Protein AF-A0ABD2ATZ2-F1 (afdb_monomer_lite)

Secondary structure (DSSP, 8-state):
--------HHHHHHHSTTGGG-----HHHHH-TTTTTT-TTTSTTHHHHHHHHHTPPPPTTS--HHHHHHHHHHHHHHHHHHHHHHTTSHHHHHHHHHHHHHTTT-B-SBGGGTT-BEEEE-SSTT-SB-EEEETTTTEEE--SSGGGGGSBGGGT-SSHHHHHHHH-GGGPPPPPS----------HHHHTTS-------------------------SSSSS------S--PPPHHHHHHHSTT-TT-----HHHHH-TTTTTTGGGTSTTHHHHHHHHTTPPP-TTS--S-HHHHHHHHHHHHHHHHHHHHHHTTSHHHHHHHHHHHHHTTT-B--BGGGTT-B-EEE-S-SSTTT-B-EEEETTTTEEE--SSGGGGSSBSTTTTTTHHHHHHHH-GGGPPPPPS-----EETTEEPPHHHHHHHHHHHHH---------------

Radius of gyration: 30.86 Å; chains: 1; bounding box: 69×100×91 Å

Structure (mmCIF, N/CA/C/O backbone):
data_AF-A0ABD2ATZ2-F1
#
_entry.id   AF-A0ABD2ATZ2-F1
#
loop_
_atom_site.group_PDB
_atom_site.id
_atom_site.type_symbol
_atom_site.label_atom_id
_atom_site.label_alt_id
_atom_site.label_comp_id
_atom_site.label_asym_id
_atom_site.label_entity_id
_atom_site.label_seq_id
_atom_site.pdbx_PDB_ins_code
_atom_site.Cartn_x
_atom_site.Cartn_y
_atom_site.Cartn_z
_atom_site.occupancy
_atom_site.B_iso_or_equiv
_atom_site.auth_seq_id
_atom_site.auth_comp_id
_atom_site.auth_asym_id
_atom_site.auth_atom_id
_atom_site.pdbx_PDB_model_num
ATOM 1 N N . MET A 1 1 ? 14.543 18.034 45.371 1.00 40.22 1 MET A N 1
ATOM 2 C CA . MET A 1 1 ? 13.911 16.703 45.272 1.00 40.22 1 MET A CA 1
ATOM 3 C C . MET A 1 1 ? 12.443 16.908 44.967 1.00 40.22 1 MET A C 1
ATOM 5 O O . MET A 1 1 ? 11.762 17.393 45.852 1.00 40.22 1 MET A O 1
ATOM 9 N N . SER A 1 2 ? 12.013 16.614 43.738 1.00 42.16 2 SER A N 1
ATOM 10 C CA . SER A 1 2 ? 10.652 16.184 43.356 1.00 42.16 2 SER A CA 1
ATOM 11 C C . SER A 1 2 ? 10.502 16.425 41.850 1.00 42.16 2 SER A C 1
ATOM 13 O O . SER A 1 2 ? 10.352 17.569 41.441 1.00 42.16 2 SER A O 1
ATOM 15 N N . ASN A 1 3 ? 10.645 15.390 41.028 1.00 36.62 3 ASN A N 1
ATOM 16 C CA . ASN A 1 3 ? 10.038 15.311 39.692 1.00 36.62 3 ASN A CA 1
ATOM 17 C C . ASN A 1 3 ? 10.220 13.880 39.179 1.00 36.62 3 ASN A C 1
ATOM 19 O O . ASN A 1 3 ? 10.898 13.613 38.193 1.00 36.62 3 ASN A O 1
ATOM 23 N N . SER A 1 4 ? 9.647 12.937 39.918 1.00 42.09 4 SER A N 1
ATOM 24 C CA . SER A 1 4 ? 9.208 11.671 39.349 1.00 42.09 4 SER A CA 1
ATOM 25 C C . SER A 1 4 ? 7.698 11.807 39.179 1.00 42.09 4 SER A C 1
ATOM 27 O O . SER A 1 4 ? 6.948 11.491 40.099 1.00 42.09 4 SER A O 1
ATOM 29 N N . GLU A 1 5 ? 7.247 12.381 38.060 1.00 51.44 5 GLU A N 1
ATOM 30 C CA . GLU A 1 5 ? 5.844 12.232 37.665 1.00 51.44 5 GLU A CA 1
ATOM 31 C C . GLU A 1 5 ? 5.589 10.730 37.529 1.00 51.44 5 GLU A C 1
ATOM 33 O O . GLU A 1 5 ? 6.152 10.080 36.646 1.00 51.44 5 GLU A O 1
ATOM 38 N N . GLU A 1 6 ? 4.801 10.155 38.437 1.00 56.53 6 GLU A N 1
ATOM 39 C CA . GLU A 1 6 ? 4.338 8.780 38.291 1.00 56.53 6 GLU A CA 1
ATOM 40 C C . GLU A 1 6 ? 3.622 8.657 36.946 1.00 56.53 6 GLU A C 1
ATOM 42 O O . GLU A 1 6 ? 2.563 9.249 36.709 1.00 56.53 6 GLU A O 1
ATOM 47 N N . ILE A 1 7 ? 4.232 7.905 36.030 1.00 67.50 7 ILE A N 1
ATOM 48 C CA . ILE A 1 7 ? 3.671 7.673 34.707 1.00 67.50 7 ILE A CA 1
ATOM 49 C C . ILE A 1 7 ? 2.365 6.911 34.907 1.00 67.50 7 ILE A C 1
ATOM 51 O O . ILE A 1 7 ? 2.364 5.741 35.278 1.00 67.50 7 ILE A O 1
ATOM 55 N N . SER A 1 8 ? 1.237 7.577 34.656 1.00 83.88 8 SER A N 1
ATOM 56 C CA . SER A 1 8 ? -0.058 6.906 34.742 1.00 83.88 8 SER A CA 1
ATOM 57 C C . SER A 1 8 ? -0.174 5.743 33.761 1.00 83.88 8 SER A C 1
ATOM 59 O O . SER A 1 8 ? 0.344 5.844 32.646 1.00 83.88 8 SER A O 1
ATOM 61 N N . TYR A 1 9 ? -0.903 4.682 34.138 1.00 85.94 9 TYR A N 1
ATOM 62 C CA . TYR A 1 9 ? -1.152 3.526 33.268 1.00 85.94 9 TYR A CA 1
ATOM 63 C C . TYR A 1 9 ? -1.615 3.954 31.870 1.00 85.94 9 TYR A C 1
ATOM 65 O O . TYR A 1 9 ? -1.119 3.449 30.872 1.00 85.94 9 TYR A O 1
ATOM 73 N N . ILE A 1 10 ? -2.501 4.952 31.788 1.00 87.38 10 ILE A N 1
ATOM 74 C CA . ILE A 1 10 ? -3.010 5.517 30.528 1.00 87.38 10 ILE A CA 1
ATOM 75 C C . ILE A 1 10 ? -1.880 6.118 29.679 1.00 87.38 10 ILE A C 1
ATOM 77 O O . ILE A 1 10 ? -1.795 5.866 28.477 1.00 87.38 10 ILE A O 1
ATOM 81 N N . SER A 1 11 ? -0.997 6.912 30.294 1.00 87.12 11 SER A N 1
ATOM 82 C CA . SER A 1 11 ? 0.141 7.520 29.594 1.00 87.12 11 SER A CA 1
ATOM 83 C C . SER A 1 11 ? 1.126 6.457 29.110 1.00 87.12 11 SER A C 1
ATOM 85 O O . SER A 1 11 ? 1.551 6.499 27.956 1.00 87.12 11 SER A O 1
ATOM 87 N N . TRP A 1 12 ? 1.424 5.471 29.962 1.00 89.44 12 TRP A N 1
ATOM 88 C CA . TRP A 1 12 ? 2.266 4.330 29.614 1.00 89.44 12 TRP A CA 1
ATOM 89 C C . TRP A 1 12 ? 1.658 3.512 28.469 1.00 89.44 12 TRP A C 1
ATOM 91 O O . TRP A 1 12 ? 2.309 3.332 27.443 1.00 89.44 12 TRP A O 1
ATOM 101 N N . PHE A 1 13 ? 0.395 3.092 28.589 1.00 88.19 13 PHE A N 1
ATOM 102 C CA . PHE A 1 13 ? -0.300 2.245 27.619 1.00 88.19 13 PHE A CA 1
ATOM 103 C C . PHE A 1 13 ? -0.360 2.897 26.236 1.00 88.19 13 PHE A C 1
ATOM 105 O O . PHE A 1 13 ? -0.060 2.239 25.240 1.00 88.19 13 PHE A O 1
ATOM 112 N N . CYS A 1 14 ? -0.691 4.190 26.163 1.00 87.38 14 CYS A N 1
ATOM 113 C CA . CYS A 1 14 ? -0.730 4.928 24.899 1.00 87.38 14 CYS A CA 1
ATOM 114 C C . CYS A 1 14 ? 0.667 5.195 24.306 1.00 87.38 14 CYS A C 1
ATOM 116 O O . CYS A 1 14 ? 0.769 5.457 23.110 1.00 87.38 14 CYS A O 1
ATOM 118 N N . ALA A 1 15 ? 1.736 5.125 25.107 1.00 86.44 15 ALA A N 1
ATOM 119 C CA . ALA A 1 15 ? 3.118 5.256 24.638 1.00 86.44 15 ALA A CA 1
ATOM 120 C C . ALA A 1 15 ? 3.727 3.925 24.152 1.00 86.44 15 ALA A C 1
ATOM 122 O O . ALA A 1 15 ? 4.772 3.925 23.496 1.00 86.44 15 ALA A O 1
ATOM 123 N N . VAL A 1 16 ? 3.092 2.782 24.443 1.00 86.81 16 VAL A N 1
ATOM 124 C CA . VAL A 1 16 ? 3.554 1.471 23.965 1.00 86.81 16 VAL A CA 1
ATOM 125 C C . VAL A 1 16 ? 3.511 1.422 22.434 1.00 86.81 16 VAL A C 1
ATOM 127 O O . VAL A 1 16 ? 2.502 1.738 21.800 1.00 86.81 16 VAL A O 1
ATOM 130 N N . LYS A 1 17 ? 4.606 0.961 21.812 1.00 81.06 17 LYS A N 1
ATOM 131 C CA . LYS A 1 17 ? 4.683 0.777 20.353 1.00 81.06 17 LYS A CA 1
ATOM 132 C C . LYS A 1 17 ? 3.572 -0.159 19.874 1.00 81.06 17 LYS A C 1
ATOM 134 O O . LYS A 1 17 ? 3.517 -1.315 20.277 1.00 81.06 17 LYS A O 1
ATOM 139 N N . GLY A 1 18 ? 2.747 0.326 18.952 1.00 79.00 18 GLY A N 1
ATOM 140 C CA . GLY A 1 18 ? 1.553 -0.377 18.475 1.00 79.00 18 GLY A CA 1
ATOM 141 C C . GLY A 1 18 ? 0.257 0.237 18.996 1.00 79.00 18 GLY A C 1
ATOM 142 O O . GLY A 1 18 ? -0.717 0.247 18.260 1.00 79.00 18 GLY A O 1
ATOM 143 N N . ASN A 1 19 ? 0.261 0.879 20.165 1.00 88.12 19 ASN A N 1
ATOM 144 C CA . ASN A 1 19 ? -0.922 1.526 20.742 1.00 88.12 19 ASN A CA 1
ATOM 145 C C . ASN A 1 19 ? -1.106 2.983 20.287 1.00 88.12 19 ASN A C 1
ATOM 147 O O . ASN A 1 19 ? -1.908 3.726 20.841 1.00 88.12 19 ASN A O 1
ATOM 151 N N . GLU A 1 20 ? -0.412 3.385 19.226 1.00 87.88 20 GLU A N 1
ATOM 152 C CA . GLU A 1 20 ? -0.437 4.744 18.676 1.00 87.88 20 GLU A CA 1
ATOM 153 C C . GLU A 1 20 ? -1.835 5.168 18.206 1.00 87.88 20 GLU A C 1
ATOM 155 O O . GLU A 1 20 ? -2.095 6.356 18.071 1.00 87.88 20 GLU A O 1
ATOM 160 N N . PHE A 1 21 ? -2.748 4.222 17.961 1.00 91.06 21 PHE A N 1
ATOM 161 C CA . PHE A 1 21 ? -4.132 4.523 17.593 1.00 91.06 21 PHE A CA 1
ATOM 162 C C . PHE A 1 21 ? -4.999 4.955 18.779 1.00 91.06 21 PHE A C 1
ATOM 164 O O . PHE A 1 21 ? -6.017 5.609 18.567 1.00 91.06 21 PHE A O 1
ATOM 171 N N . PHE A 1 22 ? -4.620 4.617 20.009 1.00 92.94 22 PHE A N 1
ATOM 172 C CA . PHE A 1 22 ? -5.405 4.978 21.181 1.00 92.94 22 PHE A CA 1
ATOM 173 C C . PHE A 1 22 ? -5.245 6.468 21.513 1.00 92.94 22 PHE A C 1
ATOM 175 O O . PHE A 1 22 ? -4.160 7.051 21.382 1.00 92.94 22 PHE A O 1
ATOM 182 N N . CYS A 1 23 ? -6.338 7.090 21.949 1.00 92.81 23 CYS A N 1
ATOM 183 C CA . CYS A 1 23 ? -6.316 8.387 22.617 1.00 92.81 23 CYS A CA 1
ATOM 184 C C . CYS A 1 23 ? -6.284 8.202 24.142 1.00 92.81 23 CYS A C 1
ATOM 186 O O . CYS A 1 23 ? -6.484 7.095 24.654 1.00 92.81 23 CYS A O 1
ATOM 188 N N . ARG A 1 24 ? -5.968 9.273 24.879 1.00 92.75 24 ARG A N 1
ATOM 189 C CA . ARG A 1 24 ? -5.885 9.235 26.344 1.00 92.75 24 ARG A CA 1
ATOM 190 C C . ARG A 1 24 ? -7.276 9.492 26.914 1.00 92.75 24 ARG A C 1
ATOM 192 O O . ARG A 1 24 ? -7.809 10.587 26.779 1.00 92.75 24 ARG A O 1
ATOM 199 N N . ILE A 1 25 ? -7.861 8.486 27.555 1.00 92.75 25 ILE A N 1
ATOM 200 C CA . ILE A 1 25 ? -9.194 8.619 28.153 1.00 92.75 25 ILE A CA 1
ATOM 201 C C . ILE A 1 25 ? -9.107 9.495 29.408 1.00 92.75 25 ILE A C 1
ATOM 203 O O . ILE A 1 25 ? -8.289 9.239 30.295 1.00 92.75 25 ILE A O 1
ATOM 207 N N . ASP A 1 26 ? -9.973 10.504 29.506 1.00 90.44 26 ASP A N 1
ATOM 208 C CA . ASP A 1 26 ? -10.076 11.339 30.705 1.00 90.44 26 ASP A CA 1
ATOM 209 C C . ASP A 1 26 ? -10.475 10.488 31.919 1.00 90.44 26 ASP A C 1
ATOM 211 O O . ASP A 1 26 ? -11.477 9.767 31.883 1.00 90.44 26 ASP A O 1
ATOM 215 N N . LYS A 1 27 ? -9.749 10.618 33.038 1.00 87.88 27 LYS A N 1
ATOM 216 C CA . LYS A 1 27 ? -10.059 9.869 34.271 1.00 87.88 27 LYS A CA 1
ATOM 217 C C . LYS A 1 27 ? -11.485 10.127 34.772 1.00 87.88 27 LYS A C 1
ATOM 219 O O . LYS A 1 27 ? -12.093 9.222 35.334 1.00 87.88 27 LYS A O 1
ATOM 224 N N . ASP A 1 28 ? -12.037 11.317 34.539 1.00 89.69 28 ASP A N 1
ATOM 225 C CA . ASP A 1 28 ? -13.409 11.657 34.937 1.00 89.69 28 ASP A CA 1
ATOM 226 C C . ASP A 1 28 ? -14.460 10.836 34.179 1.00 89.69 28 ASP A C 1
ATOM 228 O O . ASP A 1 28 ? -15.470 10.452 34.762 1.00 89.69 28 ASP A O 1
ATOM 232 N N . TYR A 1 29 ? -14.194 10.484 32.915 1.00 91.50 29 TYR A N 1
ATOM 233 C CA . TYR A 1 29 ? -15.070 9.600 32.143 1.00 91.50 29 TYR A CA 1
ATOM 234 C C . TYR A 1 29 ? -15.073 8.174 32.705 1.00 91.50 29 TYR A C 1
ATOM 236 O O . TYR A 1 29 ? -16.124 7.542 32.778 1.00 91.50 29 TYR A O 1
ATOM 244 N N . ILE A 1 30 ? -13.900 7.688 33.131 1.00 89.88 30 ILE A N 1
ATOM 245 C CA . ILE A 1 30 ? -13.728 6.355 33.728 1.00 89.88 30 ILE A CA 1
ATOM 246 C C . ILE A 1 30 ? -14.356 6.298 35.129 1.00 89.88 30 ILE A C 1
ATOM 248 O O . ILE A 1 30 ? -14.926 5.283 35.509 1.00 89.88 30 ILE A O 1
ATOM 252 N N . ARG A 1 31 ? -14.278 7.378 35.912 1.00 88.56 31 ARG A N 1
ATOM 253 C CA . ARG A 1 31 ? -14.859 7.432 37.267 1.00 88.56 31 ARG A CA 1
ATOM 254 C C . ARG A 1 31 ? -16.386 7.371 37.269 1.00 88.56 31 ARG A C 1
ATOM 256 O O . ARG A 1 31 ? -16.973 6.905 38.245 1.00 88.56 31 ARG A O 1
ATOM 263 N N . ASP A 1 32 ? -17.027 7.831 36.202 1.00 90.94 32 ASP A N 1
ATOM 264 C CA . ASP A 1 32 ? -18.474 7.747 36.054 1.00 90.94 32 ASP A CA 1
ATOM 265 C C . ASP A 1 32 ? -18.911 6.321 35.670 1.00 90.94 32 ASP A C 1
ATOM 267 O O . ASP A 1 32 ? -18.818 5.884 34.518 1.00 90.94 32 ASP A O 1
ATOM 271 N N . LYS A 1 33 ? -19.436 5.597 36.667 1.00 87.00 33 LYS A N 1
ATOM 272 C CA . LYS A 1 33 ? -19.893 4.206 36.534 1.00 87.00 33 LYS A CA 1
ATOM 273 C C . LYS A 1 33 ? -20.985 4.025 35.479 1.00 87.00 33 LYS A C 1
ATOM 275 O O . LYS A 1 33 ? -21.095 2.928 34.935 1.00 87.00 33 LYS A O 1
ATOM 280 N N . PHE A 1 34 ? -21.758 5.066 35.152 1.00 89.38 34 PHE A N 1
ATOM 281 C CA . PHE A 1 34 ? -22.776 4.982 34.105 1.00 89.38 34 PHE A CA 1
ATOM 282 C C . PHE A 1 34 ? -22.150 4.631 32.747 1.00 89.38 34 PHE A C 1
ATOM 284 O O . PHE A 1 34 ? -22.643 3.745 32.042 1.00 89.38 34 PHE A O 1
ATOM 291 N N . ASN A 1 35 ? -21.001 5.228 32.422 1.00 87.81 35 ASN A N 1
ATOM 292 C CA . ASN A 1 35 ? -20.283 4.973 31.168 1.00 87.81 35 ASN A CA 1
ATOM 293 C C . ASN A 1 35 ? -19.718 3.547 31.089 1.00 87.81 35 ASN A C 1
ATOM 295 O O . ASN A 1 35 ? -19.508 3.003 30.000 1.00 87.81 35 ASN A O 1
ATOM 299 N N . LEU A 1 36 ? -19.506 2.923 32.248 1.00 89.75 36 LEU A N 1
ATOM 300 C CA . LEU A 1 36 ? -18.921 1.597 32.392 1.00 89.75 36 LEU A CA 1
ATOM 301 C C . LEU A 1 36 ? -19.952 0.458 32.454 1.00 89.75 36 LEU A C 1
ATOM 303 O O . LEU A 1 36 ? -19.579 -0.714 32.538 1.00 89.75 36 LEU A O 1
ATOM 307 N N . THR A 1 37 ? -21.244 0.780 32.368 1.00 89.19 37 THR A N 1
ATOM 308 C CA . THR A 1 37 ? -22.341 -0.190 32.490 1.00 89.19 37 THR A CA 1
ATOM 309 C C . THR A 1 37 ? -22.157 -1.396 31.557 1.00 89.19 37 THR A C 1
ATOM 311 O O . THR A 1 37 ? -21.826 -1.250 30.372 1.00 89.19 37 THR A O 1
ATOM 314 N N . GLY A 1 38 ? -22.353 -2.601 32.102 1.00 87.19 38 GLY A N 1
ATOM 315 C CA . GLY A 1 38 ? -22.272 -3.875 31.380 1.00 87.19 38 GLY A CA 1
ATOM 316 C C . GLY A 1 38 ? -20.857 -4.390 31.088 1.00 87.19 38 GLY A C 1
ATOM 317 O O . GLY A 1 38 ? -20.733 -5.468 30.514 1.00 87.19 38 GLY A O 1
ATOM 318 N N . LEU A 1 39 ? -19.789 -3.664 31.453 1.00 87.25 39 LEU A N 1
ATOM 319 C CA . LEU A 1 39 ? -18.406 -4.139 31.261 1.00 87.25 39 LEU A CA 1
ATOM 320 C C . LEU A 1 39 ? -17.980 -5.183 32.303 1.00 87.25 39 LEU A C 1
ATOM 322 O O . LEU A 1 39 ? -17.184 -6.063 31.986 1.00 87.25 39 LEU A O 1
ATOM 326 N N . SER A 1 40 ? -18.544 -5.127 33.512 1.00 86.94 40 SER A N 1
ATOM 327 C CA . SER A 1 40 ? -18.248 -6.072 34.599 1.00 86.94 40 SER A CA 1
ATOM 328 C C . SER A 1 40 ? -18.628 -7.520 34.276 1.00 86.94 40 SER A C 1
ATOM 330 O O . SER A 1 40 ? -18.039 -8.439 34.828 1.00 86.94 40 SER A O 1
ATOM 332 N N . GLU A 1 41 ? -19.598 -7.728 33.382 1.00 88.81 41 GLU A N 1
ATOM 333 C CA . GLU A 1 41 ? -20.024 -9.058 32.918 1.00 88.81 41 GLU A CA 1
ATOM 334 C C . GLU A 1 41 ? -19.163 -9.581 31.757 1.00 88.81 41 GLU A C 1
ATOM 336 O O . GLU A 1 41 ? -19.199 -10.767 31.438 1.00 88.81 41 GLU A O 1
ATOM 341 N N . GLN A 1 42 ? -18.392 -8.701 31.111 1.00 84.81 42 GLN A N 1
ATOM 342 C CA . GLN A 1 42 ? -17.615 -9.017 29.909 1.00 84.81 42 GLN A CA 1
ATOM 343 C C . GLN A 1 42 ? -16.145 -9.319 30.212 1.00 84.81 42 GLN A C 1
ATOM 345 O O . GLN A 1 42 ? -15.507 -10.032 29.440 1.00 84.81 42 GLN A O 1
ATOM 350 N N . VAL A 1 43 ? -15.596 -8.777 31.305 1.00 86.12 43 VAL A N 1
ATOM 351 C CA . VAL A 1 43 ? -14.162 -8.861 31.614 1.00 86.12 43 VAL A CA 1
ATOM 352 C C . VAL A 1 43 ? -13.926 -9.549 32.957 1.00 86.12 43 VAL A C 1
ATOM 354 O O . VAL A 1 43 ? -14.483 -9.162 33.982 1.00 86.12 43 VAL A O 1
ATOM 357 N N . GLN A 1 44 ? -13.059 -10.563 32.962 1.00 84.56 44 GLN A N 1
ATOM 358 C CA . GLN A 1 44 ? -12.592 -11.203 34.194 1.00 84.56 44 GLN A CA 1
ATOM 359 C C . GLN A 1 44 ? -11.663 -10.258 34.966 1.00 84.56 44 GLN A C 1
ATOM 361 O O . GLN A 1 44 ? -10.911 -9.508 34.354 1.00 84.56 44 GLN A O 1
ATOM 366 N N . TYR A 1 45 ? -11.693 -10.296 36.302 1.00 85.69 45 TYR A N 1
ATOM 367 C CA . TYR A 1 45 ? -10.897 -9.402 37.165 1.00 85.69 45 TYR A CA 1
ATOM 368 C C . TYR A 1 45 ? -11.144 -7.901 36.921 1.00 85.69 45 TYR A C 1
ATOM 370 O O . TYR A 1 45 ? -10.254 -7.069 37.087 1.00 85.69 45 TYR A O 1
ATOM 378 N N . TYR A 1 46 ? -12.367 -7.545 36.515 1.00 86.69 46 TYR A N 1
ATOM 379 C CA . TYR A 1 46 ? -12.745 -6.186 36.125 1.00 86.69 46 TYR A CA 1
ATOM 380 C C . TYR A 1 46 ? -12.391 -5.111 37.165 1.00 86.69 46 TYR A C 1
ATOM 382 O O . TYR A 1 46 ? -11.891 -4.049 36.801 1.00 86.69 46 TYR A O 1
ATOM 390 N N . GLN A 1 47 ? -12.621 -5.381 38.454 1.00 86.44 47 GLN A N 1
ATOM 391 C CA . GLN A 1 47 ? -12.327 -4.408 39.507 1.00 86.44 47 GLN A CA 1
ATOM 392 C C . GLN A 1 47 ? -10.816 -4.198 39.661 1.00 86.44 47 GLN A C 1
ATOM 394 O O . GLN A 1 47 ? -10.364 -3.059 39.632 1.00 86.44 47 GLN A O 1
ATOM 399 N N . GLN A 1 48 ? -10.030 -5.281 39.709 1.00 86.50 48 GLN A N 1
ATOM 400 C CA . GLN A 1 48 ? -8.567 -5.197 39.785 1.00 86.50 48 GLN A CA 1
ATOM 401 C C . GLN A 1 48 ? -7.975 -4.496 38.551 1.00 86.50 48 GLN A C 1
ATOM 403 O O . GLN A 1 48 ? -7.028 -3.720 38.657 1.00 86.50 48 GLN A O 1
ATOM 408 N N . ALA A 1 49 ? -8.560 -4.738 37.375 1.00 87.38 49 ALA A N 1
ATOM 409 C CA . ALA A 1 49 ? -8.187 -4.081 36.130 1.00 87.38 49 ALA A CA 1
ATOM 410 C C . ALA A 1 49 ? -8.475 -2.569 36.154 1.00 87.38 49 ALA A C 1
ATOM 412 O O . ALA A 1 49 ? -7.631 -1.778 35.735 1.00 87.38 49 ALA A O 1
ATOM 413 N N . LEU A 1 50 ? -9.643 -2.147 36.654 1.00 88.00 50 LEU A N 1
ATOM 414 C CA . LEU A 1 50 ? -9.978 -0.729 36.818 1.00 88.00 50 LEU A CA 1
ATOM 415 C C . LEU A 1 50 ? -9.064 -0.026 37.819 1.00 88.00 50 LEU A C 1
ATOM 417 O O . LEU A 1 50 ? -8.627 1.096 37.551 1.00 88.00 50 LEU A O 1
ATOM 421 N N . ASP A 1 51 ? -8.774 -0.681 38.942 1.00 87.44 51 ASP A N 1
ATOM 422 C CA . ASP A 1 51 ? -7.896 -0.138 39.976 1.00 87.44 51 ASP A CA 1
ATOM 423 C C . ASP A 1 51 ? -6.495 0.112 39.391 1.00 87.44 51 ASP A C 1
ATOM 425 O O . ASP A 1 51 ? -5.954 1.211 39.533 1.00 87.44 51 ASP A O 1
ATOM 429 N N . LEU A 1 52 ? -5.975 -0.833 38.593 1.00 86.44 52 LEU A N 1
ATOM 430 C CA . LEU A 1 52 ? -4.720 -0.672 37.854 1.00 86.44 52 LEU A CA 1
ATOM 431 C C . LEU A 1 52 ? -4.765 0.503 36.858 1.00 86.44 52 LEU A C 1
ATOM 433 O O . LEU A 1 52 ? -3.844 1.318 36.828 1.00 86.44 52 LEU A O 1
ATOM 437 N N . ILE A 1 53 ? -5.834 0.633 36.062 1.00 86.62 53 ILE A N 1
ATOM 438 C CA . ILE A 1 53 ? -5.986 1.726 35.077 1.00 86.62 53 ILE A CA 1
ATOM 439 C C . ILE A 1 53 ? -6.017 3.103 35.760 1.00 86.62 53 ILE A C 1
ATOM 441 O O . ILE A 1 53 ? -5.496 4.087 35.224 1.00 86.62 53 ILE A O 1
ATOM 445 N N . LEU A 1 54 ? -6.639 3.193 36.937 1.00 87.31 54 LEU A N 1
ATOM 446 C CA . LEU A 1 54 ? -6.778 4.437 37.693 1.00 87.31 54 LEU A CA 1
ATOM 447 C C . LEU A 1 54 ? -5.548 4.770 38.558 1.00 87.31 54 LEU A C 1
ATOM 449 O O . LEU A 1 54 ? -5.499 5.880 39.102 1.00 87.31 54 LEU A O 1
ATOM 453 N N . ASN A 1 55 ? -4.541 3.886 38.594 1.00 85.56 55 ASN A N 1
ATOM 454 C CA . ASN A 1 55 ? -3.408 3.889 39.528 1.00 85.56 55 ASN A CA 1
ATOM 455 C C . ASN A 1 55 ? -3.857 3.902 41.003 1.00 85.56 55 ASN A C 1
ATOM 457 O O . ASN A 1 55 ? -3.323 4.659 41.812 1.00 85.56 55 ASN A O 1
ATOM 461 N N . ILE A 1 56 ? -4.889 3.136 41.343 1.00 82.25 56 ILE A N 1
ATOM 462 C CA . ILE A 1 56 ? -5.294 2.933 42.735 1.00 82.25 56 ILE A CA 1
ATOM 463 C C . ILE A 1 56 ? -4.412 1.812 43.290 1.00 82.25 56 ILE A C 1
ATOM 465 O O . ILE A 1 56 ? -4.292 0.763 42.657 1.00 82.25 56 ILE A O 1
ATOM 469 N N . GLU A 1 57 ? -3.762 2.042 44.436 1.00 66.19 57 GLU A N 1
ATOM 470 C CA . GLU A 1 57 ? -2.918 1.023 45.067 1.00 66.19 57 GLU A CA 1
ATOM 471 C C . GLU A 1 57 ? -3.731 -0.259 45.311 1.00 66.19 57 GLU A C 1
ATOM 473 O O . GLU A 1 57 ? -4.798 -0.198 45.935 1.00 66.19 57 GLU A O 1
ATOM 478 N N . PRO A 1 58 ? -3.265 -1.422 44.824 1.00 61.19 58 PRO A N 1
ATOM 479 C CA . PRO A 1 58 ? -3.954 -2.671 45.082 1.00 61.19 58 PRO A CA 1
ATOM 480 C C . PRO A 1 58 ? -3.886 -3.004 46.576 1.00 61.19 58 PRO A C 1
ATOM 482 O O . PRO A 1 58 ? -2.849 -2.857 47.222 1.00 61.19 58 PRO A O 1
ATOM 485 N N . SER A 1 59 ? -4.994 -3.515 47.114 1.00 56.47 59 SER A N 1
ATOM 486 C CA . SER A 1 59 ? -5.013 -4.239 48.390 1.00 56.47 59 SER A CA 1
ATOM 487 C C . SER A 1 59 ? -3.879 -5.279 48.394 1.00 56.47 59 SER A C 1
ATOM 489 O O . SER A 1 59 ? -3.845 -6.169 47.544 1.00 56.47 59 SER A O 1
ATOM 491 N N . TYR A 1 60 ? -2.941 -5.160 49.343 1.00 49.75 60 TYR A N 1
ATOM 492 C CA . TYR A 1 60 ? -1.720 -5.982 49.473 1.00 49.75 60 TYR A CA 1
ATOM 493 C C . TYR A 1 60 ? -1.988 -7.502 49.603 1.00 49.75 60 TYR A C 1
ATOM 495 O O . TYR A 1 60 ? -1.055 -8.299 49.560 1.00 49.75 60 TYR A O 1
ATOM 503 N N . TYR A 1 61 ? -3.250 -7.926 49.741 1.00 51.81 61 TYR A N 1
ATOM 504 C CA . TYR A 1 61 ? -3.635 -9.305 50.048 1.00 51.81 61 TYR A CA 1
ATOM 505 C C . TYR A 1 61 ? -4.166 -10.143 48.867 1.00 51.81 61 TYR A C 1
ATOM 507 O O . TYR A 1 61 ? -4.376 -11.338 49.057 1.00 51.81 61 TYR A O 1
ATOM 515 N N . ASP A 1 62 ? -4.353 -9.595 47.657 1.00 54.66 62 ASP A N 1
ATOM 516 C CA . ASP A 1 62 ? -5.206 -10.265 46.649 1.00 54.66 62 ASP A CA 1
ATOM 517 C C . ASP A 1 62 ? -4.523 -10.826 45.384 1.00 54.66 62 ASP A C 1
ATOM 519 O O . ASP A 1 62 ? -5.191 -11.479 44.574 1.00 54.66 62 ASP A O 1
ATOM 523 N N . ILE A 1 63 ? -3.217 -10.626 45.168 1.00 57.22 63 ILE A N 1
ATOM 524 C CA . ILE A 1 63 ? -2.588 -10.988 43.882 1.00 57.22 63 ILE A CA 1
ATOM 525 C C . ILE A 1 63 ? -1.321 -11.831 44.085 1.00 57.22 63 ILE A C 1
ATOM 527 O O . ILE A 1 63 ? -0.22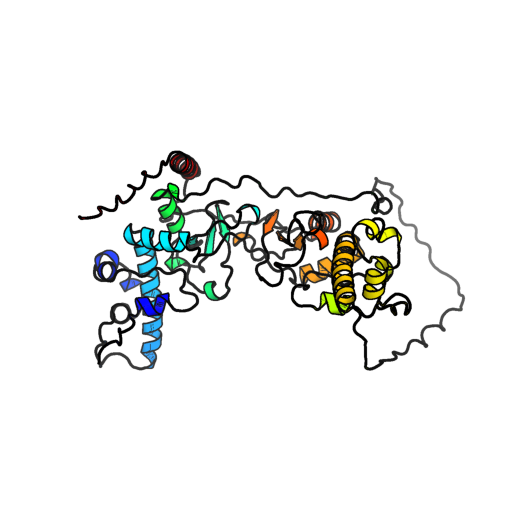6 -11.316 44.285 1.00 57.22 63 ILE A O 1
ATOM 531 N N . GLU A 1 64 ? -1.463 -13.154 43.977 1.00 62.09 64 GLU A N 1
ATOM 532 C CA . GLU A 1 64 ? -0.336 -14.055 43.693 1.00 62.09 64 GLU A CA 1
ATOM 533 C C . GLU A 1 64 ? 0.281 -13.687 42.332 1.00 62.09 64 GLU A C 1
ATOM 535 O O . GLU A 1 64 ? -0.450 -13.339 41.405 1.00 62.09 64 GLU A O 1
ATOM 540 N N . ALA A 1 65 ? 1.602 -13.815 42.165 1.00 60.75 65 ALA A N 1
ATOM 541 C CA . ALA A 1 65 ? 2.312 -13.406 40.942 1.00 60.75 65 ALA A CA 1
ATOM 542 C C . ALA A 1 65 ? 1.707 -13.974 39.635 1.00 60.75 65 ALA A C 1
ATOM 544 O O . ALA A 1 65 ? 1.690 -13.288 38.620 1.00 60.75 65 ALA A O 1
ATOM 545 N N . ILE A 1 66 ? 1.124 -15.181 39.677 1.00 56.06 66 ILE A N 1
ATOM 546 C CA . ILE A 1 66 ? 0.450 -15.832 38.535 1.00 56.06 66 ILE A CA 1
ATOM 547 C C . ILE A 1 66 ? -0.812 -15.071 38.091 1.00 56.06 66 ILE A C 1
ATOM 549 O O . ILE A 1 66 ? -1.174 -15.123 36.922 1.00 56.06 66 ILE A O 1
ATOM 553 N N . LYS A 1 67 ? -1.485 -14.344 38.991 1.00 73.25 67 LYS A N 1
ATOM 554 C CA . LYS A 1 67 ? -2.695 -13.559 38.690 1.00 73.25 67 LYS A CA 1
ATOM 555 C C . LYS A 1 67 ? -2.379 -12.174 38.120 1.00 73.25 67 LYS A C 1
ATOM 557 O O . LYS A 1 67 ? -3.251 -11.580 37.492 1.00 73.25 67 LYS A O 1
ATOM 562 N N . TYR A 1 68 ? -1.159 -11.667 38.297 1.00 78.12 68 TYR A N 1
ATOM 563 C CA . TYR A 1 68 ? -0.794 -10.311 37.879 1.00 78.12 68 TYR A CA 1
ATOM 564 C C . TYR A 1 68 ? -0.825 -10.136 36.353 1.00 78.12 68 TYR A C 1
ATOM 566 O O . TYR A 1 68 ? -1.404 -9.169 35.859 1.00 78.12 68 TYR A O 1
ATOM 574 N N . ASP A 1 69 ? -0.317 -11.116 35.600 1.00 81.62 69 ASP A N 1
ATOM 575 C CA . ASP A 1 69 ? -0.351 -11.093 34.130 1.00 81.62 69 ASP A CA 1
ATOM 576 C C . ASP A 1 69 ? -1.791 -11.105 33.587 1.00 81.62 69 ASP A C 1
ATOM 578 O O . ASP A 1 69 ? -2.119 -10.366 32.656 1.00 81.62 69 ASP A O 1
ATOM 582 N N . TYR A 1 70 ? -2.692 -11.872 34.216 1.00 84.69 70 TYR A N 1
ATOM 583 C CA . TYR A 1 70 ? -4.117 -11.868 33.862 1.00 84.69 70 TYR A CA 1
ATOM 584 C C . TYR A 1 70 ? -4.785 -10.523 34.156 1.00 84.69 70 TYR A C 1
ATOM 586 O O . TYR A 1 70 ? -5.629 -10.085 33.376 1.00 84.69 70 TYR A O 1
ATOM 594 N N . VAL A 1 71 ? -4.407 -9.848 35.246 1.00 85.12 71 VAL A N 1
ATOM 595 C CA . VAL A 1 71 ? -4.916 -8.508 35.577 1.00 85.12 71 VAL A CA 1
ATOM 596 C C . VAL A 1 71 ? -4.405 -7.466 34.579 1.00 85.12 71 VAL A C 1
ATOM 598 O O . VAL A 1 71 ? -5.178 -6.602 34.168 1.00 85.12 71 VAL A O 1
ATOM 601 N N . ILE A 1 72 ? -3.150 -7.560 34.123 1.00 85.38 72 ILE A N 1
ATOM 602 C CA . ILE A 1 72 ? -2.620 -6.683 33.067 1.00 85.38 72 ILE A CA 1
ATOM 603 C C . ILE A 1 72 ? -3.411 -6.867 31.772 1.00 85.38 72 ILE A C 1
ATOM 605 O O . ILE A 1 72 ? -3.851 -5.878 31.183 1.00 85.38 72 ILE A O 1
ATOM 609 N N . GLU A 1 73 ? -3.623 -8.104 31.324 1.00 86.69 73 GLU A N 1
ATOM 610 C CA . GLU A 1 73 ? -4.400 -8.362 30.108 1.00 86.69 73 GLU A CA 1
ATOM 611 C C . GLU A 1 73 ? -5.863 -7.921 30.266 1.00 86.69 73 GLU A C 1
ATOM 613 O O . GLU A 1 73 ? -6.409 -7.259 29.380 1.00 86.69 73 GLU A O 1
ATOM 618 N N . ALA A 1 74 ? -6.478 -8.158 31.429 1.00 88.75 74 ALA A N 1
ATOM 619 C CA . ALA A 1 74 ? -7.806 -7.640 31.748 1.00 88.75 74 ALA A CA 1
ATOM 620 C C . ALA A 1 74 ? -7.856 -6.103 31.718 1.00 88.75 74 ALA A C 1
ATOM 622 O O . ALA A 1 74 ? -8.827 -5.536 31.214 1.00 88.75 74 ALA A O 1
ATOM 623 N N . ALA A 1 75 ? -6.814 -5.412 32.188 1.00 90.19 75 ALA A N 1
ATOM 624 C CA . ALA A 1 75 ? -6.703 -3.957 32.107 1.00 90.19 75 ALA A CA 1
ATOM 625 C C . ALA A 1 75 ? -6.582 -3.471 30.659 1.00 90.19 75 ALA A C 1
ATOM 627 O O . ALA A 1 75 ? -7.256 -2.512 30.283 1.00 90.19 75 ALA A O 1
ATOM 628 N N . ARG A 1 76 ? -5.819 -4.167 29.808 1.00 89.25 76 ARG A N 1
ATOM 629 C CA . ARG A 1 76 ? -5.728 -3.845 28.373 1.00 89.25 76 ARG A CA 1
ATOM 630 C C . ARG A 1 76 ? -7.083 -3.981 27.679 1.00 89.25 76 ARG A C 1
ATOM 632 O O . ARG A 1 76 ? -7.486 -3.075 26.949 1.00 89.25 76 ARG A O 1
ATOM 639 N N . VAL A 1 77 ? -7.793 -5.084 27.927 1.00 90.69 77 VAL A N 1
ATOM 640 C CA . VAL A 1 77 ? -9.133 -5.336 27.369 1.00 90.69 77 VAL A CA 1
ATOM 641 C C . VAL A 1 77 ? -10.134 -4.304 27.884 1.00 90.69 77 VAL A C 1
ATOM 643 O O . VAL A 1 77 ? -10.841 -3.680 27.094 1.00 90.69 77 VAL A O 1
ATOM 646 N N . THR A 1 78 ? -10.158 -4.068 29.197 1.00 92.12 78 THR A N 1
ATOM 647 C CA . THR A 1 78 ? -11.052 -3.091 29.835 1.00 92.12 78 THR A CA 1
ATOM 648 C C . THR A 1 78 ? -10.819 -1.695 29.271 1.00 92.12 78 THR A C 1
ATOM 650 O O . THR A 1 78 ? -11.768 -1.045 28.835 1.00 92.12 78 THR A O 1
ATOM 653 N N . TYR A 1 79 ? -9.561 -1.249 29.199 1.00 92.88 79 TYR A N 1
ATOM 654 C CA . TYR A 1 79 ? -9.206 0.042 28.615 1.00 92.88 79 TYR A CA 1
ATOM 655 C C . TYR A 1 79 ? -9.655 0.144 27.155 1.00 92.88 79 TYR A C 1
ATOM 657 O O . TYR A 1 79 ? -10.243 1.150 26.767 1.00 92.88 79 TYR A O 1
ATOM 665 N N . GLY A 1 80 ? -9.449 -0.906 26.356 1.00 91.69 80 GLY A N 1
ATOM 666 C CA . GLY A 1 80 ? -9.885 -0.951 24.963 1.00 91.69 80 GLY A CA 1
ATOM 667 C C . GLY A 1 80 ? -11.405 -0.836 24.790 1.00 91.69 80 GLY A C 1
ATOM 668 O O . GLY A 1 80 ? -11.878 -0.088 23.934 1.00 91.69 80 GLY A O 1
ATOM 669 N N . LEU A 1 81 ? -12.193 -1.515 25.628 1.00 91.31 81 LEU A N 1
ATOM 670 C CA . LEU A 1 81 ? -13.658 -1.425 25.593 1.00 91.31 81 LEU A CA 1
ATOM 671 C C . LEU A 1 81 ? -14.171 -0.050 26.043 1.00 91.31 81 LEU A C 1
ATOM 673 O O . LEU A 1 81 ? -15.118 0.476 25.455 1.00 91.31 81 LEU A O 1
ATOM 677 N N . ILE A 1 82 ? -13.538 0.558 27.052 1.00 93.56 82 ILE A N 1
ATOM 678 C CA . ILE A 1 82 ? -13.856 1.931 27.475 1.00 93.56 82 ILE A CA 1
ATOM 679 C C . ILE A 1 82 ? -13.472 2.914 26.367 1.00 93.56 82 ILE A C 1
ATOM 681 O O . ILE A 1 82 ? -14.256 3.807 26.050 1.00 93.56 82 ILE A O 1
ATOM 685 N N . HIS A 1 83 ? -12.314 2.725 25.728 1.00 94.25 83 HIS A N 1
ATOM 686 C CA . HIS A 1 83 ? -11.849 3.549 24.616 1.00 94.25 83 HIS A CA 1
ATOM 687 C C . HIS A 1 83 ? -12.867 3.570 23.471 1.00 94.25 83 HIS A C 1
ATOM 689 O O . HIS A 1 83 ? -13.234 4.649 23.010 1.00 94.25 83 HIS A O 1
ATOM 695 N N . ALA A 1 84 ? -13.400 2.407 23.077 1.00 91.56 84 ALA A N 1
ATOM 696 C CA . ALA A 1 84 ? -14.416 2.301 22.028 1.00 91.56 84 ALA A CA 1
ATOM 697 C C . ALA A 1 84 ? -15.671 3.145 22.309 1.00 91.56 84 ALA A C 1
ATOM 699 O O . ALA A 1 84 ? -16.294 3.653 21.378 1.00 91.56 84 ALA A O 1
ATOM 700 N N . ARG A 1 85 ? -16.044 3.304 23.587 1.00 91.88 85 ARG A N 1
ATOM 701 C CA . ARG A 1 85 ? -17.156 4.167 24.015 1.00 91.88 85 ARG A CA 1
ATOM 702 C C . ARG A 1 85 ? -16.730 5.634 24.086 1.00 91.88 85 ARG A C 1
ATOM 704 O O . ARG A 1 85 ? -17.451 6.508 23.610 1.00 91.88 85 ARG A O 1
ATOM 711 N N . TYR A 1 86 ? -15.543 5.900 24.628 1.00 94.06 86 TYR A N 1
ATOM 712 C CA . TYR A 1 86 ? -15.014 7.248 24.825 1.00 94.06 86 TYR A CA 1
ATOM 713 C C . TYR A 1 86 ? -14.833 8.008 23.508 1.00 94.06 86 TYR A C 1
ATOM 715 O O . TYR A 1 86 ? -15.229 9.169 23.424 1.00 94.06 86 TYR A O 1
ATOM 723 N N . ILE A 1 87 ? -14.315 7.363 22.456 1.00 93.81 87 ILE A N 1
ATOM 724 C CA . ILE A 1 87 ? -14.089 8.001 21.143 1.00 93.81 87 ILE A CA 1
ATOM 725 C C . ILE A 1 87 ? -15.375 8.421 20.418 1.00 93.81 87 ILE A C 1
ATOM 727 O O . ILE A 1 87 ? -15.301 9.133 19.421 1.00 93.81 87 ILE A O 1
ATOM 731 N N . LEU A 1 88 ? -16.546 7.998 20.904 1.00 90.69 88 LEU A N 1
ATOM 732 C CA . LEU A 1 88 ? -17.852 8.436 20.404 1.00 90.69 88 LEU A CA 1
ATOM 733 C C . LEU A 1 88 ? -18.376 9.675 21.152 1.00 90.69 88 LEU A C 1
ATOM 735 O O . LEU A 1 88 ? -19.368 10.270 20.744 1.00 90.69 88 LEU A O 1
ATOM 739 N N . THR A 1 89 ? -17.733 10.084 22.247 1.00 91.56 89 THR A N 1
ATOM 740 C CA . THR A 1 89 ? -18.066 11.323 22.965 1.00 91.56 89 THR A CA 1
ATOM 741 C C . THR A 1 89 ? -17.453 12.540 22.274 1.00 91.56 89 THR A C 1
ATOM 743 O O . THR A 1 89 ? -16.438 12.422 21.593 1.00 91.56 89 THR A O 1
ATOM 746 N N . ASN A 1 90 ? -17.991 13.741 22.511 1.00 88.94 90 ASN A N 1
ATOM 747 C CA . ASN A 1 90 ? -17.434 14.975 21.935 1.00 88.94 90 ASN A CA 1
ATOM 748 C C . ASN A 1 90 ? -15.958 15.204 22.316 1.00 88.94 90 ASN A C 1
ATOM 750 O O . ASN A 1 90 ? -15.172 15.653 21.486 1.00 88.94 90 ASN A O 1
ATOM 754 N N . ARG A 1 91 ? -15.563 14.869 23.555 1.00 91.00 91 ARG A N 1
ATOM 755 C CA . ARG A 1 91 ? -14.163 14.987 24.002 1.00 91.00 91 ARG A CA 1
ATOM 756 C C . ARG A 1 91 ? -13.259 13.961 23.321 1.00 91.00 91 ARG A C 1
ATOM 758 O O . ARG A 1 91 ? -12.187 14.318 22.842 1.00 91.00 91 ARG A O 1
ATOM 765 N N . GLY A 1 92 ? -13.708 12.708 23.234 1.00 92.69 92 GLY A N 1
ATOM 766 C CA . GLY A 1 92 ? -12.962 11.654 22.548 1.00 92.69 92 GLY A CA 1
ATOM 767 C C . GLY A 1 92 ? -12.813 11.921 21.049 1.00 92.69 92 GLY A C 1
ATOM 768 O O . GLY A 1 92 ? -11.721 11.751 20.513 1.00 92.69 92 GLY A O 1
ATOM 769 N N . LEU A 1 93 ? -13.866 12.413 20.386 1.00 92.62 93 LEU A N 1
ATOM 770 C CA . LEU A 1 93 ? -13.822 12.831 18.983 1.00 92.62 93 LEU A CA 1
ATOM 771 C C . LEU A 1 93 ? -12.767 13.917 18.750 1.00 92.62 93 LEU A C 1
ATOM 773 O O . LEU A 1 93 ? -11.977 13.782 17.821 1.00 92.62 93 LEU A O 1
ATOM 777 N N . ALA A 1 94 ? -12.703 14.940 19.609 1.00 92.00 94 ALA A N 1
ATOM 778 C CA . ALA A 1 94 ? -11.705 16.003 19.500 1.00 92.00 94 ALA A CA 1
ATOM 779 C C . ALA A 1 94 ? -10.266 15.456 19.559 1.00 92.00 94 ALA A C 1
ATOM 781 O O . ALA A 1 94 ? -9.473 15.738 18.662 1.00 92.00 94 ALA A O 1
ATOM 782 N N . GLN A 1 95 ? -9.951 14.592 20.534 1.00 93.75 95 GLN A N 1
ATOM 783 C CA . GLN A 1 95 ? -8.625 13.961 20.613 1.00 93.75 95 GLN A CA 1
ATOM 784 C C . GLN A 1 95 ? -8.314 13.095 19.383 1.00 93.75 95 GLN A C 1
ATOM 786 O O . GLN A 1 95 ? -7.190 13.077 18.884 1.00 93.75 95 GLN A O 1
ATOM 791 N N . MET A 1 96 ? -9.301 12.357 18.870 1.00 94.25 96 MET A N 1
ATOM 792 C CA . MET A 1 96 ? -9.100 11.536 17.676 1.00 94.25 96 MET A CA 1
ATOM 793 C C . MET A 1 96 ? -8.919 12.385 16.412 1.00 94.25 96 MET A C 1
ATOM 795 O O . MET A 1 96 ? -8.175 11.983 15.520 1.00 94.25 96 MET A O 1
ATOM 799 N N . ILE A 1 97 ? -9.553 13.557 16.331 1.00 93.25 97 ILE A N 1
ATOM 800 C CA . ILE A 1 97 ? -9.361 14.520 15.239 1.00 93.25 97 ILE A CA 1
ATOM 801 C C . ILE A 1 97 ? -7.944 15.094 15.266 1.00 93.25 97 ILE A C 1
ATOM 803 O O . ILE A 1 97 ? -7.318 15.170 14.212 1.00 93.25 97 ILE A O 1
ATOM 807 N N . GLU A 1 98 ? -7.402 15.430 16.437 1.00 93.06 98 GLU A N 1
ATOM 808 C CA . GLU A 1 98 ? -6.009 15.887 16.557 1.00 93.06 98 GLU A CA 1
ATOM 809 C C . GLU A 1 98 ? -5.036 14.842 15.992 1.00 93.06 98 GLU A C 1
ATOM 811 O O . GLU A 1 98 ? -4.188 15.153 15.154 1.00 93.06 98 GLU A O 1
ATOM 816 N N . LYS A 1 99 ? -5.229 13.569 16.356 1.00 92.75 99 LYS A N 1
ATOM 817 C CA . LYS A 1 99 ? -4.445 12.444 15.819 1.00 92.75 99 LYS A CA 1
ATOM 818 C C . LYS A 1 99 ? -4.666 12.226 14.320 1.00 92.75 99 LYS A C 1
ATOM 820 O O . LYS A 1 99 ? -3.735 11.871 13.596 1.00 92.75 99 LYS A O 1
ATOM 825 N N . TYR A 1 100 ? -5.892 12.432 13.838 1.00 92.19 100 TYR A N 1
ATOM 826 C CA . TYR A 1 100 ? -6.229 12.348 12.417 1.00 92.19 100 TYR A CA 1
ATOM 827 C C . TYR A 1 100 ? -5.483 13.408 11.604 1.00 92.19 100 TYR A C 1
ATOM 829 O O . TYR A 1 100 ? -4.909 13.092 10.564 1.00 92.19 100 TYR A O 1
ATOM 837 N N . GLN A 1 101 ? -5.445 14.643 12.106 1.00 90.75 101 GLN A N 1
ATOM 838 C CA . GLN A 1 101 ? -4.714 15.754 11.501 1.00 90.75 101 GLN A CA 1
ATOM 839 C C . GLN A 1 101 ? -3.195 15.548 11.556 1.00 90.75 101 GLN A C 1
ATOM 841 O O . GLN A 1 101 ? -2.504 15.915 10.610 1.00 90.75 101 GLN A O 1
ATOM 846 N N . ALA A 1 102 ? -2.683 14.928 12.624 1.00 90.50 102 ALA A N 1
ATOM 847 C CA . ALA A 1 102 ? -1.273 14.553 12.744 1.00 90.50 102 ALA A CA 1
ATOM 848 C C . ALA A 1 102 ? -0.870 13.370 11.838 1.00 90.50 102 ALA A C 1
ATOM 850 O O . ALA A 1 102 ? 0.315 13.157 11.589 1.00 90.50 102 ALA A O 1
ATOM 851 N N . GLY A 1 103 ? -1.838 12.599 11.326 1.00 88.25 103 GLY A N 1
ATOM 852 C CA . GLY A 1 103 ? -1.581 11.433 10.478 1.00 88.25 103 GLY A CA 1
ATOM 853 C C . GLY A 1 103 ? -1.163 10.171 11.243 1.00 88.25 103 GLY A C 1
ATOM 854 O O . GLY A 1 103 ? -0.675 9.219 10.628 1.00 88.25 103 GLY A O 1
ATOM 855 N N . ASP A 1 104 ? -1.396 10.108 12.559 1.00 89.75 104 ASP A N 1
ATOM 856 C CA . ASP A 1 104 ? -0.996 8.987 13.432 1.00 89.75 104 ASP A CA 1
ATOM 857 C C . ASP A 1 104 ? -1.573 7.637 12.967 1.00 89.75 104 ASP A C 1
ATOM 859 O O . ASP A 1 104 ? -0.949 6.569 13.071 1.00 89.75 104 ASP A O 1
ATOM 863 N N . PHE A 1 105 ? -2.781 7.682 12.399 1.00 90.94 105 PHE A N 1
ATOM 864 C CA . PHE A 1 105 ? -3.491 6.508 11.898 1.00 90.94 105 PHE A CA 1
ATOM 865 C C . PHE A 1 105 ? -2.891 5.939 10.603 1.00 90.94 105 PHE A C 1
ATOM 867 O O . PHE A 1 105 ? -3.079 4.762 10.283 1.00 90.94 105 PHE A O 1
ATOM 874 N N . GLY A 1 106 ? -2.084 6.740 9.905 1.00 91.06 106 GLY A N 1
ATOM 875 C CA . GLY A 1 106 ? -1.526 6.438 8.597 1.00 91.06 106 GLY A CA 1
ATOM 876 C C . GLY A 1 106 ? -2.417 6.892 7.442 1.00 91.06 106 GLY A C 1
ATOM 877 O O . GLY A 1 106 ? -3.530 7.393 7.619 1.00 91.06 106 GLY A O 1
ATOM 878 N N . HIS A 1 107 ? -1.905 6.685 6.233 1.00 93.31 107 HIS A N 1
ATOM 879 C CA . HIS A 1 107 ? -2.487 7.184 4.990 1.00 93.31 107 HIS A CA 1
ATOM 880 C C . HIS A 1 107 ? -3.019 6.046 4.115 1.00 93.31 107 HIS A C 1
ATOM 882 O O . HIS A 1 107 ? -2.595 4.893 4.234 1.00 93.31 107 HIS A O 1
ATOM 888 N N . CYS A 1 108 ? -3.954 6.382 3.230 1.00 93.31 108 CYS A N 1
ATOM 889 C CA . CYS A 1 108 ? -4.574 5.446 2.308 1.00 93.31 108 CYS A CA 1
ATOM 890 C C . CYS A 1 108 ? -3.522 4.836 1.363 1.00 93.31 108 CYS A C 1
ATOM 892 O O . CYS A 1 108 ? -2.782 5.589 0.729 1.00 93.31 108 CYS A O 1
ATOM 894 N N . PRO A 1 109 ? -3.469 3.499 1.214 1.00 92.88 109 PRO A N 1
ATOM 895 C CA . PRO A 1 109 ? -2.554 2.853 0.273 1.00 92.88 109 PRO A CA 1
ATOM 896 C C . PRO A 1 109 ? -2.902 3.070 -1.206 1.00 92.88 109 PRO A C 1
ATOM 898 O O . PRO A 1 109 ? -2.035 2.881 -2.055 1.00 92.88 109 PRO A O 1
ATOM 901 N N . CYS A 1 110 ? -4.162 3.388 -1.526 1.00 92.44 110 CYS A N 1
ATOM 902 C CA . CYS A 1 110 ? -4.618 3.620 -2.901 1.00 92.44 110 CYS A CA 1
ATOM 903 C C . CYS A 1 110 ? -3.973 4.895 -3.458 1.00 92.44 110 CYS A C 1
ATOM 905 O O . CYS A 1 110 ? -4.065 5.958 -2.837 1.00 92.44 110 CYS A O 1
ATOM 907 N N . VAL A 1 111 ? -3.357 4.792 -4.637 1.00 89.69 111 VAL A N 1
ATOM 908 C CA . VAL A 1 111 ? -2.619 5.894 -5.279 1.00 89.69 111 VAL A CA 1
ATOM 909 C C . VAL A 1 111 ? -3.516 7.109 -5.514 1.00 89.69 111 VAL A C 1
ATOM 911 O O . VAL A 1 111 ? -3.169 8.227 -5.141 1.00 89.69 111 VAL A O 1
ATOM 914 N N . TYR A 1 112 ? -4.719 6.880 -6.037 1.00 88.94 112 TYR A N 1
ATOM 915 C CA . TYR A 1 112 ? -5.686 7.928 -6.379 1.00 88.94 112 TYR A CA 1
ATOM 916 C C . TYR A 1 112 ? -6.336 8.599 -5.162 1.00 88.94 112 TYR A C 1
ATOM 918 O O . TYR A 1 112 ? -7.076 9.576 -5.284 1.00 88.94 112 TYR A O 1
ATOM 926 N N . CYS A 1 113 ? -6.052 8.102 -3.956 1.00 88.31 113 CYS A N 1
ATOM 927 C CA . CYS A 1 113 ? -6.426 8.792 -2.731 1.00 88.31 113 CYS A CA 1
ATOM 928 C C . CYS A 1 113 ? -5.431 9.887 -2.328 1.00 88.31 113 CYS A C 1
ATOM 930 O O . CYS A 1 113 ? -5.737 10.599 -1.377 1.00 88.31 113 CYS A O 1
ATOM 932 N N . GLU A 1 114 ? -4.298 10.051 -3.022 1.00 88.31 114 GLU A N 1
ATOM 933 C CA . GLU A 1 114 ? -3.316 11.127 -2.783 1.00 88.31 114 GLU A CA 1
ATOM 934 C C . GLU A 1 114 ? -2.870 11.189 -1.312 1.00 88.31 114 GLU A C 1
ATOM 936 O O . GLU A 1 114 ? -2.899 12.234 -0.669 1.00 88.31 114 GLU A O 1
ATOM 941 N N . SER A 1 115 ? -2.520 10.032 -0.742 1.00 88.62 115 SER A N 1
ATOM 942 C CA . SER A 1 115 ? -2.117 9.914 0.666 1.00 88.62 115 SER A CA 1
ATOM 943 C C . SER A 1 115 ? -3.164 10.437 1.665 1.00 88.62 115 SER A C 1
ATOM 945 O O . SER A 1 115 ? -2.807 10.965 2.709 1.00 88.62 115 SER A O 1
ATOM 947 N N . GLN A 1 116 ? -4.463 10.258 1.397 1.00 91.31 116 GLN A N 1
ATOM 948 C CA . GLN A 1 116 ? -5.537 10.626 2.332 1.00 91.31 116 GLN A CA 1
ATOM 949 C C . GLN A 1 116 ? -5.331 10.007 3.735 1.00 91.31 116 GLN A C 1
ATOM 951 O O . GLN A 1 116 ? -5.235 8.779 3.832 1.00 91.31 116 GLN A O 1
ATOM 956 N N . PRO A 1 117 ? -5.355 10.797 4.827 1.00 93.25 117 PRO A N 1
ATOM 957 C CA . PRO A 1 117 ? -5.355 10.271 6.191 1.00 93.25 117 PRO A CA 1
ATOM 958 C C . PRO A 1 117 ? -6.544 9.343 6.466 1.00 93.25 117 PRO A C 1
ATOM 960 O O . PRO A 1 117 ? -7.679 9.604 6.047 1.00 93.25 117 PRO A O 1
ATOM 963 N N . THR A 1 118 ? -6.281 8.253 7.182 1.00 94.44 118 THR A N 1
ATOM 964 C CA . THR A 1 118 ? -7.259 7.193 7.479 1.00 94.44 118 THR A CA 1
ATOM 965 C C . THR A 1 118 ? -7.722 7.225 8.933 1.00 94.44 118 THR A C 1
ATOM 967 O O . THR A 1 118 ? -7.147 7.922 9.761 1.00 94.44 118 THR A O 1
ATOM 970 N N . LEU A 1 119 ? -8.787 6.489 9.250 1.00 94.38 119 LEU A N 1
ATOM 971 C CA . LEU A 1 119 ? -9.320 6.349 10.609 1.00 94.38 119 LEU A CA 1
ATOM 972 C C . LEU A 1 119 ? -9.371 4.870 11.010 1.00 94.38 119 LEU A C 1
ATOM 974 O O . LEU A 1 119 ? -9.737 4.043 10.176 1.00 94.38 119 LEU A O 1
ATOM 978 N N . PRO A 1 120 ? -9.037 4.508 12.257 1.00 94.19 120 PRO A N 1
ATOM 979 C CA . PRO A 1 120 ? -9.122 3.128 12.713 1.00 94.19 120 PRO A CA 1
ATOM 980 C C . PRO A 1 120 ? -10.584 2.695 12.860 1.00 94.19 120 PRO A C 1
ATOM 982 O O . PRO A 1 120 ? -11.443 3.497 13.220 1.00 94.19 120 PRO A O 1
ATOM 985 N N . LEU A 1 121 ? -10.875 1.423 12.600 1.00 92.94 121 LEU A N 1
ATOM 986 C CA . LEU A 1 121 ? -12.189 0.831 12.856 1.00 92.94 121 LEU A CA 1
ATOM 987 C C . LEU A 1 121 ? -12.123 -0.680 13.038 1.00 92.94 121 LEU A C 1
ATOM 989 O O . LEU A 1 121 ? -11.127 -1.324 12.697 1.00 92.94 121 LEU A O 1
ATOM 993 N N . ASN A 1 122 ? -13.246 -1.234 13.485 1.00 89.88 122 ASN A N 1
ATOM 994 C CA . ASN A 1 122 ? -13.572 -2.639 13.308 1.00 89.88 122 ASN A CA 1
ATOM 995 C C . ASN A 1 122 ? -14.434 -2.858 12.058 1.00 89.88 122 ASN A C 1
ATOM 997 O O . ASN A 1 122 ? -15.392 -2.121 11.834 1.00 89.88 122 ASN A O 1
ATOM 1001 N N . ASP A 1 123 ? -14.159 -3.900 11.283 1.00 80.25 123 ASP A N 1
ATOM 1002 C CA . ASP A 1 123 ? -15.031 -4.353 10.200 1.00 80.25 123 ASP A CA 1
ATOM 1003 C C . ASP A 1 123 ? -16.048 -5.414 10.655 1.00 80.25 123 ASP A C 1
ATOM 1005 O O . ASP A 1 123 ? -17.140 -5.504 10.087 1.00 80.25 123 ASP A O 1
ATOM 1009 N N . THR A 1 124 ? -15.748 -6.166 11.718 1.00 78.25 124 THR A N 1
ATOM 1010 C CA . THR A 1 124 ? -16.611 -7.234 12.243 1.00 78.25 124 THR A CA 1
ATOM 1011 C C . THR A 1 124 ? -17.028 -6.976 13.692 1.00 78.25 124 THR A C 1
ATOM 1013 O O . THR A 1 124 ? -16.184 -6.908 14.573 1.00 78.25 124 THR A O 1
ATOM 1016 N N . PRO A 1 125 ? -18.326 -6.866 14.019 1.00 66.12 125 PRO A N 1
ATOM 1017 C CA . PRO A 1 125 ? -18.751 -6.679 15.407 1.00 66.12 125 PRO A CA 1
ATOM 1018 C C . PRO A 1 125 ? -18.228 -7.785 16.341 1.00 66.12 125 PRO A C 1
ATOM 1020 O O . PRO A 1 125 ? -18.451 -8.968 16.088 1.00 66.12 125 PRO A O 1
ATOM 1023 N N . GLY A 1 126 ? -17.545 -7.395 17.423 1.00 64.75 126 GLY A N 1
ATOM 1024 C CA . GLY A 1 126 ? -17.099 -8.296 18.497 1.00 64.75 126 GLY A CA 1
ATOM 1025 C C . GLY A 1 126 ? -15.993 -9.291 18.130 1.00 64.75 126 GLY A C 1
ATOM 1026 O O . GLY A 1 126 ? -15.676 -10.156 18.940 1.00 64.75 126 GLY A O 1
ATOM 1027 N N . LYS A 1 127 ? -15.427 -9.210 16.920 1.00 75.94 127 LYS A N 1
ATOM 1028 C CA . LYS A 1 127 ? -14.312 -10.049 16.461 1.00 75.94 127 LYS A CA 1
ATOM 1029 C C . LYS A 1 127 ? -13.413 -9.242 15.531 1.00 75.94 127 LYS A C 1
ATOM 1031 O O . LYS A 1 127 ? -13.851 -8.255 14.954 1.00 75.94 127 LYS A O 1
ATOM 1036 N N . GLY A 1 128 ? -12.195 -9.718 15.313 1.00 83.19 128 GLY A N 1
ATOM 1037 C CA . GLY A 1 128 ? -11.333 -9.216 14.249 1.00 83.19 128 GLY A CA 1
ATOM 1038 C C . GLY A 1 128 ? -10.408 -8.078 14.666 1.00 83.19 128 GLY A C 1
ATOM 1039 O O . GLY A 1 128 ? -10.627 -7.345 15.623 1.00 83.19 128 GLY A O 1
ATOM 1040 N N . TRP A 1 129 ? -9.316 -7.968 13.921 1.00 90.38 129 TRP A N 1
ATOM 1041 C CA . TRP A 1 129 ? -8.260 -6.995 14.169 1.00 90.38 129 TRP A CA 1
ATOM 1042 C C . TRP A 1 129 ? -8.594 -5.623 13.594 1.00 90.38 129 TRP A C 1
ATOM 1044 O O . TRP A 1 129 ? -9.256 -5.542 12.558 1.00 90.38 129 TRP A O 1
ATOM 1054 N N . VAL A 1 130 ? -8.033 -4.567 14.178 1.00 92.06 130 VAL A N 1
ATOM 1055 C CA . VAL A 1 130 ? -8.200 -3.191 13.704 1.00 92.06 130 VAL A CA 1
ATOM 1056 C C . VAL A 1 130 ? -7.856 -3.055 12.219 1.00 92.06 130 VAL A C 1
ATOM 1058 O O . VAL A 1 130 ? -6.872 -3.608 11.710 1.00 92.06 130 VAL A O 1
ATOM 1061 N N . LYS A 1 131 ? -8.689 -2.296 11.515 1.00 93.62 131 LYS A N 1
ATOM 1062 C CA . LYS A 1 131 ? -8.509 -1.893 10.120 1.00 93.62 131 LYS A CA 1
ATOM 1063 C C . LYS A 1 131 ? -8.365 -0.382 10.046 1.00 93.62 131 LYS A C 1
ATOM 1065 O O . LYS A 1 131 ? -8.619 0.319 11.022 1.00 93.62 131 LYS A O 1
ATOM 1070 N N . ILE A 1 132 ? -7.974 0.117 8.881 1.00 94.44 132 ILE A N 1
ATOM 1071 C CA . ILE A 1 132 ? -7.969 1.550 8.588 1.00 94.44 132 ILE A CA 1
ATOM 1072 C C . ILE A 1 132 ? -8.986 1.847 7.486 1.00 94.44 132 ILE A C 1
ATOM 1074 O O . ILE A 1 132 ? -8.974 1.218 6.433 1.00 94.44 132 ILE A O 1
ATOM 1078 N N . TYR A 1 133 ? -9.881 2.790 7.738 1.00 94.38 133 TYR A N 1
ATOM 1079 C CA . TYR A 1 133 ? -10.898 3.270 6.814 1.00 94.38 133 TYR A CA 1
ATOM 1080 C C . TYR A 1 133 ? -10.416 4.548 6.142 1.00 94.38 133 TYR A C 1
ATOM 1082 O O . TYR A 1 133 ? -9.997 5.498 6.808 1.00 94.38 133 TYR A O 1
ATOM 1090 N N . CYS A 1 134 ? -10.510 4.587 4.819 1.00 93.31 134 CYS A N 1
ATOM 1091 C CA . CYS A 1 134 ? -10.269 5.796 4.052 1.00 93.31 134 CYS A CA 1
ATOM 1092 C C . CYS A 1 134 ? -11.600 6.463 3.706 1.00 93.31 134 CYS A C 1
ATOM 1094 O O . CYS A 1 134 ? -12.448 5.887 3.027 1.00 93.31 134 CYS A O 1
ATOM 1096 N N . SER A 1 135 ? -11.7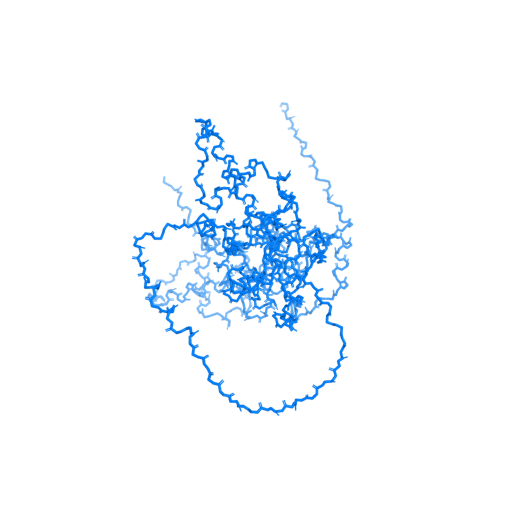59 7.718 4.117 1.00 89.31 135 SER A N 1
ATOM 1097 C CA . SER A 1 135 ? -12.958 8.515 3.851 1.00 89.31 135 SER A CA 1
ATOM 1098 C C . SER A 1 135 ? -13.104 8.958 2.389 1.00 89.31 135 SER A C 1
ATOM 1100 O O . SER A 1 135 ? -14.213 9.309 1.994 1.00 89.31 135 SER A O 1
ATOM 1102 N N . LYS A 1 136 ? -12.025 8.912 1.588 1.00 88.94 136 LYS A N 1
ATOM 1103 C CA . LYS A 1 136 ? -12.010 9.318 0.168 1.00 88.94 136 LYS A CA 1
ATOM 1104 C C . LYS A 1 136 ? -12.459 8.199 -0.778 1.00 88.94 136 LYS A C 1
ATOM 1106 O O . LYS A 1 136 ? -13.356 8.428 -1.580 1.00 88.94 136 LYS A O 1
ATOM 1111 N N . CYS A 1 137 ? -11.900 6.989 -0.655 1.00 88.38 137 CYS A N 1
ATOM 1112 C CA . CYS A 1 137 ? -12.349 5.817 -1.433 1.00 88.38 137 CYS A CA 1
ATOM 1113 C C . CYS A 1 137 ? -13.454 4.996 -0.749 1.00 88.38 137 CYS A C 1
ATOM 1115 O O . CYS A 1 137 ? -13.985 4.075 -1.360 1.00 88.38 137 CYS A O 1
ATOM 1117 N N . MET A 1 138 ? -13.812 5.326 0.498 1.00 88.31 138 MET A N 1
ATOM 1118 C CA . MET A 1 138 ? -14.862 4.654 1.278 1.00 88.31 138 MET A CA 1
ATOM 1119 C C . MET A 1 138 ? -14.636 3.144 1.452 1.00 88.31 138 MET A C 1
ATOM 1121 O O . MET A 1 138 ? -15.582 2.359 1.495 1.00 88.31 138 MET A O 1
ATOM 1125 N N . ASP A 1 139 ? -13.373 2.744 1.596 1.00 91.19 139 ASP A N 1
ATOM 1126 C CA . ASP A 1 139 ? -12.970 1.350 1.775 1.00 91.19 139 ASP A CA 1
ATOM 1127 C C . ASP A 1 139 ? -12.007 1.174 2.951 1.00 91.19 139 ASP A C 1
ATOM 1129 O O . ASP A 1 139 ? -11.494 2.146 3.521 1.00 91.19 139 ASP A O 1
ATOM 1133 N N . ILE A 1 140 ? -11.763 -0.086 3.302 1.00 93.75 140 ILE A N 1
ATOM 1134 C CA . ILE A 1 140 ? -10.924 -0.497 4.416 1.00 93.75 140 ILE A CA 1
ATOM 1135 C C . ILE A 1 140 ? -9.664 -1.231 3.957 1.00 93.75 140 ILE A C 1
ATOM 1137 O O . ILE A 1 140 ? -9.659 -2.073 3.051 1.00 93.75 140 ILE A O 1
ATOM 1141 N N . TYR A 1 141 ? -8.577 -0.957 4.666 1.00 94.38 141 TYR A N 1
ATOM 1142 C CA . TYR A 1 141 ? -7.263 -1.521 4.404 1.00 94.38 141 TYR A CA 1
ATOM 1143 C C . TYR A 1 141 ? -6.657 -2.099 5.679 1.00 94.38 141 TYR A C 1
ATOM 1145 O O . TYR A 1 141 ? -7.022 -1.744 6.804 1.00 94.38 141 TYR A O 1
ATOM 1153 N N . LYS A 1 142 ? -5.706 -3.013 5.502 1.00 91.94 142 LYS A N 1
ATOM 1154 C CA . LYS A 1 142 ? -4.865 -3.498 6.597 1.00 91.94 142 LYS A CA 1
ATOM 1155 C C . LYS A 1 142 ? -3.888 -2.386 7.012 1.00 91.94 142 LYS A C 1
ATOM 1157 O O . LYS A 1 142 ? -3.341 -1.715 6.133 1.00 91.94 142 LYS A O 1
ATOM 1162 N N . PRO A 1 143 ? -3.606 -2.203 8.315 1.00 91.38 143 PRO A N 1
ATOM 1163 C CA . PRO A 1 143 ? -2.594 -1.248 8.758 1.00 91.38 143 PRO A CA 1
ATOM 1164 C C . PRO A 1 143 ? -1.226 -1.519 8.112 1.00 91.38 143 PRO A C 1
ATOM 1166 O O . PRO A 1 143 ? -0.830 -2.674 7.926 1.00 91.38 143 PRO A O 1
ATOM 1169 N N . LYS A 1 144 ? -0.466 -0.459 7.805 1.00 86.38 144 LYS A N 1
ATOM 1170 C CA . LYS A 1 144 ? 0.865 -0.581 7.182 1.00 86.38 144 LYS A CA 1
ATOM 1171 C C . LYS A 1 144 ? 1.856 -1.342 8.073 1.00 86.38 144 LYS A C 1
ATOM 1173 O O . LYS A 1 144 ? 2.595 -2.189 7.585 1.00 86.38 144 LYS A O 1
ATOM 1178 N N . SER A 1 145 ? 1.870 -1.076 9.377 1.00 84.31 145 SER A N 1
ATOM 1179 C CA . SER A 1 145 ? 2.757 -1.768 10.322 1.00 84.31 145 SER A CA 1
ATOM 1180 C C . SER A 1 145 ? 2.143 -3.084 10.797 1.00 84.31 145 SER A C 1
ATOM 1182 O O . SER A 1 145 ? 1.009 -3.092 11.272 1.00 84.31 145 SER A O 1
ATOM 1184 N N . SER A 1 146 ? 2.909 -4.179 10.734 1.00 81.44 146 SER A N 1
ATOM 1185 C CA . SER A 1 146 ? 2.495 -5.487 11.269 1.00 81.44 146 SER A CA 1
ATOM 1186 C C . SER A 1 146 ? 2.269 -5.465 12.780 1.00 81.44 146 SER A C 1
ATOM 1188 O O . SER A 1 146 ? 1.439 -6.209 13.286 1.00 81.44 146 SER A O 1
ATOM 1190 N N . LYS A 1 147 ? 2.929 -4.556 13.510 1.00 81.00 147 LYS A N 1
ATOM 1191 C CA . LYS A 1 147 ? 2.730 -4.390 14.961 1.00 81.00 147 LYS A CA 1
ATOM 1192 C C . LYS A 1 147 ? 1.297 -3.992 15.314 1.00 81.00 147 LYS A C 1
ATOM 1194 O O . LYS A 1 147 ? 0.809 -4.342 16.378 1.00 81.00 147 LYS A O 1
ATOM 1199 N N . ARG A 1 148 ? 0.617 -3.285 14.405 1.00 82.56 148 ARG A N 1
ATOM 1200 C CA . ARG A 1 148 ? -0.772 -2.844 14.589 1.00 82.56 148 ARG A CA 1
ATOM 1201 C C . ARG A 1 148 ? -1.788 -3.915 14.167 1.00 82.56 148 ARG A C 1
ATOM 1203 O O . ARG A 1 148 ? -2.980 -3.700 14.322 1.00 82.56 148 ARG A O 1
ATOM 1210 N N . HIS A 1 149 ? -1.348 -5.062 13.632 1.00 82.12 149 HIS A N 1
ATOM 1211 C CA . HIS A 1 149 ? -2.248 -6.138 13.185 1.00 82.12 149 HIS A CA 1
ATOM 1212 C C . HIS A 1 149 ? -2.870 -6.924 14.338 1.00 82.12 149 HIS A C 1
ATOM 1214 O O . HIS A 1 149 ? -3.850 -7.612 14.099 1.00 82.12 149 HIS A O 1
ATOM 1220 N N . TYR A 1 150 ? -2.335 -6.806 15.554 1.00 82.69 150 TYR A N 1
ATOM 1221 C CA . TYR A 1 150 ? -2.788 -7.556 16.733 1.00 82.69 150 TYR A CA 1
ATOM 1222 C C . TYR A 1 150 ? -3.612 -6.712 17.714 1.00 82.69 150 TYR A C 1
ATOM 1224 O O . TYR A 1 150 ? -3.834 -7.113 18.852 1.00 82.69 150 TYR A O 1
ATOM 1232 N N . ILE A 1 151 ? -4.041 -5.519 17.302 1.00 87.12 151 ILE A N 1
ATOM 1233 C CA . ILE A 1 151 ? -4.947 -4.696 18.106 1.00 87.12 151 ILE A CA 1
ATOM 1234 C C . ILE A 1 151 ? -6.368 -5.134 17.783 1.00 87.12 151 ILE A C 1
ATOM 1236 O O . ILE A 1 151 ? -6.740 -5.172 16.607 1.00 87.12 151 ILE A O 1
ATOM 1240 N N . ASP A 1 152 ? -7.158 -5.454 18.803 1.00 89.56 152 ASP A N 1
ATOM 1241 C CA . ASP A 1 152 ? -8.561 -5.807 18.609 1.00 89.56 152 ASP A CA 1
ATOM 1242 C C . ASP A 1 152 ? -9.321 -4.613 18.011 1.00 89.56 152 ASP A C 1
ATOM 1244 O O . ASP A 1 152 ? -9.280 -3.491 18.528 1.00 89.56 152 ASP A O 1
ATOM 1248 N N . GLY A 1 153 ? -10.007 -4.845 16.892 1.00 88.75 153 GLY A N 1
ATOM 1249 C CA . GLY A 1 153 ? -10.822 -3.827 16.245 1.00 88.75 153 GLY A CA 1
ATOM 1250 C C . GLY A 1 153 ? -11.970 -3.368 17.141 1.00 88.75 153 GLY A C 1
ATOM 1251 O O . GLY A 1 153 ? -12.390 -2.214 17.047 1.00 88.75 153 GLY A O 1
ATOM 1252 N N . ALA A 1 154 ? -12.459 -4.223 18.050 1.00 89.12 154 ALA A N 1
ATOM 1253 C CA . ALA A 1 154 ? -13.551 -3.914 18.972 1.00 89.12 154 ALA A CA 1
ATOM 1254 C C . ALA A 1 154 ? -13.285 -2.648 19.797 1.00 89.12 154 ALA A C 1
ATOM 1256 O O . ALA A 1 154 ? -14.231 -1.937 20.127 1.00 89.12 154 ALA A O 1
ATOM 1257 N N . TYR A 1 155 ? -12.015 -2.307 20.024 1.00 91.88 155 TYR A N 1
ATOM 1258 C CA . TYR A 1 155 ? -11.592 -1.121 20.768 1.00 91.88 155 TYR A CA 1
ATOM 1259 C C . TYR A 1 155 ? -11.778 0.212 20.022 1.00 91.88 155 TYR A C 1
ATOM 1261 O O . TYR A 1 155 ? -11.620 1.283 20.609 1.00 91.88 155 TYR A O 1
ATOM 1269 N N . PHE A 1 156 ? -12.137 0.162 18.738 1.00 92.12 156 PHE A N 1
ATOM 1270 C CA . PHE A 1 156 ? -12.460 1.330 17.910 1.00 92.12 156 PHE A CA 1
ATOM 1271 C C . PHE A 1 156 ? -13.911 1.320 17.418 1.00 92.12 156 PHE A C 1
ATOM 1273 O O . PHE A 1 156 ? -14.430 2.343 16.985 1.00 92.12 156 PHE A O 1
ATOM 1280 N N . GLY A 1 157 ? -14.590 0.173 17.493 1.00 88.19 157 GLY A N 1
ATOM 1281 C CA . GLY A 1 157 ? -15.962 0.019 17.020 1.00 88.19 157 GLY A CA 1
ATOM 1282 C C . GLY A 1 157 ? -16.106 0.099 15.494 1.00 88.19 157 GLY A C 1
ATOM 1283 O O . GLY A 1 157 ? -15.206 0.496 14.756 1.00 88.19 157 GLY A O 1
ATOM 1284 N N . THR A 1 158 ? -17.272 -0.310 14.996 1.00 87.94 158 THR A N 1
ATOM 1285 C CA . THR A 1 158 ? -17.582 -0.304 13.554 1.00 87.94 158 THR A CA 1
ATOM 1286 C C . THR A 1 158 ? -18.009 1.072 13.044 1.00 87.94 158 THR A C 1
ATOM 1288 O O . THR A 1 158 ? -17.773 1.421 11.890 1.00 87.94 158 THR A O 1
ATOM 1291 N N . GLY A 1 159 ? -18.630 1.865 13.919 1.00 86.44 159 GLY A N 1
ATOM 1292 C CA . GLY A 1 159 ? -19.265 3.128 13.562 1.00 86.44 159 GLY A CA 1
ATOM 1293 C C . GLY A 1 159 ? -18.416 4.376 13.766 1.00 86.44 159 GLY A C 1
ATOM 1294 O O . GLY A 1 159 ? -18.818 5.436 13.294 1.00 86.44 159 GLY A O 1
ATOM 1295 N N . PHE A 1 160 ? -17.270 4.279 14.444 1.00 91.81 160 PHE A N 1
ATOM 1296 C CA . PHE A 1 160 ? -16.487 5.446 14.857 1.00 91.81 160 PHE A CA 1
ATOM 1297 C C . PHE A 1 160 ? -16.115 6.389 13.696 1.00 91.81 160 PHE A C 1
ATOM 1299 O O . PHE A 1 160 ? -16.469 7.567 13.783 1.00 91.81 160 PHE A O 1
ATOM 1306 N N . PRO A 1 161 ? -15.515 5.928 12.573 1.00 91.62 161 PRO A N 1
ATOM 1307 C CA . PRO A 1 161 ? -15.165 6.839 11.483 1.00 91.62 161 PRO A CA 1
ATOM 1308 C C . PRO A 1 161 ? -16.386 7.527 10.880 1.00 91.62 161 PRO A C 1
ATOM 1310 O O . PRO A 1 161 ? -16.328 8.678 10.455 1.00 91.62 161 PRO A O 1
ATOM 1313 N N . HIS A 1 162 ? -17.507 6.810 10.829 1.00 89.69 162 HIS A N 1
ATOM 1314 C CA . HIS A 1 162 ? -18.741 7.339 10.282 1.00 89.69 162 HIS A CA 1
ATOM 1315 C C . HIS A 1 162 ? -19.344 8.385 11.207 1.00 89.69 162 HIS A C 1
ATOM 1317 O O . HIS A 1 162 ? -19.696 9.451 10.723 1.00 89.69 162 HIS A O 1
ATOM 1323 N N . MET A 1 163 ? -19.407 8.110 12.512 1.00 88.56 163 MET A N 1
ATOM 1324 C CA . MET A 1 163 ? -19.890 9.049 13.521 1.00 88.56 163 MET A CA 1
ATOM 1325 C C . MET A 1 163 ? -19.051 10.328 13.538 1.00 88.56 163 MET A C 1
ATOM 1327 O O . MET A 1 163 ? -19.624 11.411 13.477 1.00 88.56 163 MET A O 1
ATOM 1331 N N . LEU A 1 164 ? -17.719 10.212 13.512 1.00 90.25 164 LEU A N 1
ATOM 1332 C CA . LEU A 1 164 ? -16.815 11.361 13.437 1.00 90.25 164 LEU A CA 1
ATOM 1333 C C . LEU A 1 164 ? -17.141 12.247 12.231 1.00 90.25 164 LEU A C 1
ATOM 1335 O O . LEU A 1 164 ? -17.318 13.448 12.386 1.00 90.25 164 LEU A O 1
ATOM 1339 N N . LEU A 1 165 ? -17.304 11.654 11.046 1.00 87.56 165 LEU A N 1
ATOM 1340 C CA . LEU A 1 165 ? -17.628 12.393 9.819 1.00 87.56 165 LEU A CA 1
ATOM 1341 C C . LEU A 1 165 ? -19.094 12.861 9.743 1.00 87.56 165 LEU A C 1
ATOM 1343 O O . LEU A 1 165 ? -19.414 13.686 8.890 1.00 87.56 165 LEU A O 1
ATOM 1347 N N . MET A 1 166 ? -19.994 12.325 10.579 1.00 84.69 166 MET A N 1
ATOM 1348 C CA . MET A 1 166 ? -21.363 12.841 10.720 1.00 84.69 166 MET A CA 1
ATOM 1349 C C . MET A 1 166 ? -21.385 14.093 11.596 1.00 84.69 166 MET A C 1
ATOM 1351 O O . MET A 1 166 ? -22.086 15.045 11.269 1.00 84.69 166 MET A O 1
ATOM 1355 N N . VAL A 1 167 ? -20.643 14.070 12.709 1.00 86.94 167 VAL A N 1
ATOM 1356 C CA . VAL A 1 167 ? -20.556 15.180 13.670 1.00 86.94 167 VAL A CA 1
ATOM 1357 C C . VAL A 1 167 ? -19.702 16.315 13.108 1.00 86.94 167 VAL A C 1
ATOM 1359 O O . VAL A 1 167 ? -20.058 17.477 13.269 1.00 86.94 167 VAL A O 1
ATOM 1362 N N . HIS A 1 168 ? -18.623 15.968 12.405 1.00 87.50 168 HIS A N 1
ATOM 1363 C CA . HIS A 1 168 ? -17.679 16.903 11.807 1.00 87.50 168 HIS A CA 1
ATOM 1364 C C . HIS A 1 168 ? -17.573 16.707 10.284 1.00 87.50 168 HIS A C 1
ATOM 1366 O O . HIS A 1 168 ? -16.589 16.139 9.785 1.00 87.50 168 HIS A O 1
ATOM 1372 N N . PRO A 1 169 ? -18.593 17.131 9.514 1.00 85.00 169 PRO A N 1
ATOM 1373 C CA . PRO A 1 169 ? -18.591 17.006 8.059 1.00 85.00 169 PRO A CA 1
ATOM 1374 C C . PRO A 1 169 ? -17.435 17.767 7.390 1.00 85.00 169 PRO A C 1
ATOM 1376 O O . PRO A 1 169 ? -17.014 17.381 6.305 1.00 85.00 169 PRO A O 1
ATOM 1379 N N . GLU A 1 170 ? -16.874 18.795 8.030 1.00 82.75 170 GLU A N 1
ATOM 1380 C CA . GLU A 1 170 ? -15.739 19.586 7.541 1.00 82.75 170 GLU A CA 1
ATOM 1381 C C . GLU A 1 170 ? -14.466 18.762 7.280 1.00 82.75 170 GLU A C 1
ATOM 1383 O O . GLU A 1 170 ? -13.665 19.128 6.422 1.00 82.75 170 GLU A O 1
ATOM 1388 N N . TYR A 1 171 ? -14.293 17.623 7.961 1.00 85.44 171 TYR A N 1
ATOM 1389 C CA . TYR A 1 171 ? -13.157 16.718 7.745 1.00 85.44 171 TYR A CA 1
ATOM 1390 C C . TYR A 1 171 ? -13.406 15.674 6.655 1.00 85.44 171 TYR A C 1
ATOM 1392 O O . TYR A 1 171 ? -12.533 14.846 6.378 1.00 85.44 171 TYR A O 1
ATOM 1400 N N . ARG A 1 172 ? -14.582 15.671 6.016 1.00 85.12 172 ARG A N 1
ATOM 1401 C CA . ARG A 1 172 ? -14.830 14.773 4.890 1.00 85.12 172 ARG A CA 1
ATOM 1402 C C . ARG A 1 172 ? -14.083 15.281 3.650 1.00 85.12 172 ARG A C 1
ATOM 1404 O O . ARG A 1 172 ? -14.383 16.374 3.170 1.00 85.12 172 ARG A O 1
ATOM 1411 N N . PRO A 1 173 ? -13.162 14.485 3.077 1.00 83.12 173 PRO A N 1
ATOM 1412 C CA . PRO A 1 173 ? -12.482 14.877 1.856 1.00 83.12 173 PRO A CA 1
ATOM 1413 C C . PRO A 1 173 ? -13.460 14.925 0.683 1.00 83.12 173 PRO A C 1
ATOM 1415 O O . PRO A 1 173 ? -14.460 14.200 0.638 1.00 83.12 173 PRO A O 1
ATOM 1418 N N . LYS A 1 174 ? -13.128 15.757 -0.306 1.00 76.69 174 LYS A N 1
ATOM 1419 C CA . LYS A 1 174 ? -13.754 15.683 -1.627 1.00 76.69 174 LYS A CA 1
ATOM 1420 C C . LYS A 1 174 ? -13.428 14.315 -2.240 1.00 76.69 174 LYS A C 1
ATOM 1422 O O . LYS A 1 174 ? -12.354 13.765 -1.986 1.00 76.69 174 LYS A O 1
ATOM 1427 N N . GLY A 1 175 ? -14.368 13.753 -3.003 1.00 65.75 175 GLY A N 1
ATOM 1428 C CA . GLY A 1 175 ? -14.173 12.460 -3.667 1.00 65.75 175 GLY A CA 1
ATOM 1429 C C . GLY A 1 175 ? -12.902 12.444 -4.521 1.00 65.75 175 GLY A C 1
ATOM 1430 O O . GLY A 1 175 ? -12.423 13.501 -4.938 1.00 65.75 175 GLY A O 1
ATOM 1431 N N . ALA A 1 176 ? -12.341 11.256 -4.758 1.00 63.44 176 ALA A N 1
ATOM 1432 C CA . ALA A 1 176 ? -11.204 11.120 -5.664 1.00 63.44 176 ALA A CA 1
ATOM 1433 C C . ALA A 1 176 ? -11.572 11.689 -7.043 1.00 63.44 176 ALA A C 1
ATOM 1435 O O . ALA A 1 176 ? -12.613 11.348 -7.603 1.00 63.44 176 ALA A O 1
ATOM 1436 N N . THR A 1 177 ? -10.739 12.595 -7.549 1.00 60.41 177 THR A N 1
ATOM 1437 C CA . THR A 1 177 ? -10.934 13.271 -8.839 1.00 60.41 177 THR A CA 1
ATOM 1438 C C . THR A 1 177 ? -10.722 12.311 -10.004 1.00 60.41 177 THR A C 1
ATOM 1440 O O . THR A 1 177 ? -11.437 12.394 -10.996 1.00 60.41 177 THR A O 1
ATOM 1443 N N . ASN A 1 178 ? -9.797 11.361 -9.841 1.00 64.81 178 ASN A N 1
ATOM 1444 C CA . ASN A 1 178 ? -9.407 10.378 -10.843 1.00 64.81 178 ASN A CA 1
ATOM 1445 C C . ASN A 1 178 ? -9.503 8.954 -10.278 1.00 64.81 178 ASN A C 1
ATOM 1447 O O . ASN A 1 178 ? -9.346 8.738 -9.077 1.00 64.81 178 ASN A O 1
ATOM 1451 N N . HIS A 1 179 ? -9.745 7.985 -11.157 1.00 73.06 179 HIS A N 1
ATOM 1452 C CA . HIS A 1 179 ? -9.691 6.552 -10.860 1.00 73.06 179 HIS A CA 1
ATOM 1453 C C . HIS A 1 179 ? -8.639 5.900 -11.755 1.00 73.06 179 HIS A C 1
ATOM 1455 O O . HIS A 1 179 ? -8.286 6.461 -12.794 1.00 73.06 179 HIS A O 1
ATOM 1461 N N . PHE A 1 180 ? -8.159 4.715 -11.373 1.00 77.62 180 PHE A N 1
ATOM 1462 C CA . PHE A 1 180 ? -7.259 3.950 -12.227 1.00 77.62 180 PHE A CA 1
ATOM 1463 C C . PHE A 1 180 ? -7.941 3.608 -13.554 1.00 77.62 180 PHE A C 1
ATOM 1465 O O . PHE A 1 180 ? -8.984 2.949 -13.567 1.00 77.62 180 PHE A O 1
ATOM 1472 N N . ILE A 1 181 ? -7.341 4.048 -14.660 1.00 75.19 181 ILE A N 1
ATOM 1473 C CA . ILE A 1 181 ? -7.739 3.659 -16.010 1.00 75.19 181 ILE A CA 1
ATOM 1474 C C . ILE A 1 181 ? -6.602 2.794 -16.555 1.00 75.19 181 ILE A C 1
ATOM 1476 O O . ILE A 1 181 ? -5.504 3.315 -16.742 1.00 75.19 181 ILE A O 1
ATOM 1480 N N . PRO A 1 182 ? -6.828 1.489 -16.778 1.00 71.31 182 PRO A N 1
ATOM 1481 C CA . PRO A 1 182 ? -5.801 0.621 -17.331 1.00 71.31 182 PRO A CA 1
ATOM 1482 C C . PRO A 1 182 ? -5.473 1.063 -18.761 1.00 71.31 182 PRO A C 1
ATOM 1484 O O . PRO A 1 182 ? -6.367 1.151 -19.605 1.00 71.31 182 PRO A O 1
ATOM 1487 N N . SER A 1 183 ? -4.199 1.324 -19.031 1.00 68.25 183 SER A N 1
ATOM 1488 C CA . SER A 1 183 ? -3.683 1.689 -20.350 1.00 68.25 183 SER A CA 1
ATOM 1489 C C . SER A 1 183 ? -2.632 0.681 -20.788 1.00 68.25 183 SER A C 1
ATOM 1491 O O . SER A 1 183 ? -1.840 0.203 -19.982 1.00 68.25 183 SER A O 1
ATOM 1493 N N . ILE A 1 184 ? -2.619 0.353 -22.076 1.00 68.38 184 ILE A N 1
ATOM 1494 C CA . ILE A 1 184 ? -1.563 -0.458 -22.676 1.00 68.38 184 ILE A CA 1
ATOM 1495 C C . ILE A 1 184 ? -0.941 0.403 -23.768 1.00 68.38 184 ILE A C 1
ATOM 1497 O O . ILE A 1 184 ? -1.486 0.494 -24.868 1.00 68.38 184 ILE A O 1
ATOM 1501 N N . ASN A 1 185 ? 0.186 1.039 -23.460 1.00 59.28 185 ASN A N 1
ATOM 1502 C CA . ASN A 1 185 ? 1.038 1.629 -24.482 1.00 59.28 185 ASN A CA 1
ATOM 1503 C C . ASN A 1 185 ? 1.904 0.516 -25.061 1.00 59.28 185 ASN A C 1
ATOM 1505 O O . ASN A 1 185 ? 2.917 0.130 -24.485 1.00 59.28 185 ASN A O 1
ATOM 1509 N N . VAL A 1 186 ? 1.477 -0.048 -26.188 1.00 53.19 186 VAL A N 1
ATOM 1510 C CA . VAL A 1 186 ? 2.384 -0.851 -27.006 1.00 53.19 186 VAL A CA 1
ATOM 1511 C C . VAL A 1 186 ? 3.060 0.128 -27.949 1.00 53.19 186 VAL A C 1
ATOM 1513 O O . VAL A 1 186 ? 2.425 0.593 -28.897 1.00 53.19 186 VAL A O 1
ATOM 1516 N N . ASP A 1 187 ? 4.323 0.462 -27.698 1.00 46.19 187 ASP A N 1
ATOM 1517 C CA . ASP A 1 187 ? 5.140 1.068 -28.743 1.00 46.19 187 ASP A CA 1
ATOM 1518 C C . ASP A 1 187 ? 5.259 0.027 -29.871 1.00 46.19 187 ASP A C 1
ATOM 1520 O O . ASP A 1 187 ? 5.967 -0.980 -29.770 1.00 46.19 187 ASP A O 1
ATOM 1524 N N . MET A 1 188 ? 4.437 0.188 -30.915 1.00 40.69 188 MET A N 1
ATOM 1525 C CA . MET A 1 188 ? 4.315 -0.779 -32.013 1.00 40.69 188 MET A CA 1
ATOM 1526 C C . MET A 1 188 ? 5.601 -0.892 -32.841 1.00 40.69 188 MET A C 1
ATOM 1528 O O . MET A 1 188 ? 5.688 -1.759 -33.706 1.00 40.69 188 MET A O 1
ATOM 1532 N N . THR A 1 189 ? 6.611 -0.062 -32.593 1.00 45.34 189 THR A N 1
ATOM 1533 C CA . THR A 1 189 ? 7.873 -0.096 -33.337 1.00 45.34 189 THR A CA 1
ATOM 1534 C C . THR A 1 189 ? 8.666 -1.396 -33.122 1.00 45.34 189 THR A C 1
ATOM 1536 O O . THR A 1 189 ? 9.264 -1.883 -34.080 1.00 45.34 189 THR A O 1
ATOM 1539 N N . CYS A 1 190 ? 8.585 -2.036 -31.944 1.00 42.31 190 CYS A N 1
ATOM 1540 C CA . CYS A 1 190 ? 9.305 -3.292 -31.650 1.00 42.31 190 CYS A CA 1
ATOM 1541 C C . CYS A 1 190 ? 8.428 -4.564 -31.600 1.00 42.31 190 CYS A C 1
ATOM 1543 O O . CYS A 1 190 ? 8.963 -5.670 -31.641 1.00 42.31 190 CYS A O 1
ATOM 1545 N N . VAL A 1 191 ? 7.091 -4.463 -31.531 1.00 42.31 191 VAL A N 1
ATOM 1546 C CA . VAL A 1 191 ? 6.204 -5.633 -31.285 1.00 42.31 191 VAL A CA 1
ATOM 1547 C C . VAL A 1 191 ? 5.564 -6.203 -32.566 1.00 42.31 191 VAL A C 1
ATOM 1549 O O . VAL A 1 191 ? 4.942 -7.270 -32.558 1.00 42.31 191 VAL A O 1
ATOM 1552 N N . VAL A 1 192 ? 5.748 -5.556 -33.720 1.00 36.06 192 VAL A N 1
ATOM 1553 C CA . VAL A 1 192 ? 5.166 -6.012 -34.995 1.00 36.06 192 VAL A CA 1
ATOM 1554 C C . VAL A 1 192 ? 6.038 -7.105 -35.620 1.00 36.06 192 VAL A C 1
ATOM 1556 O O . VAL A 1 192 ? 6.715 -6.866 -36.612 1.00 36.06 192 VAL A O 1
ATOM 1559 N N . LYS A 1 193 ? 6.036 -8.309 -35.023 1.00 38.66 193 LYS A N 1
ATOM 1560 C CA . LYS A 1 193 ? 6.224 -9.618 -35.699 1.00 38.66 193 LYS A CA 1
ATOM 1561 C C . LYS A 1 193 ? 6.220 -10.805 -34.719 1.00 38.66 193 LYS A C 1
ATOM 1563 O O . LYS A 1 193 ? 7.119 -11.634 -34.753 1.00 38.66 193 LYS A O 1
ATOM 1568 N N . LYS A 1 194 ? 5.212 -10.947 -33.849 1.00 37.50 194 LYS A N 1
ATOM 1569 C CA . LYS A 1 194 ? 4.945 -12.257 -33.196 1.00 37.50 194 LYS A CA 1
ATOM 1570 C C . LYS A 1 194 ? 3.530 -12.463 -32.649 1.00 37.50 194 LYS A C 1
ATOM 1572 O O . LYS A 1 194 ? 3.304 -13.398 -31.892 1.00 37.50 194 LYS A O 1
ATOM 1577 N N . ILE A 1 195 ? 2.559 -11.657 -33.078 1.00 33.34 195 ILE A N 1
ATOM 1578 C CA . ILE A 1 195 ? 1.140 -11.950 -32.847 1.00 33.34 195 ILE A CA 1
ATOM 1579 C C . ILE A 1 195 ? 0.578 -12.473 -34.168 1.00 33.34 195 ILE A C 1
ATOM 1581 O O . ILE A 1 195 ? 0.128 -11.708 -35.018 1.00 33.34 195 ILE A O 1
ATOM 1585 N N . VAL A 1 196 ? 0.679 -13.787 -34.376 1.00 30.12 196 VAL A N 1
ATOM 1586 C CA . VAL A 1 196 ? -0.099 -14.462 -35.420 1.00 30.12 196 VAL A CA 1
ATOM 1587 C C . VAL A 1 196 ? -1.557 -14.452 -34.948 1.00 30.12 196 VAL A C 1
ATOM 1589 O O . VAL A 1 196 ? -1.826 -14.946 -33.851 1.00 30.12 196 VAL A O 1
ATOM 1592 N N . PRO A 1 197 ? -2.509 -13.890 -35.712 1.00 31.44 197 PRO A N 1
ATOM 1593 C CA . PRO A 1 197 ? -3.914 -13.949 -35.345 1.00 31.44 197 PRO A CA 1
ATOM 1594 C C . PRO A 1 197 ? -4.371 -15.408 -35.375 1.00 31.44 197 PRO A C 1
ATOM 1596 O O . PRO A 1 197 ? -4.264 -16.071 -36.407 1.00 31.44 197 PRO A O 1
ATOM 1599 N N . ILE A 1 198 ? -4.906 -15.910 -34.261 1.00 38.03 198 ILE A N 1
ATOM 1600 C CA . ILE A 1 198 ? -5.656 -17.169 -34.247 1.00 38.03 198 ILE A CA 1
ATOM 1601 C C . ILE A 1 198 ? -6.977 -16.896 -34.972 1.00 38.03 198 ILE A C 1
ATOM 1603 O O . ILE A 1 198 ? -7.973 -16.481 -34.382 1.00 38.03 198 ILE A O 1
ATOM 1607 N N . GLY A 1 199 ? -6.944 -17.063 -36.291 1.00 30.14 199 GLY A N 1
ATOM 1608 C CA . GLY A 1 199 ? -8.094 -17.030 -37.177 1.00 30.14 199 GLY A CA 1
ATOM 1609 C C . GLY A 1 199 ? -8.520 -18.449 -37.533 1.00 30.14 199 GLY A C 1
ATOM 1610 O O . GLY A 1 199 ? -7.858 -19.115 -38.315 1.00 30.14 199 GLY A O 1
ATOM 1611 N N . THR A 1 200 ? -9.632 -18.872 -36.931 1.00 29.48 200 THR A N 1
ATOM 1612 C CA . THR A 1 200 ? -10.685 -19.740 -37.491 1.00 29.48 200 THR A CA 1
ATOM 1613 C C . THR A 1 200 ? -10.295 -20.998 -38.283 1.00 29.48 200 THR A C 1
ATOM 1615 O O . THR A 1 200 ? -9.876 -20.919 -39.429 1.00 29.48 200 THR A O 1
ATOM 1618 N N . SER A 1 201 ? -10.668 -22.144 -37.697 1.00 31.03 201 SER A N 1
ATOM 1619 C CA . SER A 1 201 ? -11.271 -23.321 -38.346 1.00 31.03 201 SER A CA 1
ATOM 1620 C C . SER A 1 201 ? -10.615 -23.851 -39.623 1.00 31.03 201 SER A C 1
ATOM 1622 O O . SER A 1 201 ? -10.856 -23.323 -40.700 1.00 31.03 201 SER A O 1
ATOM 1624 N N . ASN A 1 202 ? -9.998 -25.031 -39.522 1.00 28.22 202 ASN A N 1
ATOM 1625 C CA . ASN A 1 202 ? -10.311 -26.130 -40.436 1.00 28.22 202 ASN A CA 1
ATOM 1626 C C . ASN A 1 202 ? -10.033 -27.489 -39.782 1.00 28.22 202 ASN A C 1
ATOM 1628 O O . ASN A 1 202 ? -8.944 -27.759 -39.284 1.00 28.22 202 ASN A O 1
ATOM 1632 N N . TYR A 1 203 ? -11.074 -28.320 -39.789 1.00 29.42 203 TYR A N 1
ATOM 1633 C CA . TYR A 1 203 ? -11.051 -29.753 -39.525 1.00 29.42 203 TYR A CA 1
ATOM 1634 C C . TYR A 1 203 ? -10.071 -30.454 -40.467 1.00 29.42 203 TYR A C 1
ATOM 1636 O O . TYR A 1 203 ? -10.282 -30.382 -41.674 1.00 29.42 203 TYR A O 1
ATOM 1644 N N . ILE A 1 204 ? -9.105 -31.206 -39.931 1.00 28.00 204 ILE A N 1
ATOM 1645 C CA . ILE A 1 204 ? -8.563 -32.411 -40.578 1.00 28.00 204 ILE A CA 1
ATOM 1646 C C . ILE A 1 204 ? -8.296 -33.460 -39.485 1.00 28.00 204 ILE A C 1
ATOM 1648 O O . ILE A 1 204 ? -7.689 -33.177 -38.455 1.00 28.00 204 ILE A O 1
ATOM 1652 N N . SER A 1 205 ? -8.850 -34.648 -39.705 1.00 26.72 205 SER A N 1
ATOM 1653 C CA . SER A 1 205 ? -8.825 -35.861 -38.881 1.00 26.72 205 SER A CA 1
ATOM 1654 C C . SER A 1 205 ? -7.448 -36.551 -38.821 1.00 26.72 205 SER A C 1
ATOM 1656 O O . SER A 1 205 ? -6.611 -36.304 -39.688 1.00 26.72 205 SER A O 1
ATOM 1658 N N . PRO A 1 206 ? -7.208 -37.443 -37.836 1.00 30.41 206 PRO A N 1
ATOM 1659 C CA . PRO A 1 206 ? -5.925 -38.117 -37.657 1.00 30.41 206 PRO A CA 1
ATOM 1660 C C . PRO A 1 206 ? -5.844 -39.411 -38.482 1.00 30.41 206 PRO A C 1
ATOM 1662 O O . PRO A 1 206 ? -6.671 -40.305 -38.308 1.00 30.41 206 PRO A O 1
ATOM 1665 N N . GLU A 1 207 ? -4.822 -39.539 -39.330 1.00 27.03 207 GLU A N 1
ATOM 1666 C CA . GLU A 1 207 ? -4.439 -40.818 -39.937 1.00 27.03 207 GLU A CA 1
ATOM 1667 C C . GLU A 1 207 ? -3.124 -41.337 -39.352 1.00 27.03 207 GLU A C 1
ATOM 1669 O O . GLU A 1 207 ? -2.126 -40.632 -39.214 1.00 27.03 207 GLU A O 1
ATOM 1674 N N . VAL A 1 208 ? -3.199 -42.609 -38.975 1.00 29.53 208 VAL A N 1
ATOM 1675 C CA . VAL A 1 208 ? -2.161 -43.486 -38.443 1.00 29.53 208 VAL A CA 1
ATOM 1676 C C . VAL A 1 208 ? -1.277 -43.967 -39.588 1.00 29.53 208 VAL A C 1
ATOM 1678 O O . VAL A 1 208 ? -1.819 -44.484 -40.557 1.00 29.53 208 VAL A O 1
ATOM 1681 N N . LEU A 1 209 ? 0.050 -43.940 -39.435 1.00 27.19 209 LEU A N 1
ATOM 1682 C CA . LEU A 1 209 ? 0.949 -44.879 -40.116 1.00 27.19 209 LEU A CA 1
ATOM 1683 C C . LEU A 1 209 ? 2.172 -45.179 -39.237 1.00 27.19 209 LEU A C 1
ATOM 1685 O O . LEU A 1 209 ? 2.805 -44.279 -38.688 1.00 27.19 209 LEU A O 1
ATOM 1689 N N . MET A 1 210 ? 2.442 -46.475 -39.085 1.00 25.66 210 MET A N 1
ATOM 1690 C CA . MET A 1 210 ? 3.531 -47.056 -38.304 1.00 25.66 210 MET A CA 1
ATOM 1691 C C . MET A 1 210 ? 4.820 -47.205 -39.130 1.00 25.66 210 MET A C 1
ATOM 1693 O O . MET A 1 210 ? 4.749 -47.449 -40.330 1.00 25.66 210 MET A O 1
ATOM 1697 N N . ASP A 1 211 ? 5.951 -47.110 -38.422 1.00 25.94 211 ASP A N 1
ATOM 1698 C CA . ASP A 1 211 ? 7.226 -47.849 -38.544 1.00 25.94 211 ASP A CA 1
ATOM 1699 C C . ASP A 1 211 ? 7.843 -48.163 -39.925 1.00 25.94 211 ASP A C 1
ATOM 1701 O O . ASP A 1 211 ? 7.318 -48.966 -40.695 1.00 25.94 211 ASP A O 1
ATOM 1705 N N . ASN A 1 212 ? 9.082 -47.695 -40.158 1.00 26.48 212 ASN A N 1
ATOM 1706 C CA . ASN A 1 212 ? 10.311 -48.493 -39.945 1.00 26.48 212 ASN A CA 1
ATOM 1707 C C . ASN A 1 212 ? 11.579 -47.866 -40.571 1.00 26.48 212 ASN A C 1
ATOM 1709 O O . ASN A 1 212 ? 11.528 -47.203 -41.605 1.00 26.48 212 ASN A O 1
ATOM 1713 N N . SER A 1 213 ? 12.721 -48.263 -39.995 1.00 28.34 213 SER A N 1
ATOM 1714 C CA . SER A 1 213 ? 14.105 -48.282 -40.521 1.00 28.34 213 SER A CA 1
ATOM 1715 C C . SER A 1 213 ? 15.050 -47.093 -40.246 1.00 28.34 213 SER A C 1
ATOM 1717 O O . SER A 1 213 ? 15.061 -46.071 -40.921 1.00 28.34 213 SER A O 1
ATOM 1719 N N . GLU A 1 214 ? 15.857 -47.300 -39.197 1.00 29.20 214 GLU A N 1
ATOM 1720 C CA . GLU A 1 214 ? 17.334 -47.311 -39.168 1.00 29.20 214 GLU A CA 1
ATOM 1721 C C . GLU A 1 214 ? 18.133 -46.262 -39.962 1.00 29.20 214 GLU A C 1
ATOM 1723 O O . GLU A 1 214 ? 18.173 -46.275 -41.188 1.00 29.20 214 GLU A O 1
ATOM 1728 N N . ASN A 1 215 ? 18.874 -45.432 -39.213 1.00 33.91 215 ASN A N 1
ATOM 1729 C CA . ASN A 1 215 ? 20.319 -45.136 -39.317 1.00 33.91 215 ASN A CA 1
ATOM 1730 C C . ASN A 1 215 ? 20.577 -43.943 -38.371 1.00 33.91 215 ASN A C 1
ATOM 1732 O O . ASN A 1 215 ? 19.997 -42.878 -38.533 1.00 33.91 215 ASN A O 1
ATOM 1736 N N . GLY A 1 216 ? 21.278 -44.087 -37.244 1.00 30.62 216 GLY A N 1
ATOM 1737 C CA . GLY A 1 216 ? 22.716 -44.341 -37.204 1.00 30.62 216 GLY A CA 1
ATOM 1738 C C . GLY A 1 216 ? 23.448 -43.010 -37.413 1.00 30.62 216 GLY A C 1
ATOM 1739 O O . GLY A 1 216 ? 23.355 -42.461 -38.499 1.00 30.62 216 GLY A O 1
ATOM 1740 N N . TYR A 1 217 ? 24.163 -42.528 -36.386 1.00 33.22 217 TYR A N 1
ATOM 1741 C CA . TYR A 1 217 ? 24.978 -41.292 -36.317 1.00 33.22 217 TYR A CA 1
ATOM 1742 C C . TYR A 1 217 ? 24.309 -40.007 -35.784 1.00 33.22 217 TYR A C 1
ATOM 1744 O O . TYR A 1 217 ? 24.038 -39.082 -36.535 1.00 33.22 217 TYR A O 1
ATOM 1752 N N . SER A 1 218 ? 24.173 -39.899 -34.453 1.00 32.59 218 SER A N 1
ATOM 1753 C CA . SER A 1 218 ? 24.618 -38.700 -33.697 1.00 32.59 218 SER A CA 1
ATOM 1754 C C . SER A 1 218 ? 24.618 -38.946 -32.173 1.00 32.59 218 SER A C 1
ATOM 1756 O O . SER A 1 218 ? 24.090 -38.165 -31.388 1.00 32.59 218 SER A O 1
ATOM 1758 N N . PHE A 1 219 ? 25.183 -40.076 -31.727 1.00 32.72 219 PHE A N 1
ATOM 1759 C CA . PHE A 1 219 ? 25.229 -40.461 -30.304 1.00 32.72 219 PHE A CA 1
ATOM 1760 C C . PHE A 1 219 ? 26.627 -40.274 -29.684 1.00 32.72 219 PHE A C 1
ATOM 1762 O O . PHE A 1 219 ? 27.082 -41.073 -28.872 1.00 32.72 219 PHE A O 1
ATOM 1769 N N . LEU A 1 220 ? 27.346 -39.223 -30.093 1.00 31.03 220 LEU A N 1
ATOM 1770 C CA . LEU A 1 220 ? 28.704 -38.943 -29.603 1.00 31.03 220 LEU A CA 1
ATOM 1771 C C . LEU A 1 220 ? 28.990 -37.443 -29.427 1.00 31.03 220 LEU A C 1
ATOM 1773 O O . LEU A 1 220 ? 30.090 -36.980 -29.696 1.00 31.03 220 LEU A O 1
ATOM 1777 N N . MET A 1 221 ? 28.002 -36.692 -28.925 1.00 32.38 221 MET A N 1
ATOM 1778 C CA . MET A 1 221 ? 28.188 -35.338 -28.371 1.00 32.38 221 MET A CA 1
ATOM 1779 C C . MET A 1 221 ? 27.401 -35.148 -27.061 1.00 32.38 221 MET A C 1
ATOM 1781 O O . MET A 1 221 ? 26.740 -34.140 -26.842 1.00 32.38 221 MET A O 1
ATOM 1785 N N . THR A 1 222 ? 27.458 -36.137 -26.163 1.00 35.16 222 THR A N 1
ATOM 1786 C CA . THR A 1 222 ? 26.891 -36.037 -24.796 1.00 35.16 222 THR A CA 1
ATOM 1787 C C . THR A 1 222 ? 27.928 -36.364 -23.711 1.00 35.16 222 THR A C 1
ATOM 1789 O O . THR A 1 222 ? 27.591 -36.609 -22.562 1.00 35.16 222 THR A O 1
ATOM 1792 N N . MET A 1 223 ? 29.221 -36.343 -24.046 1.00 32.22 223 MET A N 1
ATOM 1793 C CA . MET A 1 223 ? 30.311 -36.695 -23.120 1.00 32.22 223 MET A CA 1
ATOM 1794 C C . MET A 1 223 ? 31.460 -35.673 -23.117 1.00 32.22 223 MET A C 1
ATOM 1796 O O . MET A 1 223 ? 32.599 -36.038 -22.865 1.00 32.22 223 MET A O 1
ATOM 1800 N N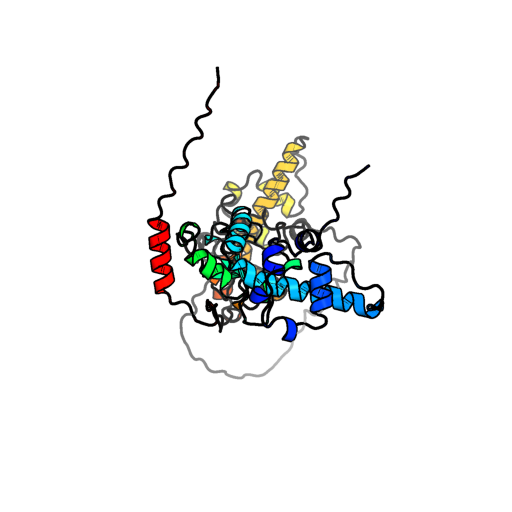 . LEU A 1 224 ? 31.178 -34.387 -23.367 1.00 33.91 224 LEU A N 1
ATOM 1801 C CA . LEU A 1 224 ? 32.129 -33.282 -23.149 1.00 33.91 224 LEU A CA 1
ATOM 1802 C C . LEU A 1 224 ? 31.418 -31.989 -22.711 1.00 33.91 224 LEU A C 1
ATOM 1804 O O . LEU A 1 224 ? 31.589 -30.934 -23.303 1.00 33.91 224 LEU A O 1
ATOM 1808 N N . ASN A 1 225 ? 30.614 -32.065 -21.651 1.00 34.09 225 ASN A N 1
ATOM 1809 C CA . ASN A 1 225 ? 30.379 -30.898 -20.793 1.00 34.09 225 ASN A CA 1
ATOM 1810 C C . ASN A 1 225 ? 30.227 -31.347 -19.336 1.00 34.09 225 ASN A C 1
ATOM 1812 O O . ASN A 1 225 ? 29.274 -31.029 -18.623 1.00 34.09 225 ASN A O 1
ATOM 1816 N N . ILE A 1 226 ? 31.211 -32.144 -18.898 1.00 36.34 226 ILE A N 1
ATOM 1817 C CA . ILE A 1 226 ? 31.495 -32.328 -17.480 1.00 36.34 226 ILE A CA 1
ATO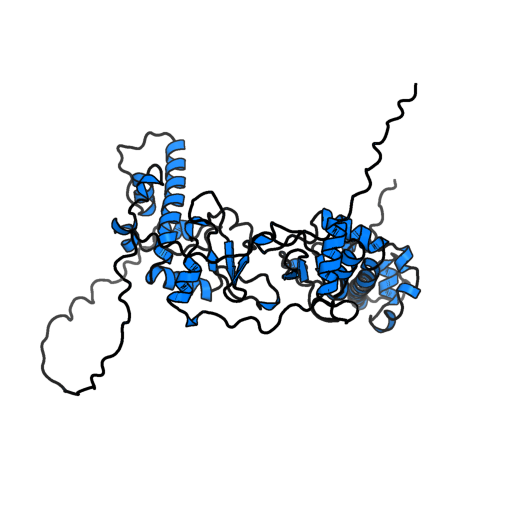M 1818 C C . ILE A 1 226 ? 31.849 -30.947 -16.943 1.00 36.34 226 ILE A C 1
ATOM 1820 O O . ILE A 1 226 ? 32.944 -30.439 -17.169 1.00 36.34 226 ILE A O 1
ATOM 1824 N N . ARG A 1 227 ? 30.851 -30.359 -16.277 1.00 36.25 227 ARG A N 1
ATOM 1825 C CA . ARG A 1 227 ? 30.946 -29.386 -15.192 1.00 36.25 227 ARG A CA 1
ATOM 1826 C C . ARG A 1 227 ? 32.389 -29.135 -14.770 1.00 36.25 227 ARG A C 1
ATOM 1828 O O . ARG A 1 227 ? 32.924 -29.805 -13.886 1.00 36.25 227 ARG A O 1
ATOM 1835 N N . LYS A 1 228 ? 32.970 -28.089 -15.341 1.00 31.16 228 LYS A N 1
ATOM 1836 C CA . LYS A 1 228 ? 33.961 -27.301 -14.632 1.00 31.16 228 LYS A CA 1
ATOM 1837 C C . LYS A 1 228 ? 33.164 -26.523 -13.584 1.00 31.16 228 LYS A C 1
ATOM 1839 O O . LYS A 1 228 ? 32.689 -25.429 -13.852 1.00 31.16 228 LYS A O 1
ATOM 1844 N N . MET A 1 229 ? 32.936 -27.132 -12.417 1.00 38.62 229 MET A N 1
ATOM 1845 C CA . MET A 1 229 ? 32.645 -26.349 -11.218 1.00 38.62 229 MET A CA 1
ATOM 1846 C C . MET A 1 229 ? 33.915 -25.555 -10.916 1.00 38.62 229 MET A C 1
ATOM 1848 O O . MET A 1 229 ? 34.812 -26.033 -10.226 1.00 38.62 229 MET A O 1
ATOM 1852 N N . SER A 1 230 ? 34.022 -24.388 -11.548 1.00 31.92 230 SER A N 1
ATOM 1853 C CA . SER A 1 230 ? 34.974 -23.358 -11.167 1.00 31.92 230 SER A CA 1
ATOM 1854 C C . SER A 1 230 ? 34.427 -22.713 -9.902 1.00 31.92 230 SER A C 1
ATOM 1856 O O . SER A 1 230 ? 33.313 -22.202 -9.893 1.00 31.92 230 SER A O 1
ATOM 1858 N N . SER A 1 231 ? 35.181 -22.797 -8.813 1.00 40.84 231 SER A N 1
ATOM 1859 C CA . SER A 1 231 ? 34.815 -22.311 -7.482 1.00 40.84 231 SER A CA 1
ATOM 1860 C C . SER A 1 231 ? 34.962 -20.788 -7.337 1.00 40.84 231 SER A C 1
ATOM 1862 O O . SER A 1 231 ? 35.504 -20.308 -6.344 1.00 40.84 231 SER A O 1
ATOM 1864 N N . SER A 1 232 ? 34.487 -20.047 -8.332 1.00 44.00 232 SER A N 1
ATOM 1865 C CA . SER A 1 232 ? 34.271 -18.600 -8.314 1.00 44.00 232 SER A CA 1
ATOM 1866 C C . SER A 1 232 ? 33.342 -18.279 -9.487 1.00 44.00 232 SER A C 1
ATOM 1868 O O . SER A 1 232 ? 33.805 -17.927 -10.569 1.00 44.00 232 SER A O 1
ATOM 1870 N N . GLU A 1 233 ? 32.038 -18.516 -9.323 1.00 54.84 233 GLU A N 1
ATOM 1871 C CA . GLU A 1 233 ? 31.049 -17.884 -10.203 1.00 54.84 233 GLU A CA 1
ATOM 1872 C C . GLU A 1 233 ? 31.167 -16.383 -9.939 1.00 54.84 233 GLU A C 1
ATOM 1874 O O . GLU A 1 233 ? 30.743 -15.892 -8.892 1.00 54.84 233 GLU A O 1
ATOM 1879 N N . GLU A 1 234 ? 31.862 -15.677 -10.828 1.00 68.38 234 GLU A N 1
ATOM 1880 C CA . GLU A 1 234 ? 31.770 -14.226 -10.885 1.00 68.38 234 GLU A CA 1
ATOM 1881 C C . GLU A 1 234 ? 30.290 -13.901 -11.102 1.00 68.38 234 GLU A C 1
ATOM 1883 O O . GLU A 1 234 ? 29.647 -14.421 -12.015 1.00 68.38 234 GLU A O 1
ATOM 1888 N N . VAL A 1 235 ? 29.713 -13.159 -10.158 1.00 83.94 235 VAL A N 1
ATOM 1889 C CA . VAL A 1 235 ? 28.300 -12.782 -10.199 1.00 83.94 235 VAL A CA 1
ATOM 1890 C C . VAL A 1 235 ? 28.160 -11.753 -11.311 1.00 83.94 235 VAL A C 1
ATOM 1892 O O . VAL A 1 235 ? 28.796 -10.705 -11.221 1.00 83.94 235 VAL A O 1
ATOM 1895 N N . SER A 1 236 ? 27.347 -12.047 -12.328 1.00 93.12 236 SER A N 1
ATOM 1896 C CA . SER A 1 236 ? 27.105 -11.099 -13.417 1.00 93.12 236 SER A CA 1
ATOM 1897 C C . SER A 1 236 ? 26.488 -9.805 -12.896 1.00 93.12 236 SER A C 1
ATOM 1899 O O . SER A 1 236 ? 25.769 -9.814 -11.883 1.00 93.12 236 SER A O 1
ATOM 1901 N N . TRP A 1 237 ? 26.702 -8.697 -13.606 1.00 94.88 237 TRP A N 1
ATOM 1902 C CA . TRP A 1 237 ? 26.126 -7.400 -13.246 1.00 94.88 237 TRP A CA 1
ATOM 1903 C C . TRP A 1 237 ? 24.604 -7.486 -13.062 1.00 94.88 237 TRP A C 1
ATOM 1905 O O . TRP A 1 237 ? 24.052 -6.948 -12.102 1.00 94.88 237 TRP A O 1
ATOM 1915 N N . ILE A 1 238 ? 23.919 -8.238 -13.932 1.00 95.62 238 ILE A N 1
ATOM 1916 C CA . ILE A 1 238 ? 22.462 -8.433 -13.892 1.00 95.62 238 ILE A CA 1
ATOM 1917 C C . ILE A 1 238 ? 22.022 -9.113 -12.591 1.00 95.62 238 ILE A C 1
ATOM 1919 O O . ILE A 1 238 ? 21.093 -8.637 -11.927 1.00 95.62 238 ILE A O 1
ATOM 1923 N N . SER A 1 239 ? 22.687 -10.209 -12.212 1.00 95.44 239 SER A N 1
ATOM 1924 C CA . SER A 1 239 ? 22.345 -10.948 -10.994 1.00 95.44 239 SER A CA 1
ATOM 1925 C C . SER A 1 239 ? 22.683 -10.135 -9.741 1.00 95.44 239 SER A C 1
ATOM 1927 O O . SER A 1 239 ? 21.892 -10.074 -8.795 1.00 95.44 239 SER A O 1
ATOM 1929 N N . TRP A 1 240 ? 23.805 -9.406 -9.763 1.00 95.50 240 TRP A N 1
ATOM 1930 C CA . TRP A 1 240 ? 24.156 -8.447 -8.719 1.00 95.50 240 TRP A CA 1
ATOM 1931 C C . TRP A 1 240 ? 23.076 -7.369 -8.556 1.00 95.50 240 TRP A C 1
ATOM 1933 O O . TRP A 1 240 ? 22.559 -7.196 -7.448 1.00 95.50 240 TRP A O 1
ATOM 1943 N N . PHE A 1 241 ? 22.675 -6.704 -9.645 1.00 96.31 241 PHE A N 1
ATOM 1944 C CA . PHE A 1 241 ? 21.689 -5.621 -9.637 1.00 96.31 241 PHE A CA 1
ATOM 1945 C C . PHE A 1 241 ? 20.319 -6.099 -9.142 1.00 96.31 241 PHE A C 1
ATOM 1947 O O . PHE A 1 241 ? 19.688 -5.440 -8.311 1.00 96.31 241 PHE A O 1
ATOM 1954 N N . CYS A 1 242 ? 19.862 -7.265 -9.607 1.00 96.19 242 CYS A N 1
ATOM 1955 C CA . CYS A 1 242 ? 18.591 -7.860 -9.187 1.00 96.19 242 CYS A CA 1
ATOM 1956 C C . CYS A 1 242 ? 18.626 -8.353 -7.724 1.00 96.19 242 CYS A C 1
ATOM 1958 O O . CYS A 1 242 ? 17.590 -8.390 -7.057 1.00 96.19 242 CYS A O 1
ATOM 1960 N N . GLY A 1 243 ? 19.812 -8.674 -7.195 1.00 94.44 243 GLY A N 1
ATOM 1961 C CA . GLY A 1 243 ? 20.041 -9.014 -5.789 1.00 94.44 243 GLY A CA 1
ATOM 1962 C C . GLY A 1 243 ? 20.088 -7.813 -4.833 1.00 94.44 243 GLY A C 1
ATOM 1963 O O . GLY A 1 243 ? 20.040 -7.999 -3.610 1.00 94.44 243 GLY A O 1
ATOM 1964 N N . LEU A 1 244 ? 20.169 -6.579 -5.348 1.00 95.00 244 LEU A N 1
ATOM 1965 C CA . LEU A 1 244 ? 20.232 -5.380 -4.515 1.00 95.00 244 LEU A CA 1
ATOM 1966 C C . LEU A 1 244 ? 18.933 -5.146 -3.735 1.00 95.00 244 LEU A C 1
ATOM 1968 O O . LEU A 1 244 ? 17.808 -5.389 -4.177 1.00 95.00 244 LEU A O 1
ATOM 1972 N N . ARG A 1 245 ? 19.085 -4.584 -2.536 1.00 94.62 245 ARG A N 1
ATOM 1973 C CA . ARG A 1 245 ? 17.951 -4.202 -1.692 1.00 94.62 245 ARG A CA 1
ATOM 1974 C C . ARG A 1 245 ? 17.168 -3.059 -2.345 1.00 94.62 245 ARG A C 1
ATOM 1976 O O . ARG A 1 245 ? 17.676 -1.948 -2.429 1.00 94.62 245 ARG A O 1
ATOM 1983 N N . GLY A 1 246 ? 15.891 -3.285 -2.638 1.00 92.56 246 GLY A N 1
ATOM 1984 C CA . GLY A 1 246 ? 15.035 -2.361 -3.389 1.00 92.56 246 GLY A CA 1
ATOM 1985 C C . GLY A 1 246 ? 14.685 -2.885 -4.784 1.00 92.56 246 GLY A C 1
ATOM 1986 O O . GLY A 1 246 ? 13.668 -2.466 -5.338 1.00 92.56 246 GLY A O 1
ATOM 1987 N N . ASN A 1 247 ? 15.465 -3.839 -5.300 1.00 96.38 247 ASN A N 1
ATOM 1988 C CA . ASN A 1 247 ? 15.345 -4.376 -6.652 1.00 96.38 247 ASN A CA 1
ATOM 1989 C C . ASN A 1 247 ? 14.653 -5.745 -6.692 1.00 96.38 247 ASN A C 1
ATOM 1991 O O . ASN A 1 247 ? 14.624 -6.401 -7.727 1.00 96.38 247 ASN A O 1
ATOM 1995 N N . GLU A 1 248 ? 13.990 -6.148 -5.604 1.00 95.88 248 GLU A N 1
ATOM 1996 C CA . GLU A 1 248 ? 13.323 -7.450 -5.499 1.00 95.88 248 GLU A CA 1
ATOM 1997 C C . GLU A 1 248 ? 12.213 -7.664 -6.555 1.00 95.88 248 GLU A C 1
ATOM 1999 O O . GLU A 1 248 ? 11.777 -8.796 -6.787 1.00 95.88 248 GLU A O 1
ATOM 2004 N N . PHE A 1 249 ? 11.732 -6.585 -7.186 1.00 97.25 249 PHE A N 1
ATOM 2005 C CA . PHE A 1 249 ? 10.716 -6.629 -8.239 1.00 97.25 249 PHE A CA 1
ATOM 2006 C C . PHE A 1 249 ? 11.270 -6.943 -9.634 1.00 97.25 249 PHE A C 1
ATOM 2008 O O . PHE A 1 249 ? 10.483 -7.318 -10.501 1.00 97.25 249 PHE A O 1
ATOM 2015 N N . PHE A 1 250 ? 12.573 -6.803 -9.868 1.00 98.06 250 PHE A N 1
ATOM 2016 C CA . PHE A 1 250 ? 13.163 -7.107 -11.168 1.00 98.06 250 PHE A CA 1
ATOM 2017 C C . PHE A 1 250 ? 13.274 -8.619 -11.384 1.00 98.06 250 PHE A C 1
ATOM 2019 O O . PHE A 1 250 ? 13.440 -9.392 -10.433 1.00 98.06 250 PHE A O 1
ATOM 2026 N N . CYS A 1 251 ? 13.156 -9.039 -12.640 1.00 97.19 251 CYS A N 1
ATOM 2027 C CA . CYS A 1 251 ? 13.617 -10.346 -13.091 1.00 97.19 251 CYS A CA 1
ATOM 2028 C C . CYS A 1 251 ? 14.946 -10.201 -13.846 1.00 97.19 251 CYS A C 1
ATOM 2030 O O . CYS A 1 251 ? 15.269 -9.119 -14.342 1.00 97.19 251 CYS A O 1
ATOM 2032 N N . GLU A 1 252 ? 15.710 -11.288 -13.931 1.00 97.69 252 GLU A N 1
ATOM 2033 C CA . GLU A 1 252 ? 16.985 -11.312 -14.648 1.00 97.69 252 GLU A CA 1
ATOM 2034 C C . GLU A 1 252 ? 16.716 -11.408 -16.159 1.00 97.69 252 GLU A C 1
ATOM 2036 O O . GLU A 1 252 ? 16.214 -12.415 -16.669 1.00 97.69 252 GLU A O 1
ATOM 2041 N N . VAL A 1 253 ? 16.996 -10.322 -16.884 1.00 97.19 253 VAL A N 1
ATOM 2042 C CA . VAL A 1 253 ? 16.861 -10.283 -18.346 1.00 97.19 253 VAL A CA 1
ATOM 2043 C C . VAL A 1 253 ? 17.931 -11.176 -18.965 1.00 97.19 253 VAL A C 1
ATOM 2045 O O . VAL A 1 253 ? 19.100 -11.069 -18.608 1.00 97.19 253 VAL A O 1
ATOM 2048 N N . ASP A 1 254 ? 17.558 -12.032 -19.919 1.00 95.38 254 ASP A N 1
ATOM 2049 C CA . ASP A 1 254 ? 18.558 -12.883 -20.565 1.00 95.38 254 ASP A CA 1
ATOM 2050 C C . ASP A 1 254 ? 19.492 -12.067 -21.460 1.00 95.38 254 ASP A C 1
ATOM 2052 O O . ASP A 1 254 ? 19.043 -11.239 -22.259 1.00 95.38 254 ASP A O 1
ATOM 2056 N N . GLU A 1 255 ? 20.780 -12.393 -21.420 1.00 93.19 255 GLU A N 1
ATOM 2057 C CA . GLU A 1 255 ? 21.796 -11.751 -22.258 1.00 93.19 255 GLU A CA 1
ATOM 2058 C C . GLU A 1 255 ? 21.483 -11.872 -23.756 1.00 93.19 255 GLU A C 1
ATOM 2060 O O . GLU A 1 255 ? 21.641 -10.895 -24.485 1.00 93.19 255 GLU A O 1
ATOM 2065 N N . ASP A 1 256 ? 20.931 -13.005 -24.213 1.00 93.94 256 ASP A N 1
ATOM 2066 C CA . ASP A 1 256 ? 20.504 -13.206 -25.609 1.00 93.94 256 ASP A CA 1
ATOM 2067 C C . ASP A 1 256 ? 19.516 -12.124 -26.084 1.00 93.94 256 ASP A C 1
ATOM 2069 O O . ASP A 1 256 ? 19.529 -11.713 -27.247 1.00 93.94 256 ASP A O 1
ATOM 2073 N N . TYR A 1 257 ? 18.635 -11.657 -25.191 1.00 94.38 257 TYR A N 1
ATOM 2074 C CA . TYR A 1 257 ? 17.664 -10.610 -25.506 1.00 94.38 257 TYR A CA 1
ATOM 2075 C C . TYR A 1 257 ? 18.336 -9.238 -25.627 1.00 94.38 257 TYR A C 1
ATOM 2077 O O . TYR A 1 257 ? 17.955 -8.448 -26.494 1.00 94.38 257 TYR A O 1
ATOM 2085 N N . ILE A 1 258 ? 19.329 -8.971 -24.772 1.00 94.31 258 ILE A N 1
ATOM 2086 C CA . ILE A 1 258 ? 20.093 -7.717 -24.736 1.00 94.31 258 ILE A CA 1
ATOM 2087 C C . ILE A 1 258 ? 21.039 -7.626 -25.940 1.00 94.31 258 ILE A C 1
ATOM 2089 O O . ILE A 1 258 ? 21.154 -6.570 -26.558 1.00 94.31 258 ILE A O 1
ATOM 2093 N N . GLN A 1 259 ? 21.684 -8.730 -26.318 1.00 92.06 259 GLN A N 1
ATOM 2094 C CA . GLN A 1 259 ? 22.615 -8.779 -27.448 1.00 92.06 259 GLN A CA 1
ATOM 2095 C C . GLN A 1 259 ? 21.926 -8.528 -28.803 1.00 92.06 259 GLN A C 1
ATOM 2097 O O . GLN A 1 259 ? 22.554 -8.020 -29.740 1.00 92.06 259 GLN A O 1
ATOM 2102 N N . ASP A 1 260 ? 20.628 -8.827 -28.925 1.00 92.56 260 ASP A N 1
ATOM 2103 C CA . ASP A 1 260 ? 19.842 -8.476 -30.107 1.00 92.56 260 ASP A CA 1
ATOM 2104 C C . ASP A 1 260 ? 19.495 -6.975 -30.128 1.00 92.56 260 ASP A C 1
ATOM 2106 O O . ASP A 1 260 ? 18.527 -6.498 -29.527 1.00 92.56 260 ASP A O 1
ATOM 2110 N N . LYS A 1 261 ? 20.281 -6.227 -30.912 1.00 89.19 261 LYS A N 1
ATOM 2111 C CA . LYS A 1 261 ? 20.159 -4.771 -31.098 1.00 89.19 261 LYS A CA 1
ATOM 2112 C C . LYS A 1 261 ? 18.759 -4.314 -31.508 1.00 89.19 261 LYS A C 1
ATOM 2114 O O . LYS A 1 261 ? 18.411 -3.166 -31.235 1.00 89.19 261 LYS A O 1
ATOM 2119 N N . PHE A 1 262 ? 17.950 -5.169 -32.144 1.00 91.56 262 PHE A N 1
ATOM 2120 C CA . PHE A 1 262 ? 16.579 -4.815 -32.511 1.00 91.56 262 PHE A CA 1
ATOM 2121 C C . PHE A 1 262 ? 15.727 -4.489 -31.274 1.00 91.56 262 PHE A C 1
ATOM 2123 O O . PHE A 1 262 ? 14.965 -3.518 -31.282 1.00 91.56 262 PHE A O 1
ATOM 2130 N N . ASN A 1 263 ? 15.915 -5.225 -30.176 1.00 89.94 263 ASN A N 1
ATOM 2131 C CA . ASN A 1 263 ? 15.165 -5.027 -28.932 1.00 89.94 263 ASN A CA 1
ATOM 2132 C C . ASN A 1 263 ? 15.523 -3.706 -28.230 1.00 89.94 263 ASN A C 1
ATOM 2134 O O . ASN A 1 263 ? 14.701 -3.139 -27.503 1.00 89.94 263 ASN A O 1
ATOM 2138 N N . LEU A 1 264 ? 16.727 -3.183 -28.489 1.00 92.81 264 LEU A N 1
ATOM 2139 C CA . LEU A 1 264 ? 17.268 -1.964 -27.882 1.00 92.81 264 LEU A CA 1
ATOM 2140 C C . LEU A 1 264 ? 17.010 -0.689 -28.704 1.00 92.81 264 LEU A C 1
ATOM 2142 O O . LEU A 1 264 ? 17.423 0.400 -28.305 1.00 92.81 264 LEU A O 1
ATOM 2146 N N . THR A 1 265 ? 16.316 -0.801 -29.841 1.00 91.06 265 THR A N 1
ATOM 2147 C CA . THR A 1 265 ? 16.069 0.320 -30.762 1.00 91.06 265 THR A CA 1
ATOM 2148 C C . THR A 1 265 ? 15.479 1.541 -30.037 1.00 91.06 265 THR A C 1
ATOM 2150 O O . THR A 1 265 ? 14.499 1.420 -29.295 1.00 91.06 265 THR A O 1
ATOM 2153 N N . GLY A 1 266 ? 16.081 2.718 -30.240 1.00 89.50 266 GLY A N 1
ATOM 2154 C CA . GLY A 1 266 ? 15.631 4.001 -29.684 1.00 89.50 266 GLY A CA 1
ATOM 2155 C C . GLY A 1 266 ? 16.058 4.289 -28.239 1.00 89.50 266 GLY A C 1
ATOM 2156 O O . GLY A 1 266 ? 15.865 5.408 -27.773 1.00 89.50 266 GLY A O 1
ATOM 2157 N N . LEU A 1 267 ? 16.659 3.330 -27.519 1.00 91.75 267 LEU A N 1
ATOM 2158 C CA . LEU A 1 267 ? 17.155 3.567 -26.150 1.00 91.75 267 LEU A CA 1
ATOM 2159 C C . LEU A 1 267 ? 18.434 4.415 -26.123 1.00 91.75 267 LEU A C 1
ATOM 2161 O O . LEU A 1 267 ? 18.684 5.136 -25.161 1.00 91.75 267 LEU A O 1
ATOM 2165 N N . ASN A 1 268 ? 19.211 4.383 -27.206 1.00 90.75 268 ASN A N 1
ATOM 2166 C CA . ASN A 1 268 ? 20.444 5.152 -27.373 1.00 90.75 268 ASN A CA 1
ATOM 2167 C C . ASN A 1 268 ? 20.233 6.677 -27.372 1.00 90.75 268 ASN A C 1
ATOM 2169 O O . ASN A 1 268 ? 21.185 7.412 -27.140 1.00 90.75 268 ASN A O 1
ATOM 2173 N N . GLU A 1 269 ? 19.018 7.151 -27.663 1.00 92.69 269 GLU A N 1
ATOM 2174 C CA . GLU A 1 269 ? 18.667 8.579 -27.617 1.00 92.69 269 GLU A CA 1
ATOM 2175 C C . GLU A 1 269 ? 18.181 9.017 -26.228 1.00 92.69 269 GLU A C 1
ATOM 2177 O O . GLU A 1 269 ? 18.156 10.208 -25.930 1.00 92.69 269 GLU A O 1
ATOM 2182 N N . GLN A 1 270 ? 17.794 8.061 -25.379 1.00 90.00 270 GLN A N 1
ATOM 2183 C CA . GLN A 1 270 ? 17.223 8.320 -24.056 1.00 90.00 270 GLN A CA 1
ATOM 2184 C C . GLN A 1 270 ? 18.267 8.231 -22.942 1.00 90.00 270 GLN A C 1
ATOM 2186 O O . GLN A 1 270 ? 18.134 8.915 -21.929 1.00 90.00 270 GLN A O 1
ATOM 2191 N N . VAL A 1 271 ? 19.292 7.391 -23.118 1.00 92.31 271 VAL A N 1
ATOM 2192 C CA . VAL A 1 271 ? 20.292 7.103 -22.085 1.00 92.31 271 VAL A CA 1
ATOM 2193 C C . VAL A 1 271 ? 21.643 7.742 -22.438 1.00 92.31 271 VAL A C 1
ATOM 2195 O O . VAL A 1 271 ? 22.180 7.472 -23.518 1.00 92.31 271 VAL A O 1
ATOM 2198 N N . PRO A 1 272 ? 22.233 8.567 -21.549 1.00 91.88 272 PRO A N 1
ATOM 2199 C CA . PRO A 1 272 ? 23.583 9.095 -21.744 1.00 91.88 272 PRO A CA 1
ATOM 2200 C C . PRO A 1 272 ? 24.622 7.970 -21.652 1.00 91.88 272 PRO A C 1
ATOM 2202 O O . PRO A 1 272 ? 24.382 6.958 -21.010 1.00 91.88 272 PRO A O 1
ATOM 2205 N N . HIS A 1 273 ? 25.790 8.124 -22.282 1.00 90.88 273 HIS A N 1
ATOM 2206 C CA . HIS A 1 273 ? 26.861 7.111 -22.222 1.00 90.88 273 HIS A CA 1
ATOM 2207 C C . HIS A 1 273 ? 26.417 5.688 -22.630 1.00 90.88 273 HIS A C 1
ATOM 2209 O O . HIS A 1 273 ? 26.995 4.703 -22.184 1.00 90.88 273 HIS A O 1
ATOM 2215 N N . TYR A 1 274 ? 25.420 5.570 -23.518 1.00 92.25 274 TYR A N 1
ATOM 2216 C CA . TYR A 1 274 ? 24.745 4.310 -23.864 1.00 92.25 274 TYR A CA 1
ATOM 2217 C C . TYR A 1 274 ? 25.679 3.117 -24.130 1.00 92.25 274 TYR A C 1
ATOM 2219 O O . TYR A 1 274 ? 25.390 2.018 -23.676 1.00 92.25 274 TYR A O 1
ATOM 2227 N N . ARG A 1 275 ? 26.790 3.316 -24.858 1.00 91.38 275 ARG A N 1
ATOM 2228 C CA . ARG A 1 275 ? 27.749 2.231 -25.142 1.00 91.38 275 ARG A CA 1
ATOM 2229 C C . ARG A 1 275 ? 28.441 1.740 -23.871 1.00 91.38 275 ARG A C 1
ATOM 2231 O O . ARG A 1 275 ? 28.348 0.565 -23.568 1.00 91.38 275 ARG A O 1
ATOM 2238 N N . GLN A 1 276 ? 29.023 2.659 -23.103 1.00 90.94 276 GLN A N 1
ATOM 2239 C CA . GLN A 1 276 ? 29.712 2.362 -21.843 1.00 90.94 276 GLN A CA 1
ATOM 2240 C C . GLN A 1 276 ? 28.759 1.709 -20.827 1.00 90.94 276 GLN A C 1
ATOM 2242 O O . GLN A 1 276 ? 29.120 0.743 -20.166 1.00 90.94 276 GLN A O 1
ATOM 2247 N N . ALA A 1 277 ? 27.517 2.197 -20.752 1.00 93.38 277 ALA A N 1
ATOM 2248 C CA . ALA A 1 277 ? 26.473 1.615 -19.913 1.00 93.38 277 ALA A CA 1
ATOM 2249 C C . ALA A 1 277 ? 26.092 0.188 -20.349 1.00 93.38 277 ALA A C 1
ATOM 2251 O O . ALA A 1 277 ? 25.910 -0.685 -19.507 1.00 93.38 277 ALA A O 1
ATOM 2252 N N . LEU A 1 278 ? 25.971 -0.062 -21.658 1.00 93.81 278 LEU A N 1
ATOM 2253 C CA . LEU A 1 278 ? 25.655 -1.389 -22.190 1.00 93.81 278 LEU A CA 1
ATOM 2254 C C . LEU A 1 278 ? 26.803 -2.382 -21.977 1.00 93.81 278 LEU A C 1
ATOM 2256 O O . LEU A 1 278 ? 26.544 -3.528 -21.616 1.00 93.81 278 LEU A O 1
ATOM 2260 N N . ASP A 1 279 ? 28.044 -1.936 -22.172 1.00 92.31 279 ASP A N 1
ATOM 2261 C CA . ASP A 1 279 ? 29.242 -2.748 -21.957 1.00 92.31 279 ASP A CA 1
ATOM 2262 C C . ASP A 1 279 ? 29.357 -3.159 -20.479 1.00 92.31 279 ASP A C 1
ATOM 2264 O O . ASP A 1 279 ? 29.610 -4.325 -20.190 1.00 92.31 279 ASP A O 1
ATOM 2268 N N . MET A 1 280 ? 29.043 -2.247 -19.547 1.00 92.06 280 MET A N 1
ATOM 2269 C CA . MET A 1 280 ? 28.971 -2.542 -18.110 1.00 92.06 280 MET A CA 1
ATOM 2270 C C . MET A 1 280 ? 27.894 -3.584 -17.765 1.00 92.06 280 MET A C 1
ATOM 2272 O O . MET A 1 280 ? 28.160 -4.491 -16.985 1.00 92.06 280 MET A O 1
ATOM 2276 N N . ILE A 1 281 ? 26.688 -3.487 -18.342 1.00 94.31 281 ILE A N 1
ATOM 2277 C CA . ILE A 1 281 ? 25.599 -4.457 -18.092 1.00 94.31 281 ILE A CA 1
ATOM 2278 C C . ILE A 1 281 ? 25.971 -5.868 -18.569 1.00 94.31 281 ILE A C 1
ATOM 2280 O O . ILE A 1 281 ? 25.514 -6.850 -17.988 1.00 94.31 281 ILE A O 1
ATOM 2284 N N . LEU A 1 282 ? 26.751 -5.965 -19.648 1.00 93.50 282 LEU A N 1
ATOM 2285 C CA . LEU A 1 282 ? 27.174 -7.224 -20.265 1.00 93.50 282 LEU A CA 1
ATOM 2286 C C . LEU A 1 282 ? 28.524 -7.737 -19.733 1.00 93.50 282 LEU A C 1
ATOM 2288 O O . LEU A 1 282 ? 29.084 -8.653 -20.334 1.00 93.50 282 LEU A O 1
ATOM 2292 N N . ASP A 1 283 ? 29.046 -7.147 -18.652 1.00 91.19 283 ASP A N 1
ATOM 2293 C CA . ASP A 1 283 ? 30.344 -7.490 -18.054 1.00 91.19 283 ASP A CA 1
ATOM 2294 C C . ASP A 1 283 ? 31.499 -7.504 -19.086 1.00 91.19 283 ASP A C 1
ATOM 2296 O O . ASP A 1 283 ? 32.408 -8.336 -19.033 1.00 91.19 283 ASP A O 1
ATOM 2300 N N . LEU A 1 284 ? 31.462 -6.588 -20.065 1.00 88.12 284 LEU A N 1
ATOM 2301 C CA . LEU A 1 284 ? 32.510 -6.439 -21.077 1.00 88.12 284 LEU A CA 1
ATOM 2302 C C . LEU A 1 284 ? 33.647 -5.558 -20.551 1.00 88.12 284 LEU A C 1
ATOM 2304 O O . LEU A 1 284 ? 33.416 -4.574 -19.846 1.00 88.12 284 LEU A O 1
ATOM 2308 N N . GLU A 1 285 ? 34.886 -5.891 -20.929 1.00 77.44 285 GLU A N 1
ATOM 2309 C CA . GLU A 1 285 ? 36.049 -5.072 -20.578 1.00 77.44 285 GLU A CA 1
ATOM 2310 C C . GLU A 1 285 ? 35.884 -3.651 -21.150 1.00 77.44 285 GLU A C 1
ATOM 2312 O O . GLU A 1 285 ? 35.625 -3.503 -22.353 1.00 77.44 285 GLU A O 1
ATOM 2317 N N . PRO A 1 286 ? 36.022 -2.599 -20.320 1.00 68.06 286 PRO A N 1
ATOM 2318 C CA . PRO A 1 286 ? 35.978 -1.232 -20.809 1.00 68.06 286 PRO A CA 1
ATOM 2319 C C . PRO A 1 286 ? 37.116 -1.024 -21.811 1.00 68.06 286 PRO A C 1
ATOM 2321 O O . PRO A 1 286 ? 38.248 -1.439 -21.580 1.00 68.06 286 PRO A O 1
ATOM 2324 N N . LEU A 1 287 ? 36.819 -0.380 -22.940 1.00 61.84 287 LEU A N 1
ATOM 2325 C CA . LEU A 1 287 ? 37.846 -0.016 -23.912 1.00 61.84 287 LEU A CA 1
ATOM 2326 C C . LEU A 1 287 ? 38.812 0.978 -23.242 1.00 61.84 287 LEU A C 1
ATOM 2328 O O . LEU A 1 287 ? 38.412 2.096 -22.916 1.00 61.84 287 LEU A O 1
ATOM 2332 N N . ASP A 1 288 ? 40.066 0.560 -23.049 1.00 56.62 288 ASP A N 1
ATOM 2333 C CA . ASP A 1 288 ? 41.136 1.269 -22.319 1.00 56.62 288 ASP A CA 1
ATOM 2334 C C . ASP A 1 288 ? 41.428 2.714 -22.799 1.00 56.62 288 ASP A C 1
ATOM 2336 O O . ASP A 1 288 ? 42.166 3.443 -22.139 1.00 56.62 288 ASP A O 1
ATOM 2340 N N . ASP A 1 289 ? 40.856 3.157 -23.925 1.00 55.28 289 ASP A N 1
ATOM 2341 C CA . ASP A 1 289 ? 41.137 4.455 -24.560 1.00 55.28 289 ASP A CA 1
ATOM 2342 C C . ASP A 1 289 ? 40.176 5.606 -24.158 1.00 55.28 289 ASP A C 1
ATOM 2344 O O . ASP A 1 289 ? 40.435 6.749 -24.534 1.00 55.28 289 ASP A O 1
ATOM 2348 N N . ASP A 1 290 ? 39.098 5.354 -23.395 1.00 53.38 290 ASP A N 1
ATOM 2349 C CA . ASP A 1 290 ? 38.061 6.367 -23.066 1.00 53.38 290 ASP A CA 1
ATOM 2350 C C . ASP A 1 290 ? 37.913 6.688 -21.557 1.00 53.38 290 ASP A C 1
ATOM 2352 O O . ASP A 1 290 ? 37.039 7.474 -21.161 1.00 53.38 290 ASP A O 1
ATOM 2356 N N . LEU A 1 291 ? 38.742 6.092 -20.693 1.00 55.59 291 LEU A N 1
ATOM 2357 C CA . LEU A 1 291 ? 38.757 6.390 -19.259 1.00 55.59 291 LEU A CA 1
ATOM 2358 C C . LEU A 1 291 ? 39.632 7.621 -18.993 1.00 55.59 291 LEU A C 1
ATOM 2360 O O . LEU A 1 291 ? 40.797 7.513 -18.617 1.00 55.59 291 LEU A O 1
ATOM 2364 N N . ASP A 1 292 ? 39.063 8.817 -19.151 1.00 56.53 292 ASP A N 1
ATOM 2365 C CA . ASP A 1 292 ? 39.557 9.953 -18.374 1.00 56.53 292 ASP A CA 1
ATOM 2366 C C . ASP A 1 292 ? 39.454 9.542 -16.888 1.00 56.53 292 ASP A C 1
ATOM 2368 O O . ASP A 1 292 ? 38.367 9.189 -16.430 1.00 56.53 292 ASP A O 1
ATOM 2372 N N . ASP A 1 293 ? 40.568 9.567 -16.141 1.00 60.47 293 ASP A N 1
ATOM 2373 C CA . ASP A 1 293 ? 40.721 9.207 -14.709 1.00 60.47 293 ASP A CA 1
ATOM 2374 C C . ASP A 1 293 ? 39.887 10.095 -13.742 1.00 60.47 293 ASP A C 1
ATOM 2376 O O . ASP A 1 293 ? 40.296 10.418 -12.624 1.00 60.47 293 ASP A O 1
ATOM 2380 N N . ASN A 1 294 ? 38.721 10.576 -14.167 1.00 66.38 294 ASN A N 1
ATOM 2381 C CA . ASN A 1 294 ? 37.814 11.399 -13.394 1.00 66.38 294 ASN A CA 1
ATOM 2382 C C . ASN A 1 294 ? 36.765 10.508 -12.699 1.00 66.38 294 ASN A C 1
ATOM 2384 O O . ASN A 1 294 ? 35.860 10.003 -13.367 1.00 66.38 294 ASN A O 1
ATOM 2388 N N . PRO A 1 295 ? 36.810 10.360 -11.361 1.00 68.19 295 PRO A N 1
ATOM 2389 C CA . PRO A 1 295 ? 35.892 9.493 -10.614 1.00 68.19 295 PRO A CA 1
ATOM 2390 C C . PRO A 1 295 ? 34.410 9.796 -10.873 1.00 68.19 295 PRO A C 1
ATOM 2392 O O . PRO A 1 295 ? 33.583 8.892 -10.903 1.00 68.19 295 PRO A O 1
ATOM 2395 N N . ASN A 1 296 ? 34.079 11.061 -11.148 1.00 76.81 296 ASN A N 1
ATOM 2396 C CA . ASN A 1 296 ? 32.708 11.488 -11.422 1.00 76.81 296 ASN A CA 1
ATOM 2397 C C . ASN A 1 296 ? 32.127 10.872 -12.707 1.00 76.81 296 ASN A C 1
ATOM 2399 O O . ASN A 1 296 ? 30.910 10.823 -12.856 1.00 76.81 296 ASN A O 1
ATOM 2403 N N . GLN A 1 297 ? 32.968 10.453 -13.657 1.00 78.44 297 GLN A N 1
ATOM 2404 C CA . GLN A 1 297 ? 32.520 9.844 -14.910 1.00 78.44 297 GLN A CA 1
ATOM 2405 C C . GLN A 1 297 ? 32.099 8.385 -14.701 1.00 78.44 297 GLN A C 1
ATOM 2407 O O . GLN A 1 297 ? 31.115 7.959 -15.299 1.00 78.44 297 GLN A O 1
ATOM 2412 N N . SER A 1 298 ? 32.769 7.658 -13.800 1.00 81.56 298 SER A N 1
ATOM 2413 C CA . SER A 1 298 ? 32.387 6.290 -13.421 1.00 81.56 298 SER A CA 1
ATOM 2414 C C . SER A 1 298 ? 30.984 6.258 -12.810 1.00 81.56 298 SER A C 1
ATOM 2416 O O . SER A 1 298 ? 30.127 5.515 -13.281 1.00 81.56 298 SER A O 1
ATOM 2418 N N . ASP A 1 299 ? 30.707 7.147 -11.849 1.00 87.38 299 ASP A N 1
ATOM 2419 C CA . ASP A 1 299 ? 29.396 7.241 -11.187 1.00 87.38 299 ASP A CA 1
ATOM 2420 C C . ASP A 1 299 ? 28.253 7.559 -12.173 1.00 87.38 299 ASP A C 1
ATOM 2422 O O . ASP A 1 299 ? 27.116 7.112 -12.002 1.00 87.38 299 ASP A O 1
ATOM 2426 N N . LEU A 1 300 ? 28.536 8.353 -13.212 1.00 89.81 300 LEU A N 1
ATOM 2427 C CA . LEU A 1 300 ? 27.563 8.680 -14.259 1.00 89.81 300 LEU A CA 1
ATOM 2428 C C . LEU A 1 300 ? 27.273 7.480 -15.168 1.00 89.81 300 LEU A C 1
ATOM 2430 O O . LEU A 1 300 ? 26.129 7.310 -15.594 1.00 89.81 300 LEU A O 1
ATOM 2434 N N . ILE A 1 301 ? 28.282 6.654 -15.458 1.00 90.56 301 ILE A N 1
ATOM 2435 C CA . ILE A 1 301 ? 28.118 5.431 -16.253 1.00 90.56 301 ILE A CA 1
ATOM 2436 C C . ILE A 1 301 ? 27.323 4.390 -15.458 1.00 90.56 301 ILE A C 1
ATOM 2438 O O . ILE A 1 301 ? 26.417 3.783 -16.023 1.00 90.56 301 ILE A O 1
ATOM 2442 N N . GLU A 1 302 ? 27.579 4.238 -14.155 1.00 90.94 302 GLU A N 1
ATOM 2443 C CA . GLU A 1 302 ? 26.800 3.343 -13.287 1.00 90.94 302 GLU A CA 1
ATOM 2444 C C . GLU A 1 302 ? 25.312 3.726 -13.272 1.00 90.94 302 GLU A C 1
ATOM 2446 O O . GLU A 1 302 ? 24.447 2.891 -13.534 1.00 90.94 302 GLU A O 1
ATOM 2451 N N . GLN A 1 303 ? 24.994 5.011 -13.076 1.00 92.62 303 GLN A N 1
ATOM 2452 C CA . GLN A 1 303 ? 23.608 5.497 -13.130 1.00 92.62 303 GLN A CA 1
ATOM 2453 C C . GLN A 1 303 ? 22.965 5.283 -14.508 1.00 92.62 303 GLN A C 1
ATOM 2455 O O . GLN A 1 303 ? 21.780 4.949 -14.605 1.00 92.62 303 GLN A O 1
ATOM 2460 N N . ALA A 1 304 ? 23.736 5.461 -15.585 1.00 94.56 304 ALA A N 1
ATOM 2461 C CA . ALA A 1 304 ? 23.272 5.191 -16.940 1.00 94.56 304 ALA A CA 1
ATOM 2462 C C . ALA A 1 304 ? 23.005 3.695 -17.174 1.00 94.56 304 ALA A C 1
ATOM 2464 O O . ALA A 1 304 ? 22.021 3.361 -17.835 1.00 94.56 304 ALA A O 1
ATOM 2465 N N . ALA A 1 305 ? 23.824 2.802 -16.610 1.00 95.62 305 ALA A N 1
ATOM 2466 C CA . ALA A 1 305 ? 23.629 1.355 -16.668 1.00 95.62 305 ALA A CA 1
ATOM 2467 C C . ALA A 1 305 ? 22.355 0.928 -15.923 1.00 95.62 305 ALA A C 1
ATOM 2469 O O . ALA A 1 305 ? 21.529 0.209 -16.487 1.00 95.62 305 ALA A O 1
ATOM 2470 N N . GLU A 1 306 ? 22.117 1.443 -14.711 1.00 95.50 306 GLU A N 1
ATOM 2471 C CA . GLU A 1 306 ? 20.875 1.180 -13.969 1.00 95.50 306 GLU A CA 1
ATOM 2472 C C . GLU A 1 306 ? 19.632 1.640 -14.748 1.00 95.50 306 GLU A C 1
ATOM 2474 O O . GLU A 1 306 ? 18.648 0.902 -14.872 1.00 95.50 306 GLU A O 1
ATOM 2479 N N . MET A 1 307 ? 19.683 2.849 -15.317 1.00 95.94 307 MET A N 1
ATOM 2480 C CA . MET A 1 307 ? 18.595 3.399 -16.126 1.00 95.94 307 MET A CA 1
ATOM 2481 C C . MET A 1 307 ? 18.361 2.582 -17.400 1.00 95.94 307 MET A C 1
ATOM 2483 O O . MET A 1 307 ? 17.215 2.262 -17.731 1.00 95.94 307 MET A O 1
ATOM 2487 N N . LEU A 1 308 ? 19.433 2.222 -18.111 1.00 96.94 308 LEU A N 1
ATOM 2488 C CA . LEU A 1 308 ? 19.357 1.418 -19.326 1.00 96.94 308 LEU A CA 1
ATOM 2489 C C . LEU A 1 308 ? 18.758 0.045 -19.039 1.00 96.94 308 LEU A C 1
ATOM 2491 O O . LEU A 1 308 ? 17.820 -0.359 -19.727 1.00 96.94 308 LEU A O 1
ATOM 2495 N N . TYR A 1 309 ? 19.247 -0.645 -18.007 1.00 98.00 309 TYR A N 1
ATOM 2496 C CA . TYR A 1 309 ? 18.722 -1.946 -17.611 1.00 98.00 309 TYR A CA 1
ATOM 2497 C C . TYR A 1 309 ? 17.239 -1.863 -17.243 1.00 98.00 309 TYR A C 1
ATOM 2499 O O . TYR A 1 309 ? 16.447 -2.693 -17.687 1.00 98.00 309 TYR A O 1
ATOM 2507 N N . GLY A 1 310 ? 16.825 -0.819 -16.520 1.00 96.94 310 GLY A N 1
ATOM 2508 C CA . GLY A 1 310 ? 15.420 -0.576 -16.208 1.00 96.94 310 GLY A CA 1
ATOM 2509 C C . GLY A 1 310 ? 14.534 -0.435 -17.455 1.00 96.94 310 GLY A C 1
ATOM 2510 O O . GLY A 1 310 ? 13.472 -1.055 -17.540 1.00 96.94 310 GLY A O 1
ATOM 2511 N N . LEU A 1 311 ? 14.976 0.325 -18.461 1.00 96.25 311 LEU A N 1
ATOM 2512 C CA . LEU A 1 311 ? 14.247 0.486 -19.727 1.00 96.25 311 LEU A CA 1
ATOM 2513 C C . LEU A 1 311 ? 14.214 -0.802 -20.566 1.00 96.25 311 LEU A C 1
ATOM 2515 O O . LEU A 1 311 ? 13.199 -1.108 -21.199 1.00 96.25 311 LEU A O 1
ATOM 2519 N N . ILE A 1 312 ? 15.301 -1.577 -20.560 1.00 96.69 312 ILE A N 1
ATOM 2520 C CA . ILE A 1 312 ? 15.356 -2.898 -21.198 1.00 96.69 312 ILE A CA 1
ATOM 2521 C C . ILE A 1 312 ? 14.377 -3.850 -20.510 1.00 96.69 312 ILE A C 1
ATOM 2523 O O . ILE A 1 312 ? 13.592 -4.517 -21.188 1.00 96.69 312 ILE A O 1
ATOM 2527 N N . HIS A 1 313 ? 14.378 -3.873 -19.177 1.00 97.94 313 HIS A N 1
ATOM 2528 C CA . HIS A 1 313 ? 13.497 -4.701 -18.367 1.00 97.94 313 HIS A CA 1
ATOM 2529 C C . HIS A 1 313 ? 12.021 -4.419 -18.678 1.00 97.94 313 HIS A C 1
ATOM 2531 O O . HIS A 1 313 ? 11.267 -5.360 -18.924 1.00 97.94 313 HIS A O 1
ATOM 2537 N N . ALA A 1 314 ? 11.621 -3.146 -18.790 1.00 96.19 314 ALA A N 1
ATOM 2538 C CA . ALA A 1 314 ? 10.255 -2.758 -19.157 1.00 96.19 314 ALA A CA 1
ATOM 2539 C C . ALA A 1 314 ? 9.788 -3.377 -20.488 1.00 96.19 314 ALA A C 1
ATOM 2541 O O . ALA A 1 314 ? 8.635 -3.791 -20.619 1.00 96.19 314 ALA A O 1
ATOM 2542 N N . ARG A 1 315 ? 10.688 -3.477 -21.477 1.00 95.25 315 ARG A N 1
ATOM 2543 C CA . ARG A 1 315 ? 10.409 -4.136 -22.765 1.00 95.25 315 ARG A CA 1
ATOM 2544 C C . ARG A 1 315 ? 10.420 -5.658 -22.631 1.00 95.25 315 ARG A C 1
ATOM 2546 O O . ARG A 1 315 ? 9.545 -6.332 -23.171 1.00 95.25 315 ARG A O 1
ATOM 2553 N N . TYR A 1 316 ? 11.393 -6.198 -21.902 1.00 96.88 316 TYR A N 1
ATOM 2554 C CA . TYR A 1 316 ? 11.595 -7.635 -21.739 1.00 96.88 316 TYR A CA 1
ATOM 2555 C C . TYR A 1 316 ? 10.405 -8.324 -21.061 1.00 96.88 316 TYR A C 1
ATOM 2557 O O . TYR A 1 316 ? 9.945 -9.363 -21.541 1.00 96.88 316 TYR A O 1
ATOM 2565 N N . ILE A 1 317 ? 9.835 -7.728 -20.010 1.00 96.88 317 ILE A N 1
ATOM 2566 C CA . ILE A 1 317 ? 8.694 -8.305 -19.277 1.00 96.88 317 ILE A CA 1
ATOM 2567 C C . ILE A 1 317 ? 7.381 -8.320 -20.073 1.00 96.88 317 ILE A C 1
ATOM 2569 O O . ILE A 1 317 ? 6.399 -8.897 -19.615 1.00 96.88 317 ILE A O 1
ATOM 2573 N N . LEU A 1 318 ? 7.341 -7.718 -21.267 1.00 94.88 318 LEU A N 1
ATOM 2574 C CA . LEU A 1 318 ? 6.225 -7.846 -22.212 1.00 94.88 318 LEU A CA 1
ATOM 2575 C C . LEU A 1 318 ? 6.393 -9.034 -23.172 1.00 94.88 318 LEU A C 1
ATOM 2577 O O . LEU A 1 318 ? 5.447 -9.397 -23.872 1.00 94.88 318 LEU A O 1
ATOM 2581 N N . THR A 1 319 ? 7.576 -9.649 -23.220 1.00 94.69 319 THR A N 1
ATOM 2582 C CA . THR A 1 319 ? 7.839 -10.857 -24.011 1.00 94.69 319 THR A CA 1
ATOM 2583 C C . THR A 1 319 ? 7.343 -12.109 -23.287 1.00 94.69 319 THR A C 1
ATOM 2585 O O . THR A 1 319 ? 7.245 -12.132 -22.065 1.00 94.69 319 THR A O 1
ATOM 2588 N N . ASN A 1 320 ? 7.101 -13.204 -24.015 1.00 92.94 320 ASN A N 1
ATOM 2589 C CA . ASN A 1 320 ? 6.669 -14.464 -23.391 1.00 92.94 320 ASN A CA 1
ATOM 2590 C C . ASN A 1 320 ? 7.680 -15.008 -22.362 1.00 92.94 320 ASN A C 1
ATOM 2592 O O . ASN A 1 320 ? 7.264 -15.571 -21.352 1.00 92.94 320 ASN A O 1
ATOM 2596 N N . ARG A 1 321 ? 8.991 -14.834 -22.596 1.00 95.12 321 ARG A N 1
ATOM 2597 C CA . ARG A 1 321 ? 10.038 -15.308 -21.673 1.00 95.12 321 ARG A CA 1
ATOM 2598 C C . ARG A 1 321 ? 10.087 -14.453 -20.404 1.00 95.12 321 ARG A C 1
ATOM 2600 O O . ARG A 1 321 ? 10.051 -15.009 -19.311 1.00 95.12 321 ARG A O 1
ATOM 2607 N N . GLY A 1 322 ? 10.036 -13.125 -20.542 1.00 95.50 322 GLY A N 1
ATOM 2608 C CA . GLY A 1 322 ? 9.951 -12.216 -19.395 1.00 95.50 322 GLY A CA 1
ATOM 2609 C C . GLY A 1 322 ? 8.658 -12.381 -18.587 1.00 95.50 322 GLY A C 1
ATOM 2610 O O . GLY A 1 322 ? 8.700 -12.415 -17.360 1.00 95.50 322 GLY A O 1
ATOM 2611 N N . ILE A 1 323 ? 7.511 -12.580 -19.249 1.00 95.62 323 ILE A N 1
ATOM 2612 C CA . ILE A 1 323 ? 6.235 -12.871 -18.572 1.00 95.62 323 ILE A CA 1
ATOM 2613 C C . ILE A 1 323 ? 6.341 -14.150 -17.735 1.00 95.62 323 ILE A C 1
ATOM 2615 O O . ILE A 1 323 ? 5.890 -14.150 -16.591 1.00 95.62 323 ILE A O 1
ATOM 2619 N N . ALA A 1 324 ? 6.946 -15.217 -18.268 1.00 96.69 324 ALA A N 1
ATOM 2620 C CA . ALA A 1 324 ? 7.112 -16.472 -17.537 1.00 96.69 324 ALA A CA 1
ATOM 2621 C C . ALA A 1 324 ? 7.930 -16.282 -16.247 1.00 96.69 324 ALA A C 1
ATOM 2623 O O . ALA A 1 324 ? 7.458 -16.663 -15.176 1.00 96.69 324 ALA A O 1
ATOM 2624 N N . GLN A 1 325 ? 9.080 -15.600 -16.316 1.00 97.06 325 GLN A N 1
ATOM 2625 C CA . GLN A 1 325 ? 9.886 -15.301 -15.124 1.00 97.06 325 GLN A CA 1
ATOM 2626 C C . GLN A 1 325 ? 9.117 -14.446 -14.101 1.00 97.06 325 GLN A C 1
ATOM 2628 O O . GLN A 1 325 ? 9.152 -14.691 -12.894 1.00 97.06 325 GLN A O 1
ATOM 2633 N N . MET A 1 326 ? 8.362 -13.447 -14.567 1.00 97.69 326 MET A N 1
ATOM 2634 C CA . MET A 1 326 ? 7.560 -12.611 -13.673 1.00 97.69 326 MET A CA 1
ATOM 2635 C C . MET A 1 326 ? 6.389 -13.377 -13.042 1.00 97.69 326 MET A C 1
ATOM 2637 O O . MET A 1 326 ? 6.002 -13.071 -11.914 1.00 97.69 326 MET A O 1
ATOM 2641 N N . ILE A 1 327 ? 5.828 -14.385 -13.720 1.00 96.94 327 ILE A N 1
ATOM 2642 C CA . ILE A 1 327 ? 4.810 -15.280 -13.147 1.00 96.94 327 ILE A CA 1
ATOM 2643 C C . ILE A 1 327 ? 5.401 -16.118 -12.011 1.00 96.94 327 ILE A C 1
ATOM 2645 O O . ILE A 1 327 ? 4.745 -16.273 -10.981 1.00 96.94 327 ILE A O 1
ATOM 2649 N N . GLU A 1 328 ? 6.629 -16.616 -12.148 1.00 96.94 328 GLU A N 1
ATOM 2650 C CA . GLU A 1 328 ? 7.299 -17.367 -11.078 1.00 96.94 328 GLU A CA 1
ATOM 2651 C C . GLU A 1 328 ? 7.427 -16.509 -9.810 1.00 96.94 328 GLU A C 1
ATOM 2653 O O . GLU A 1 328 ? 6.990 -16.912 -8.727 1.00 96.94 328 GLU A O 1
ATOM 2658 N N . LYS A 1 329 ? 7.890 -15.262 -9.959 1.00 97.12 329 LYS A N 1
ATOM 2659 C CA . LYS A 1 329 ? 7.952 -14.280 -8.861 1.00 97.12 329 LYS A CA 1
ATOM 2660 C C . LYS A 1 329 ? 6.568 -13.921 -8.309 1.00 97.12 329 LYS A C 1
ATOM 2662 O O . LYS A 1 329 ? 6.392 -13.745 -7.100 1.00 97.12 329 LYS A O 1
ATOM 2667 N N . TYR A 1 330 ? 5.555 -13.836 -9.174 1.00 96.50 330 TYR A N 1
ATOM 2668 C CA . TYR A 1 330 ? 4.166 -13.585 -8.778 1.00 96.50 330 TYR A CA 1
ATOM 2669 C C . TYR A 1 330 ? 3.615 -14.700 -7.884 1.00 96.50 330 TYR A C 1
ATOM 2671 O O . TYR A 1 330 ? 2.967 -14.420 -6.873 1.00 96.50 330 TYR A O 1
ATOM 2679 N N . GLN A 1 331 ? 3.892 -15.955 -8.237 1.00 95.50 331 GLN A N 1
ATOM 2680 C CA . GLN A 1 331 ? 3.493 -17.129 -7.465 1.00 95.50 331 GLN A CA 1
ATOM 2681 C C . GLN A 1 331 ? 4.266 -17.244 -6.146 1.00 95.50 331 GLN A C 1
ATOM 2683 O O . GLN A 1 331 ? 3.674 -17.628 -5.137 1.00 95.50 331 GLN A O 1
ATOM 2688 N N . ALA A 1 332 ? 5.548 -16.868 -6.134 1.00 95.31 332 ALA A N 1
ATOM 2689 C CA . ALA A 1 332 ? 6.360 -16.785 -4.919 1.00 95.31 332 ALA A CA 1
ATOM 2690 C C . ALA A 1 332 ? 5.891 -15.672 -3.958 1.00 95.31 332 ALA A C 1
ATOM 2692 O O . ALA A 1 332 ? 6.106 -15.753 -2.747 1.00 95.31 332 ALA A O 1
ATOM 2693 N N . GLY A 1 333 ? 5.187 -14.658 -4.475 1.00 93.88 333 GLY A N 1
ATOM 2694 C CA . GLY A 1 333 ? 4.667 -13.539 -3.691 1.00 93.88 333 GLY A CA 1
ATOM 2695 C C . GLY A 1 333 ? 5.678 -12.409 -3.472 1.00 93.88 333 GLY A C 1
ATOM 2696 O O . GLY A 1 333 ? 5.474 -11.580 -2.578 1.00 93.88 333 GLY A O 1
ATOM 2697 N N . ASP A 1 334 ? 6.725 -12.338 -4.299 1.00 95.12 334 ASP A N 1
ATOM 2698 C CA . ASP A 1 334 ? 7.826 -11.365 -4.202 1.00 95.12 334 ASP A CA 1
ATOM 2699 C C . ASP A 1 334 ? 7.333 -9.913 -4.293 1.00 95.12 334 ASP A C 1
ATOM 2701 O O . ASP A 1 334 ? 7.797 -9.019 -3.583 1.00 95.12 334 ASP A O 1
ATOM 2705 N N . PHE A 1 335 ? 6.311 -9.678 -5.117 1.00 95.69 335 PHE A N 1
ATOM 2706 C CA . PHE A 1 335 ? 5.720 -8.353 -5.333 1.00 95.69 335 PHE A CA 1
ATOM 2707 C C . PHE A 1 335 ? 4.817 -7.881 -4.181 1.00 95.69 335 PHE A C 1
ATOM 2709 O O . PHE A 1 335 ? 4.323 -6.748 -4.163 1.00 95.69 335 PHE A O 1
ATOM 2716 N N . GLY A 1 336 ? 4.587 -8.746 -3.193 1.00 94.38 336 GLY A N 1
ATOM 2717 C CA . GLY A 1 336 ? 3.708 -8.492 -2.067 1.00 94.38 336 GLY A CA 1
ATOM 2718 C C . GLY A 1 336 ? 2.222 -8.677 -2.383 1.00 94.38 336 GLY A C 1
ATOM 2719 O O . GLY A 1 336 ? 1.808 -9.186 -3.423 1.00 94.38 336 GLY A O 1
ATOM 2720 N N . HIS A 1 337 ? 1.391 -8.269 -1.423 1.00 95.62 337 HIS A N 1
ATOM 2721 C CA . HIS A 1 337 ? -0.029 -8.617 -1.383 1.00 95.62 337 HIS A CA 1
ATOM 2722 C C . HIS A 1 337 ? -0.921 -7.388 -1.215 1.00 95.62 337 HIS A C 1
ATOM 2724 O O . HIS A 1 337 ? -0.536 -6.400 -0.582 1.00 95.62 337 HIS A O 1
ATOM 2730 N N . CYS A 1 338 ? -2.143 -7.475 -1.737 1.00 95.75 338 CYS A N 1
ATOM 2731 C CA . CYS A 1 338 ? -3.104 -6.383 -1.736 1.00 95.75 338 CYS A CA 1
ATOM 2732 C C . CYS A 1 338 ? -3.407 -5.878 -0.312 1.00 95.75 338 CYS A C 1
ATOM 2734 O O . CYS A 1 338 ? -3.743 -6.680 0.570 1.00 95.75 338 CYS A O 1
ATOM 2736 N N . PRO A 1 339 ? -3.340 -4.552 -0.069 1.00 94.62 339 PRO A N 1
ATOM 2737 C CA . PRO A 1 339 ? -3.619 -3.980 1.245 1.00 94.62 339 PRO A CA 1
ATOM 2738 C C . PRO A 1 339 ? -5.113 -3.974 1.595 1.00 94.62 339 PRO A C 1
ATOM 2740 O O . PRO A 1 339 ? -5.459 -3.866 2.774 1.00 94.62 339 PRO A O 1
ATOM 2743 N N . ARG A 1 340 ? -6.004 -4.076 0.600 1.00 94.62 340 ARG A N 1
ATOM 2744 C CA . ARG A 1 340 ? -7.461 -4.078 0.791 1.00 94.62 340 ARG A CA 1
ATOM 2745 C C . ARG A 1 340 ? -7.899 -5.346 1.522 1.00 94.62 340 ARG A C 1
ATOM 2747 O O . ARG A 1 340 ? -7.509 -6.452 1.149 1.00 94.62 340 ARG A O 1
ATOM 2754 N N . VAL A 1 341 ? -8.725 -5.198 2.559 1.00 92.50 341 VAL A N 1
ATOM 2755 C CA . VAL A 1 341 ? -9.089 -6.313 3.460 1.00 92.50 341 VAL A CA 1
ATOM 2756 C C . VAL A 1 341 ? -9.797 -7.437 2.706 1.00 92.50 341 VAL A C 1
ATOM 2758 O O . VAL A 1 341 ? -9.372 -8.589 2.775 1.00 92.50 341 VAL A O 1
ATOM 2761 N N . TYR A 1 342 ? -10.812 -7.085 1.917 1.00 92.69 342 TYR A N 1
ATOM 2762 C CA . TYR A 1 342 ? -11.630 -8.041 1.163 1.00 92.69 342 TYR A CA 1
ATOM 2763 C C . TYR A 1 342 ? -10.968 -8.571 -0.115 1.00 92.69 342 TYR A C 1
ATOM 2765 O O . TYR A 1 342 ? -11.547 -9.398 -0.815 1.00 92.69 342 TYR A O 1
ATOM 2773 N N . CYS A 1 343 ? -9.735 -8.149 -0.409 1.00 93.19 343 CYS A N 1
ATOM 2774 C CA . CYS A 1 343 ? -8.922 -8.822 -1.418 1.00 93.19 343 CYS A CA 1
ATOM 2775 C C . CYS A 1 343 ? -8.237 -10.083 -0.877 1.00 93.19 343 CYS A C 1
ATOM 2777 O O . CYS A 1 343 ? -7.632 -10.800 -1.666 1.00 93.19 343 CYS A O 1
ATOM 2779 N N . GLU A 1 344 ? -8.346 -10.372 0.427 1.00 92.06 344 GLU A N 1
ATOM 2780 C CA . GLU A 1 344 ? -7.872 -11.622 1.048 1.00 92.06 344 GLU A CA 1
ATOM 2781 C C . GLU A 1 344 ? -6.377 -11.881 0.809 1.00 92.06 344 GLU A C 1
ATOM 2783 O O . GLU A 1 344 ? -5.959 -13.005 0.571 1.00 92.06 344 GLU A O 1
ATOM 2788 N N . SER A 1 345 ? -5.559 -10.822 0.872 1.00 93.12 345 SER A N 1
ATOM 2789 C CA . SER A 1 345 ? -4.123 -10.896 0.561 1.00 93.12 345 SER A CA 1
ATOM 2790 C C . SER A 1 345 ? -3.830 -11.415 -0.857 1.00 93.12 345 SER A C 1
ATOM 2792 O O . SER A 1 345 ? -2.911 -12.197 -1.030 1.00 93.12 345 SER A O 1
ATOM 2794 N N . GLN A 1 346 ? -4.574 -10.986 -1.881 1.00 95.94 346 GLN A N 1
ATOM 2795 C CA . GLN A 1 346 ? -4.245 -11.313 -3.276 1.00 95.94 346 GLN A CA 1
ATOM 2796 C C . GLN A 1 346 ? -2.805 -10.875 -3.637 1.00 95.94 346 GLN A C 1
ATOM 2798 O O . GLN A 1 346 ? -2.494 -9.700 -3.409 1.00 95.94 346 GLN A O 1
ATOM 2803 N N . PRO A 1 347 ? -1.959 -11.740 -4.235 1.00 96.88 347 PRO A N 1
ATOM 2804 C CA . PRO A 1 347 ? -0.660 -11.337 -4.777 1.00 96.88 347 PRO A CA 1
ATOM 2805 C C . PRO A 1 347 ? -0.809 -10.283 -5.882 1.00 96.88 347 PRO A C 1
ATOM 2807 O O . PRO A 1 347 ? -1.744 -10.326 -6.693 1.00 96.88 347 PRO A O 1
ATOM 2810 N N . MET A 1 348 ? 0.092 -9.305 -5.882 1.00 96.81 348 MET A N 1
ATOM 2811 C CA . MET A 1 348 ? 0.078 -8.149 -6.787 1.00 96.81 348 MET A CA 1
ATOM 2812 C C . MET A 1 348 ? 1.184 -8.240 -7.837 1.00 96.81 348 MET A C 1
ATOM 2814 O O . MET A 1 348 ? 2.049 -9.099 -7.749 1.00 96.81 348 MET A O 1
ATOM 2818 N N . LEU A 1 349 ? 1.152 -7.349 -8.824 1.00 97.50 349 LEU A N 1
ATOM 2819 C CA . LEU A 1 349 ? 2.199 -7.190 -9.834 1.00 97.50 349 LEU A CA 1
ATOM 2820 C C . LEU A 1 349 ? 2.747 -5.757 -9.795 1.00 97.50 349 LEU A C 1
ATOM 2822 O O . LEU A 1 349 ? 1.987 -4.844 -9.455 1.00 97.50 349 LEU A O 1
ATOM 2826 N N . PRO A 1 350 ? 4.026 -5.528 -10.126 1.00 97.44 350 PRO A N 1
ATOM 2827 C CA . PRO A 1 350 ? 4.558 -4.182 -10.286 1.00 97.44 350 PRO A CA 1
ATOM 2828 C C . PRO A 1 350 ? 3.941 -3.498 -11.514 1.00 97.44 350 PRO A C 1
ATOM 2830 O O . PRO A 1 350 ? 3.528 -4.155 -12.466 1.00 97.44 350 PRO A O 1
ATOM 2833 N N . LEU A 1 351 ? 3.829 -2.175 -11.463 1.00 95.81 351 LEU A N 1
ATOM 2834 C CA . LEU A 1 351 ? 3.221 -1.345 -12.500 1.00 95.81 351 LEU A CA 1
ATOM 2835 C C . LEU A 1 351 ? 3.828 0.064 -12.460 1.00 95.81 351 LEU A C 1
ATOM 2837 O O . LEU A 1 351 ? 3.930 0.655 -11.380 1.00 95.81 351 LEU A O 1
ATOM 2841 N N . GLY A 1 352 ? 4.145 0.628 -13.623 1.00 95.38 352 GLY A N 1
ATOM 2842 C CA . GLY A 1 352 ? 4.398 2.058 -13.799 1.00 95.38 352 GLY A CA 1
ATOM 2843 C C . GLY A 1 352 ? 3.108 2.842 -14.039 1.00 95.38 352 GLY A C 1
ATOM 2844 O O . GLY A 1 352 ? 2.210 2.375 -14.732 1.00 95.38 352 GLY A O 1
ATOM 2845 N N . LEU A 1 353 ? 2.988 4.045 -13.466 1.00 92.00 353 LEU A N 1
ATOM 2846 C CA . LEU A 1 353 ? 1.889 4.963 -13.821 1.00 92.00 353 LEU A CA 1
ATOM 2847 C C . LEU A 1 353 ? 2.185 5.761 -15.098 1.00 92.00 353 LEU A C 1
ATOM 2849 O O . LEU A 1 353 ? 1.258 6.285 -15.708 1.00 92.00 353 LEU A O 1
ATOM 2853 N N . SER A 1 354 ? 3.461 5.852 -15.465 1.00 92.94 354 SER A N 1
ATOM 2854 C CA . SER A 1 354 ? 3.965 6.458 -16.691 1.00 92.94 354 SER A CA 1
ATOM 2855 C C . SER A 1 354 ? 5.092 5.588 -17.240 1.00 92.94 354 SER A C 1
ATOM 2857 O O . SER A 1 354 ? 5.756 4.883 -16.475 1.00 92.94 354 SER A O 1
ATOM 2859 N N . ASP A 1 355 ? 5.276 5.637 -18.555 1.00 91.12 355 ASP A N 1
ATOM 2860 C CA . ASP A 1 355 ? 6.393 5.003 -19.261 1.00 91.12 355 ASP A CA 1
ATOM 2861 C C . ASP A 1 355 ? 7.602 5.956 -19.378 1.00 91.12 355 ASP A C 1
ATOM 2863 O O . ASP A 1 355 ? 8.652 5.564 -19.879 1.00 91.12 355 ASP A O 1
ATOM 2867 N N . VAL A 1 356 ? 7.466 7.209 -18.922 1.00 92.19 356 VAL A N 1
ATOM 2868 C CA . VAL A 1 356 ? 8.529 8.220 -18.946 1.00 92.19 356 VAL A CA 1
ATOM 2869 C C . VAL A 1 356 ? 9.324 8.171 -17.632 1.00 92.19 356 VAL A C 1
ATOM 2871 O O . VAL A 1 356 ? 8.730 8.364 -16.563 1.00 92.19 356 VAL A O 1
ATOM 2874 N N . PRO A 1 357 ? 10.653 7.949 -17.680 1.00 93.06 357 PRO A N 1
ATOM 2875 C CA . PRO A 1 357 ? 11.501 7.965 -16.490 1.00 93.06 357 PRO A CA 1
ATOM 2876 C C . PRO A 1 357 ? 11.408 9.283 -15.711 1.00 93.06 357 PRO A C 1
ATOM 2878 O O . PRO A 1 357 ? 11.326 10.367 -16.286 1.00 93.06 357 PRO A O 1
ATOM 2881 N N . GLY A 1 358 ? 11.431 9.191 -14.385 1.00 91.75 358 GLY A N 1
ATOM 2882 C CA . GLY A 1 358 ? 11.384 10.315 -13.454 1.00 91.75 358 GLY A CA 1
ATOM 2883 C C . GLY A 1 358 ? 9.981 10.850 -13.148 1.00 91.75 358 GLY A C 1
ATOM 2884 O O . GLY A 1 358 ? 9.827 11.603 -12.186 1.00 91.75 358 GLY A O 1
ATOM 2885 N N . GLU A 1 359 ? 8.942 10.460 -13.896 1.00 93.25 359 GLU A N 1
ATOM 2886 C CA . GLU A 1 359 ? 7.580 10.960 -13.654 1.00 93.25 359 GLU A CA 1
ATOM 2887 C C . GLU A 1 359 ? 6.910 10.305 -12.443 1.00 93.25 359 GLU A C 1
ATOM 2889 O O . GLU A 1 359 ? 6.246 10.974 -11.644 1.00 93.25 359 GLU A O 1
ATOM 2894 N N . ALA A 1 360 ? 7.047 8.985 -12.297 1.00 93.00 360 ALA A N 1
ATOM 2895 C CA . ALA A 1 360 ? 6.395 8.250 -11.225 1.00 93.00 360 ALA A CA 1
ATOM 2896 C C . ALA A 1 360 ? 7.154 6.981 -10.836 1.00 93.00 360 ALA A C 1
ATOM 2898 O O . ALA A 1 360 ? 7.440 6.121 -11.657 1.00 93.00 360 ALA A O 1
ATOM 2899 N N . MET A 1 361 ? 7.350 6.808 -9.530 1.00 96.00 361 MET A N 1
ATOM 2900 C CA . MET A 1 361 ? 7.922 5.585 -8.958 1.00 96.00 361 MET A CA 1
ATOM 2901 C C . MET A 1 361 ? 6.992 4.381 -9.152 1.00 96.00 361 MET A C 1
ATOM 2903 O O . MET A 1 361 ? 5.769 4.547 -9.272 1.00 96.00 361 MET A O 1
ATOM 2907 N N . VAL A 1 362 ? 7.538 3.171 -9.043 1.00 96.81 362 VAL A N 1
ATOM 2908 C CA . VAL A 1 362 ? 6.796 1.913 -9.174 1.00 96.81 362 VAL A CA 1
ATOM 2909 C C . VAL A 1 362 ? 5.604 1.839 -8.217 1.00 96.81 362 VAL A C 1
ATOM 2911 O O . VAL A 1 362 ? 5.613 2.347 -7.083 1.00 96.81 362 VAL A O 1
ATOM 2914 N N . LYS A 1 363 ? 4.529 1.219 -8.697 1.00 96.44 363 LYS A N 1
ATOM 2915 C CA . LYS A 1 363 ? 3.309 0.921 -7.952 1.00 96.44 363 LYS A CA 1
ATOM 2916 C C . LYS A 1 363 ? 2.969 -0.558 -8.049 1.00 96.44 363 LYS A C 1
ATOM 2918 O O . LYS A 1 363 ? 3.597 -1.310 -8.781 1.00 96.44 363 LYS A O 1
ATOM 2923 N N . SER A 1 364 ? 1.988 -0.986 -7.266 1.00 96.62 364 SER A N 1
ATOM 2924 C CA . SER A 1 364 ? 1.532 -2.371 -7.232 1.00 96.62 364 SER A CA 1
ATOM 2925 C C . SER A 1 364 ? 0.091 -2.468 -7.715 1.00 96.62 364 SER A C 1
ATOM 2927 O O . SER A 1 364 ? -0.821 -1.921 -7.092 1.00 96.62 364 SER A O 1
ATOM 2929 N N . TYR A 1 365 ? -0.120 -3.188 -8.808 1.00 97.31 365 TYR A N 1
ATOM 2930 C CA . TYR A 1 365 ? -1.427 -3.502 -9.360 1.00 97.31 365 TYR A CA 1
ATOM 2931 C C . TYR A 1 365 ? -2.001 -4.764 -8.713 1.00 97.31 365 TYR A C 1
ATOM 2933 O O . TYR A 1 365 ? -1.361 -5.817 -8.684 1.00 97.31 365 TYR A O 1
ATOM 2941 N N . CYS A 1 366 ? -3.237 -4.683 -8.220 1.00 96.50 366 CYS A N 1
ATOM 2942 C CA . CYS A 1 366 ? -3.953 -5.854 -7.729 1.00 96.50 366 CYS A CA 1
ATOM 2943 C C . CYS A 1 366 ? -4.955 -6.362 -8.775 1.00 96.50 366 CYS A C 1
ATOM 2945 O O . CYS A 1 366 ? -5.927 -5.663 -9.075 1.00 96.50 366 CYS A O 1
ATOM 2947 N N . PRO A 1 367 ? -4.833 -7.615 -9.246 1.00 95.56 367 PRO A N 1
ATOM 2948 C CA . PRO A 1 367 ? -5.738 -8.149 -10.262 1.00 95.56 367 PRO A CA 1
ATOM 2949 C C . PRO A 1 367 ? -7.152 -8.467 -9.750 1.00 95.56 367 PRO A C 1
ATOM 2951 O O . PRO A 1 367 ? -8.073 -8.613 -10.550 1.00 95.56 367 PRO A O 1
ATOM 2954 N N . LYS A 1 368 ? -7.360 -8.554 -8.426 1.00 94.69 368 LYS A N 1
ATOM 2955 C CA . LYS A 1 368 ? -8.667 -8.880 -7.818 1.00 94.69 368 LYS A CA 1
ATOM 2956 C C . LYS A 1 368 ? -9.582 -7.667 -7.674 1.00 94.69 368 LYS A C 1
ATOM 2958 O O . LYS A 1 368 ? -10.772 -7.764 -7.967 1.00 94.69 368 LYS A O 1
ATOM 2963 N N . CYS A 1 369 ? -9.044 -6.534 -7.216 1.00 92.88 369 CYS A N 1
ATOM 2964 C CA . CYS A 1 369 ? -9.788 -5.270 -7.149 1.00 92.88 369 CYS A CA 1
ATOM 2965 C C . CYS A 1 369 ? -9.562 -4.352 -8.349 1.00 92.88 369 CYS A C 1
ATOM 2967 O O . CYS A 1 369 ? -10.296 -3.377 -8.465 1.00 92.88 369 CYS A O 1
ATOM 2969 N N . MET A 1 370 ? -8.607 -4.679 -9.226 1.00 92.50 370 MET A N 1
ATOM 2970 C CA . MET A 1 370 ? -8.288 -3.924 -10.441 1.00 92.50 370 MET A CA 1
ATOM 2971 C C . MET A 1 370 ? -7.914 -2.464 -10.148 1.00 92.50 370 MET A C 1
ATOM 2973 O O . MET A 1 370 ? -8.299 -1.561 -10.881 1.00 92.50 370 MET A O 1
ATOM 2977 N N . ASP A 1 371 ? -7.177 -2.250 -9.060 1.00 93.50 371 ASP A N 1
ATOM 2978 C CA . ASP A 1 371 ? -6.760 -0.931 -8.582 1.00 93.50 371 ASP A CA 1
ATOM 2979 C C . ASP A 1 371 ? -5.279 -0.958 -8.175 1.00 93.50 371 ASP A C 1
ATOM 2981 O O . ASP A 1 371 ? -4.683 -2.033 -8.010 1.00 93.50 371 ASP A O 1
ATOM 2985 N N . VAL A 1 372 ? -4.693 0.229 -8.032 1.00 95.00 372 VAL A N 1
ATOM 2986 C CA . VAL A 1 372 ? -3.255 0.440 -7.871 1.00 95.00 372 VAL A CA 1
ATOM 2987 C C . VAL A 1 372 ? -2.925 1.000 -6.491 1.00 95.00 372 VAL A C 1
ATOM 2989 O O . VAL A 1 372 ? -3.544 1.945 -5.990 1.00 95.00 372 VAL A O 1
ATOM 2992 N N . TYR A 1 373 ? -1.891 0.425 -5.883 1.00 95.69 373 TYR A N 1
ATOM 2993 C CA . TYR A 1 373 ? -1.456 0.728 -4.528 1.00 95.69 373 TYR A CA 1
ATOM 2994 C C . TYR A 1 373 ? 0.015 1.120 -4.474 1.00 95.69 373 TYR A C 1
ATOM 2996 O O . TYR A 1 373 ? 0.843 0.642 -5.249 1.00 95.69 373 TYR A O 1
ATOM 3004 N N . THR A 1 374 ? 0.361 1.960 -3.505 1.00 94.56 374 THR A N 1
ATOM 3005 C CA . THR A 1 374 ? 1.760 2.252 -3.186 1.00 94.56 374 THR A CA 1
ATOM 3006 C C . THR A 1 374 ? 2.396 1.053 -2.465 1.00 94.56 374 THR A C 1
ATOM 3008 O O . THR A 1 374 ? 1.795 0.544 -1.508 1.00 94.56 374 THR A O 1
ATOM 3011 N N . PRO A 1 375 ? 3.613 0.613 -2.851 1.00 93.94 375 PRO A N 1
ATOM 3012 C CA . PRO A 1 375 ? 4.304 -0.487 -2.189 1.00 93.94 375 PRO A CA 1
ATOM 3013 C C . PRO A 1 375 ? 4.434 -0.260 -0.679 1.00 93.94 375 PRO A C 1
ATOM 3015 O O . PRO A 1 375 ? 4.729 0.839 -0.198 1.00 93.94 375 PRO A O 1
ATOM 3018 N N . LYS A 1 376 ? 4.214 -1.323 0.100 1.00 88.81 376 LYS A N 1
ATOM 3019 C CA . LYS A 1 376 ? 4.180 -1.250 1.570 1.00 88.81 376 LYS A CA 1
ATOM 3020 C C . LYS A 1 376 ? 5.540 -0.877 2.170 1.00 88.81 376 LYS A C 1
ATOM 3022 O O . LYS A 1 376 ? 5.598 -0.106 3.130 1.00 88.81 376 LYS A O 1
ATOM 3027 N N . SER A 1 377 ? 6.609 -1.463 1.639 1.00 90.56 377 SER A N 1
ATOM 3028 C CA . SER A 1 377 ? 7.982 -1.253 2.101 1.00 90.56 377 SER A CA 1
ATOM 3029 C C . SER A 1 377 ? 8.565 0.000 1.459 1.00 90.56 377 SER A C 1
ATOM 3031 O O . SER A 1 377 ? 8.446 0.170 0.250 1.00 90.56 377 SER A O 1
ATOM 3033 N N . SER A 1 378 ? 9.225 0.848 2.251 1.00 91.19 378 SER A N 1
ATOM 3034 C CA . SER A 1 378 ? 9.883 2.060 1.742 1.00 91.19 378 SER A CA 1
ATOM 3035 C C . SER A 1 378 ? 11.100 1.773 0.867 1.00 91.19 378 SER A C 1
ATOM 3037 O O . SER A 1 378 ? 11.556 2.658 0.158 1.00 91.19 378 SER A O 1
ATOM 3039 N N . ARG A 1 379 ? 11.622 0.540 0.892 1.00 93.19 379 ARG A N 1
ATOM 3040 C CA . ARG A 1 379 ? 12.768 0.152 0.057 1.00 93.19 379 ARG A CA 1
ATOM 3041 C C . ARG A 1 379 ? 12.459 0.226 -1.444 1.00 93.19 379 ARG A C 1
ATOM 3043 O O . ARG A 1 379 ? 13.342 0.571 -2.202 1.00 93.19 379 ARG A O 1
ATOM 3050 N N . HIS A 1 380 ? 11.205 -0.013 -1.836 1.00 94.12 380 HIS A N 1
ATOM 3051 C CA . HIS A 1 380 ? 10.762 0.048 -3.235 1.00 94.12 380 HIS A CA 1
ATOM 3052 C C . HIS A 1 380 ? 10.223 1.441 -3.618 1.00 94.12 380 HIS A C 1
ATOM 3054 O O . HIS A 1 380 ? 9.532 1.580 -4.620 1.00 94.12 380 HIS A O 1
ATOM 3060 N N . HIS A 1 381 ? 10.403 2.473 -2.778 1.00 93.19 381 HIS A N 1
ATOM 3061 C CA . HIS A 1 381 ? 9.853 3.815 -3.052 1.00 93.19 381 HIS A CA 1
ATOM 3062 C C . HIS A 1 381 ? 10.711 4.640 -4.008 1.00 93.19 381 HIS A C 1
ATOM 3064 O O . HIS A 1 381 ? 10.211 5.641 -4.505 1.00 93.19 381 HIS A O 1
ATOM 3070 N N . HIS A 1 382 ? 11.951 4.221 -4.264 1.00 93.81 382 HIS A N 1
ATOM 3071 C CA . HIS A 1 382 ? 12.896 4.924 -5.139 1.00 93.81 382 HIS A CA 1
ATOM 3072 C C . HIS A 1 382 ? 13.106 4.221 -6.485 1.00 93.81 382 HIS A C 1
ATOM 3074 O O . HIS A 1 382 ? 13.874 4.702 -7.305 1.00 93.81 382 HIS A O 1
ATOM 3080 N N . THR A 1 383 ? 12.433 3.093 -6.719 1.00 96.25 383 THR A N 1
ATOM 3081 C CA . THR A 1 383 ? 12.478 2.394 -8.004 1.00 96.25 383 THR A CA 1
ATOM 3082 C C . THR A 1 383 ? 11.528 3.076 -8.981 1.00 96.25 383 THR A C 1
ATOM 3084 O O . THR A 1 383 ? 10.346 3.262 -8.663 1.00 96.25 383 THR A O 1
ATOM 3087 N N . ASP A 1 384 ? 12.019 3.427 -10.167 1.00 97.06 384 ASP A N 1
ATOM 3088 C CA . ASP A 1 384 ? 11.206 4.062 -11.203 1.00 97.06 384 ASP A CA 1
ATOM 3089 C C . ASP A 1 384 ? 10.111 3.111 -11.718 1.00 97.06 384 ASP A C 1
ATOM 3091 O O . ASP A 1 384 ? 10.321 1.908 -11.886 1.00 97.06 384 ASP A O 1
ATOM 3095 N N . GLY A 1 385 ? 8.908 3.641 -11.937 1.00 96.31 385 GLY A N 1
ATOM 3096 C CA . GLY A 1 385 ? 7.791 2.889 -12.497 1.00 96.31 385 GLY A CA 1
ATOM 3097 C C . GLY A 1 385 ? 7.935 2.639 -13.996 1.00 96.31 385 GLY A C 1
ATOM 3098 O O . GLY A 1 385 ? 7.441 1.614 -14.470 1.00 96.31 385 GLY A O 1
ATOM 3099 N N . ALA A 1 386 ? 8.647 3.508 -14.720 1.00 95.69 386 ALA A N 1
ATOM 3100 C CA . ALA A 1 386 ? 8.904 3.357 -16.150 1.00 95.69 386 ALA A CA 1
ATOM 3101 C C . ALA A 1 386 ? 9.622 2.034 -16.467 1.00 95.69 386 ALA A C 1
ATOM 3103 O O . ALA A 1 386 ? 9.361 1.423 -17.498 1.00 95.69 386 ALA A O 1
ATOM 3104 N N . TYR A 1 387 ? 10.427 1.521 -15.530 1.00 97.25 387 TYR A N 1
ATOM 3105 C CA . TYR A 1 387 ? 11.156 0.253 -15.662 1.00 97.25 387 TYR A CA 1
ATOM 3106 C C . TYR A 1 387 ? 10.267 -1.003 -15.638 1.00 97.25 387 TYR A C 1
ATOM 3108 O O . TYR A 1 387 ? 10.722 -2.113 -15.917 1.00 97.25 387 TYR A O 1
ATOM 3116 N N . PHE A 1 388 ? 8.983 -0.841 -15.318 1.00 97.06 388 PHE A N 1
ATOM 3117 C CA . PHE A 1 388 ? 7.967 -1.895 -15.385 1.00 97.06 388 PHE A CA 1
ATOM 3118 C C . PHE A 1 388 ? 6.896 -1.605 -16.445 1.00 97.06 388 PHE A C 1
ATOM 3120 O O . PHE A 1 388 ? 6.133 -2.494 -16.817 1.00 97.06 388 PHE A O 1
ATOM 3127 N N . GLY A 1 389 ? 6.819 -0.363 -16.920 1.00 93.50 389 GLY A N 1
ATOM 3128 C CA . GLY A 1 389 ? 5.824 0.090 -17.881 1.00 93.50 389 GLY A CA 1
ATOM 3129 C C . GLY A 1 389 ? 4.382 0.102 -17.356 1.00 93.50 389 GLY A C 1
ATOM 3130 O O . GLY A 1 389 ? 4.024 -0.483 -16.327 1.00 93.50 389 GLY A O 1
ATOM 3131 N N . THR A 1 390 ? 3.520 0.780 -18.105 1.00 93.75 390 THR A N 1
ATOM 3132 C CA . THR A 1 390 ? 2.080 0.904 -17.832 1.00 93.75 390 THR A CA 1
ATOM 3133 C C . THR A 1 390 ? 1.288 -0.337 -18.255 1.00 93.75 390 THR A C 1
ATOM 3135 O O . THR A 1 390 ? 0.241 -0.648 -17.689 1.00 93.75 390 THR A O 1
ATOM 3138 N N . GLY A 1 391 ? 1.792 -1.086 -19.241 1.00 91.75 391 GLY A N 1
ATOM 3139 C CA . GLY A 1 391 ? 1.076 -2.200 -19.865 1.00 91.75 391 GLY A CA 1
ATOM 3140 C C . GLY A 1 391 ? 1.329 -3.587 -19.265 1.00 91.75 391 GLY A C 1
ATOM 3141 O O . GLY A 1 391 ? 0.557 -4.504 -19.553 1.00 91.75 391 GLY A O 1
ATOM 3142 N N . PHE A 1 392 ? 2.373 -3.778 -18.450 1.00 95.56 392 PHE A N 1
ATOM 3143 C CA . PHE A 1 392 ? 2.861 -5.116 -18.080 1.00 95.56 392 PHE A CA 1
ATOM 3144 C C . PHE A 1 392 ? 1.805 -6.025 -17.420 1.00 95.56 392 PHE A C 1
ATOM 3146 O O . PHE A 1 392 ? 1.529 -7.098 -17.968 1.00 95.56 392 PHE A O 1
ATOM 3153 N N . PRO A 1 393 ? 1.130 -5.632 -16.317 1.00 95.88 393 PRO A N 1
ATOM 3154 C CA . PRO A 1 393 ? 0.137 -6.503 -15.689 1.00 95.88 393 PRO A CA 1
ATOM 3155 C C . PRO A 1 393 ? -1.022 -6.839 -16.626 1.00 95.88 393 PRO A C 1
ATOM 3157 O O . PRO A 1 393 ? -1.600 -7.922 -16.558 1.00 95.88 393 PRO A O 1
ATOM 3160 N N . HIS A 1 394 ? -1.381 -5.907 -17.507 1.00 93.19 394 HIS A N 1
ATOM 3161 C CA . HIS A 1 394 ? -2.451 -6.105 -18.473 1.00 93.19 394 HIS A CA 1
ATOM 3162 C C . HIS A 1 394 ? -2.047 -7.113 -19.546 1.00 93.19 394 HIS A C 1
ATOM 3164 O O . HIS A 1 394 ? -2.837 -8.010 -19.841 1.00 93.19 394 HIS A O 1
ATOM 3170 N N . MET A 1 395 ? -0.820 -7.013 -20.064 1.00 93.25 395 MET A N 1
ATOM 3171 C CA . MET A 1 395 ? -0.260 -7.975 -21.012 1.00 93.25 395 MET A CA 1
ATOM 3172 C C . MET A 1 395 ? -0.204 -9.380 -20.414 1.00 93.25 395 MET A C 1
ATOM 3174 O O . MET A 1 395 ? -0.695 -10.322 -21.035 1.00 93.25 395 MET A O 1
ATOM 3178 N N . LEU A 1 396 ? 0.268 -9.511 -19.171 1.00 94.88 396 LEU A N 1
ATOM 3179 C CA . LEU A 1 396 ? 0.339 -10.795 -18.471 1.00 94.88 396 LEU A CA 1
ATOM 3180 C C . LEU A 1 396 ? -1.019 -11.510 -18.439 1.00 94.88 396 LEU A C 1
ATOM 3182 O O . LEU A 1 396 ? -1.098 -12.678 -18.804 1.00 94.88 396 LEU A O 1
ATOM 3186 N N . PHE A 1 397 ? -2.110 -10.823 -18.078 1.00 94.12 397 PHE A N 1
ATOM 3187 C CA . PHE A 1 397 ? -3.446 -11.444 -18.049 1.00 94.12 397 PHE A CA 1
ATOM 3188 C C . PHE A 1 397 ? -4.117 -11.585 -19.422 1.00 94.12 397 PHE A C 1
ATOM 3190 O O . PHE A 1 397 ? -5.165 -12.227 -19.506 1.00 94.12 397 PHE A O 1
ATOM 3197 N N . MET A 1 398 ? -3.584 -10.961 -20.476 1.00 92.94 398 MET A N 1
ATOM 3198 C CA . MET A 1 398 ? -4.013 -11.233 -21.852 1.00 92.94 398 MET A CA 1
ATOM 3199 C C . MET A 1 398 ? -3.354 -12.504 -22.390 1.00 92.94 398 MET A C 1
ATOM 3201 O O . MET A 1 398 ? -4.034 -13.290 -23.044 1.00 92.94 398 MET A O 1
ATOM 3205 N N . VAL A 1 399 ? -2.067 -12.713 -22.089 1.00 93.06 399 VAL A N 1
ATOM 3206 C CA . VAL A 1 399 ? -1.318 -13.920 -22.474 1.00 93.06 399 VAL A CA 1
ATOM 3207 C C . VAL A 1 399 ? -1.731 -15.122 -21.622 1.00 93.06 399 VAL A C 1
ATOM 3209 O O . VAL A 1 399 ? -1.956 -16.197 -22.168 1.00 93.06 399 VAL A O 1
ATOM 3212 N N . HIS A 1 400 ? -1.915 -14.922 -20.314 1.00 94.06 400 HIS A N 1
ATOM 3213 C CA . HIS A 1 400 ? -2.335 -15.957 -19.369 1.00 94.06 400 HIS A CA 1
ATOM 3214 C C . HIS A 1 400 ? -3.608 -15.575 -18.585 1.00 94.06 400 HIS A C 1
ATOM 3216 O O . HIS A 1 400 ? -3.546 -15.178 -17.409 1.00 94.06 400 HIS A O 1
ATOM 3222 N N . PRO A 1 401 ? -4.799 -15.679 -19.204 1.00 94.56 401 PRO A N 1
ATOM 3223 C CA . PRO A 1 401 ? -6.074 -15.385 -18.549 1.00 94.56 401 PRO A CA 1
ATOM 3224 C C . PRO A 1 401 ? -6.372 -16.262 -17.323 1.00 94.56 401 PRO A C 1
ATOM 3226 O O . PRO A 1 401 ? -7.119 -15.841 -16.438 1.00 94.56 401 PRO A O 1
ATOM 3229 N N . GLU A 1 402 ? -5.795 -17.462 -17.250 1.00 93.62 402 GLU A N 1
ATOM 3230 C CA . GLU A 1 402 ? -5.972 -18.446 -16.178 1.00 93.62 402 GLU A CA 1
ATOM 3231 C C . GLU A 1 402 ? -5.499 -17.952 -14.804 1.00 93.62 402 GLU A C 1
ATOM 3233 O O . GLU A 1 402 ? -6.060 -18.352 -13.783 1.00 93.62 402 GLU A O 1
ATOM 3238 N N . TYR A 1 403 ? -4.534 -17.029 -14.761 1.00 93.75 403 TYR A N 1
ATOM 3239 C CA . TYR A 1 403 ? -4.062 -16.432 -13.508 1.00 93.75 403 TYR A CA 1
ATOM 3240 C C . TYR A 1 403 ? -4.961 -15.305 -12.996 1.00 93.75 403 TYR A C 1
ATOM 3242 O O . TYR A 1 403 ? -4.739 -14.789 -11.898 1.00 93.75 403 TYR A O 1
ATOM 3250 N N . ARG A 1 404 ? -5.988 -14.895 -13.753 1.00 93.44 404 ARG A N 1
ATOM 3251 C CA . ARG A 1 404 ? -6.888 -13.824 -13.320 1.00 93.44 404 ARG A CA 1
ATOM 3252 C C . ARG A 1 404 ? -7.782 -14.323 -12.172 1.00 93.44 404 ARG A C 1
ATOM 3254 O O . ARG A 1 404 ? -8.612 -15.212 -12.374 1.00 93.44 404 ARG A O 1
ATOM 3261 N N . PRO A 1 405 ? -7.689 -13.732 -10.966 1.00 94.38 405 PRO A N 1
ATOM 3262 C CA . PRO A 1 405 ? -8.490 -14.162 -9.832 1.00 94.38 405 PRO A CA 1
ATOM 3263 C C . PRO A 1 405 ? -9.967 -13.8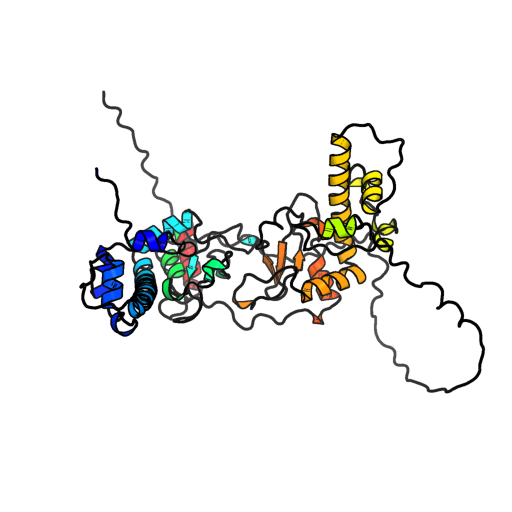08 -10.024 1.00 94.38 405 PRO A C 1
ATOM 3265 O O . PRO A 1 405 ? -10.333 -12.832 -10.687 1.00 94.38 405 PRO A O 1
ATOM 3268 N N . LYS A 1 406 ? -10.837 -14.570 -9.357 1.00 91.88 406 LYS A N 1
ATOM 3269 C CA . LYS A 1 406 ? -12.254 -14.215 -9.225 1.00 91.88 406 LYS A CA 1
ATOM 3270 C C . LYS A 1 406 ? -12.391 -12.924 -8.416 1.00 91.88 406 LYS A C 1
ATOM 3272 O O . LYS A 1 406 ? -11.628 -12.688 -7.477 1.00 91.88 406 LYS A O 1
ATOM 3277 N N . ARG A 1 407 ? -13.399 -12.112 -8.747 1.00 88.19 407 ARG A N 1
ATOM 3278 C CA . ARG A 1 407 ? -13.722 -10.892 -7.990 1.00 88.19 407 ARG A CA 1
ATOM 3279 C C . ARG A 1 407 ? -14.001 -11.219 -6.521 1.00 88.19 407 ARG A C 1
ATOM 3281 O O . ARG A 1 407 ? -14.445 -12.318 -6.195 1.00 88.19 407 ARG A O 1
ATOM 3288 N N . ALA A 1 408 ? -13.730 -10.254 -5.646 1.00 88.25 408 ALA A N 1
ATOM 3289 C CA . ALA A 1 408 ? -13.991 -10.393 -4.217 1.00 88.25 408 ALA A CA 1
ATOM 3290 C C . ALA A 1 408 ? -15.466 -10.751 -3.961 1.00 88.25 408 ALA A C 1
ATOM 3292 O O . ALA A 1 408 ? -16.364 -10.109 -4.503 1.00 88.25 408 ALA A O 1
ATOM 3293 N N . ALA A 1 409 ? -15.700 -11.775 -3.136 1.00 86.31 409 ALA A N 1
ATOM 3294 C CA . ALA A 1 409 ? -17.049 -12.234 -2.801 1.00 86.31 409 ALA A CA 1
ATOM 3295 C C . ALA A 1 409 ? -17.788 -11.246 -1.886 1.00 86.31 409 ALA A C 1
ATOM 3297 O O . ALA A 1 409 ? -19.007 -11.117 -1.961 1.00 86.31 409 ALA A O 1
ATOM 3298 N N . ASN A 1 410 ? -17.038 -10.541 -1.037 1.00 86.38 410 ASN A N 1
ATOM 3299 C CA . ASN A 1 410 ? -17.559 -9.600 -0.056 1.00 86.38 410 ASN A CA 1
ATOM 3300 C C . ASN A 1 410 ? -17.000 -8.196 -0.303 1.00 86.38 410 ASN A C 1
ATOM 3302 O O . ASN A 1 410 ? -15.878 -8.028 -0.780 1.00 86.38 410 ASN A O 1
ATOM 3306 N N . GLN A 1 411 ? -17.780 -7.188 0.077 1.00 87.88 411 GLN A N 1
ATOM 3307 C CA . GLN A 1 411 ? -17.386 -5.783 0.088 1.00 87.88 411 GLN A CA 1
ATOM 3308 C C . GLN A 1 411 ? -17.591 -5.218 1.492 1.00 87.88 411 GLN A C 1
ATOM 3310 O O . GLN A 1 411 ? -18.439 -5.700 2.247 1.00 87.88 411 GLN A O 1
ATOM 3315 N N . PHE A 1 412 ? -16.837 -4.174 1.830 1.00 89.31 412 PHE A N 1
ATOM 3316 C CA . PHE A 1 412 ? -17.048 -3.439 3.065 1.00 89.31 412 PHE A CA 1
ATOM 3317 C C . PHE A 1 412 ? -18.474 -2.887 3.143 1.00 89.31 412 PHE A C 1
ATOM 3319 O O . PHE A 1 412 ? -18.936 -2.192 2.239 1.00 89.31 412 PHE A O 1
ATOM 3326 N N . VAL A 1 413 ? -19.159 -3.186 4.248 1.00 88.19 413 VAL A N 1
ATOM 3327 C CA . VAL A 1 413 ? -20.486 -2.646 4.544 1.00 88.19 413 VAL A CA 1
ATOM 3328 C C . VAL A 1 413 ? -20.377 -1.765 5.788 1.00 88.19 413 VAL A C 1
ATOM 3330 O O . VAL A 1 413 ? -20.258 -2.307 6.890 1.00 88.19 413 VAL A O 1
ATOM 3333 N N . PRO A 1 414 ? -20.442 -0.430 5.645 1.00 87.44 414 PRO A N 1
ATOM 3334 C CA . PRO A 1 414 ? -20.323 0.487 6.770 1.00 87.44 414 PRO A CA 1
ATOM 3335 C C . PRO A 1 414 ? -21.513 0.338 7.722 1.00 87.44 414 PRO A C 1
ATOM 3337 O O . PRO A 1 414 ? -22.675 0.322 7.296 1.00 87.44 414 PRO A O 1
ATOM 3340 N N . ARG A 1 415 ? -21.226 0.224 9.024 1.00 85.56 415 ARG A N 1
ATOM 3341 C CA . ARG A 1 415 ? -22.238 0.034 10.070 1.00 85.56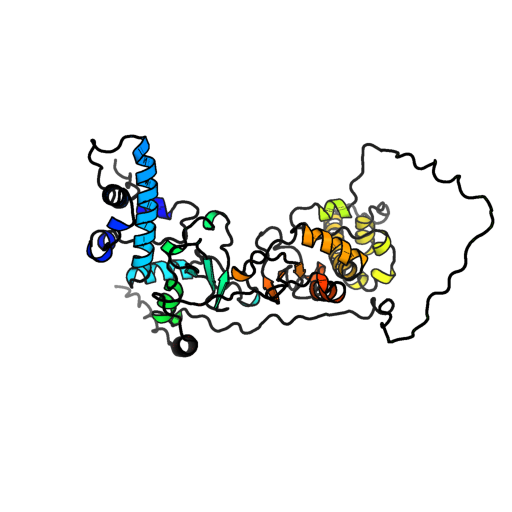 415 ARG A CA 1
ATOM 3342 C C . ARG A 1 415 ? -22.024 0.978 11.240 1.00 85.56 415 ARG A C 1
ATOM 3344 O O . ARG A 1 415 ? -20.907 1.123 11.715 1.00 85.56 415 ARG A O 1
ATOM 3351 N N . LEU A 1 416 ? -23.109 1.543 11.754 1.00 84.12 416 LEU A N 1
ATOM 3352 C CA . LEU A 1 416 ? -23.140 2.356 12.969 1.00 84.12 416 LEU A CA 1
ATOM 3353 C C . LEU A 1 416 ? -24.199 1.768 13.908 1.00 84.12 416 LEU A C 1
ATOM 3355 O O . LEU A 1 416 ? -25.345 1.593 13.506 1.00 84.12 416 LEU A O 1
ATOM 3359 N N . TYR A 1 417 ? -23.800 1.381 15.125 1.00 81.19 417 TYR A N 1
ATOM 3360 C CA . TYR A 1 417 ? -24.658 0.659 16.084 1.00 81.19 417 TYR A CA 1
ATOM 3361 C C . TYR A 1 417 ? -25.363 -0.580 15.489 1.00 81.19 417 TYR A C 1
ATOM 3363 O O . TYR A 1 417 ? -26.504 -0.886 15.809 1.00 81.19 417 TYR A O 1
ATOM 3371 N N . GLY A 1 418 ? -24.690 -1.287 14.574 1.00 81.44 418 GLY A N 1
ATOM 3372 C CA . GLY A 1 418 ? -25.227 -2.467 13.879 1.00 81.44 418 GLY A CA 1
ATOM 3373 C C . GLY A 1 418 ? -26.039 -2.158 12.613 1.00 81.44 418 GLY A C 1
ATOM 3374 O O . GLY A 1 418 ? -26.130 -3.014 11.725 1.00 81.44 418 GLY A O 1
ATOM 3375 N N . PHE A 1 419 ? -26.533 -0.929 12.461 1.00 87.06 419 PHE A N 1
ATOM 3376 C CA . PHE A 1 419 ? -27.311 -0.490 11.302 1.00 87.06 419 PHE A CA 1
ATOM 3377 C C . PHE A 1 419 ? -26.416 -0.105 10.128 1.00 87.06 419 PHE A C 1
ATOM 3379 O O . PHE A 1 419 ? -25.367 0.510 10.309 1.00 87.06 419 PHE A O 1
ATOM 3386 N N . LYS A 1 420 ? -26.835 -0.458 8.909 1.00 90.19 420 LYS A N 1
ATOM 3387 C CA . LYS A 1 420 ? -26.151 -0.031 7.682 1.00 90.19 420 LYS A CA 1
ATOM 3388 C C . LYS A 1 420 ? -26.391 1.458 7.450 1.00 90.19 420 LYS A C 1
ATOM 3390 O O . LYS A 1 420 ? -27.502 1.941 7.652 1.00 90.19 420 LYS A O 1
ATOM 3395 N N . ILE A 1 421 ? -25.373 2.162 6.969 1.00 87.25 421 ILE A N 1
ATOM 3396 C CA . ILE A 1 421 ? -25.508 3.573 6.598 1.00 87.25 421 ILE A CA 1
ATOM 3397 C C . ILE A 1 421 ? -26.019 3.666 5.161 1.00 87.25 421 ILE A C 1
ATOM 3399 O O . ILE A 1 421 ? -25.459 3.055 4.251 1.00 87.25 421 ILE A O 1
ATOM 3403 N N . HIS A 1 422 ? -27.090 4.430 4.954 1.00 88.56 422 HIS A N 1
ATOM 3404 C CA . HIS A 1 422 ? -27.672 4.622 3.630 1.00 88.56 422 HIS A CA 1
ATOM 3405 C C . HIS A 1 422 ? -26.782 5.532 2.753 1.00 88.56 422 HIS A C 1
ATOM 3407 O O . HIS A 1 422 ? -26.316 6.559 3.252 1.00 88.56 422 HIS A O 1
ATOM 3413 N N . PRO A 1 423 ? -26.591 5.244 1.447 1.00 86.00 423 PRO A N 1
ATOM 3414 C CA . PRO A 1 423 ? -25.772 6.059 0.538 1.00 86.00 423 PRO A CA 1
ATOM 3415 C C . PRO A 1 423 ? -26.112 7.558 0.531 1.00 86.00 423 PRO A C 1
ATOM 3417 O O . PRO A 1 423 ? -25.219 8.401 0.471 1.00 86.00 423 PRO A O 1
ATOM 3420 N N . LEU A 1 424 ? -27.399 7.899 0.669 1.00 87.25 424 LEU A N 1
ATOM 3421 C CA . LEU A 1 424 ? -27.873 9.289 0.741 1.00 87.25 424 LEU A CA 1
ATOM 3422 C C . LEU A 1 424 ? -27.222 10.086 1.884 1.00 87.25 424 LEU A C 1
ATOM 3424 O O . LEU A 1 424 ? -26.911 11.261 1.710 1.00 87.25 424 LEU A O 1
ATOM 3428 N N . ALA A 1 425 ? -26.951 9.446 3.027 1.00 85.31 425 ALA A N 1
ATOM 3429 C CA . ALA A 1 425 ? -26.292 10.108 4.152 1.00 85.31 425 ALA A CA 1
ATOM 3430 C C . ALA A 1 425 ? -24.892 10.612 3.766 1.00 85.31 425 ALA A C 1
ATOM 3432 O O . ALA A 1 425 ? -24.461 11.670 4.226 1.00 85.31 425 ALA A O 1
ATOM 3433 N N . TYR A 1 426 ? -24.196 9.900 2.872 1.00 83.44 426 TYR A N 1
ATOM 3434 C CA . TYR A 1 426 ? -22.883 10.321 2.393 1.00 83.44 426 TYR A CA 1
ATOM 3435 C C . TYR A 1 426 ? -22.960 11.540 1.478 1.00 83.44 426 TYR A C 1
ATOM 3437 O O . TYR A 1 426 ? -22.133 12.443 1.615 1.00 83.44 426 TYR A O 1
ATOM 3445 N N . GLN A 1 427 ? -23.962 11.587 0.596 1.00 83.31 427 GLN A N 1
ATOM 3446 C CA . GLN A 1 427 ? -24.200 12.722 -0.300 1.00 83.31 427 GLN A CA 1
ATOM 3447 C C . GLN A 1 427 ? -24.534 13.991 0.487 1.00 83.31 427 GLN A C 1
ATOM 3449 O O . GLN A 1 427 ? -23.914 15.029 0.267 1.00 83.31 427 GLN A O 1
ATOM 3454 N N . MET A 1 428 ? -25.447 13.891 1.458 1.00 84.31 428 MET A N 1
ATOM 3455 C CA . MET A 1 428 ? -25.804 15.015 2.330 1.00 84.31 428 MET A CA 1
ATOM 3456 C C . MET A 1 428 ? -24.577 15.554 3.072 1.00 84.31 428 MET A C 1
ATOM 3458 O O . MET A 1 428 ? -24.331 16.754 3.087 1.00 84.31 428 MET A O 1
ATOM 3462 N N . GLN A 1 429 ? -23.746 14.665 3.616 1.00 81.81 429 GLN A N 1
ATOM 3463 C CA . GLN A 1 429 ? -22.510 15.047 4.304 1.00 81.81 429 GLN A CA 1
ATOM 3464 C C . GLN A 1 429 ? -21.483 15.709 3.375 1.00 81.81 429 GLN A C 1
ATOM 3466 O O . GLN A 1 429 ? -20.822 16.656 3.789 1.00 81.81 429 GLN A O 1
ATOM 3471 N N . GLN A 1 430 ? -21.343 15.254 2.125 1.00 83.00 430 GLN A N 1
ATOM 3472 C CA . GLN A 1 430 ? -20.472 15.915 1.142 1.00 83.00 430 GLN A CA 1
ATOM 3473 C C . GLN A 1 430 ? -20.970 17.330 0.810 1.00 83.00 430 GLN A C 1
ATOM 3475 O O . GLN A 1 430 ? -20.166 18.258 0.720 1.00 83.00 430 GLN A O 1
ATOM 3480 N N . GLN A 1 431 ? -22.288 17.519 0.690 1.00 83.62 431 GLN A N 1
ATOM 3481 C CA . GLN A 1 431 ? -22.890 18.842 0.502 1.00 83.62 431 GLN A CA 1
ATOM 3482 C C . GLN A 1 431 ? -22.637 19.747 1.714 1.00 83.62 431 GLN A C 1
ATOM 3484 O O . GLN A 1 431 ? -22.197 20.887 1.542 1.00 83.62 431 GLN A O 1
ATOM 3489 N N . SER A 1 432 ? -22.826 19.238 2.936 1.00 82.50 432 SER A N 1
ATOM 3490 C CA . SER A 1 432 ? -22.518 19.976 4.166 1.00 82.50 432 SER A CA 1
ATOM 3491 C C . SER A 1 432 ? -21.043 20.374 4.238 1.00 82.50 432 SER A C 1
ATOM 3493 O O . SER A 1 432 ? -20.751 21.538 4.497 1.00 82.50 432 SER A O 1
ATOM 3495 N N . ALA A 1 433 ? -20.125 19.457 3.918 1.00 81.75 433 ALA A N 1
ATOM 3496 C CA . ALA A 1 433 ? -18.688 19.726 3.864 1.00 81.75 433 ALA A CA 1
ATOM 3497 C C . ALA A 1 433 ? -18.345 20.828 2.849 1.00 81.75 433 ALA A C 1
ATOM 3499 O O . ALA A 1 433 ? -17.551 21.718 3.136 1.00 81.75 433 ALA A O 1
ATOM 3500 N N . SER A 1 434 ? -18.982 20.810 1.672 1.00 79.62 434 SER A N 1
ATOM 3501 C CA . SER A 1 434 ? -18.771 21.835 0.641 1.00 79.62 434 SER A CA 1
ATOM 3502 C C . SER A 1 434 ? -19.339 23.210 1.006 1.00 79.62 434 SER A C 1
ATOM 3504 O O . SER A 1 434 ? -18.814 24.228 0.563 1.00 79.62 434 SER A O 1
ATOM 3506 N N . THR A 1 435 ? -20.397 23.240 1.821 1.00 79.25 435 THR A N 1
ATOM 3507 C CA . THR A 1 435 ? -21.079 24.473 2.246 1.00 79.25 435 THR A CA 1
ATOM 3508 C C . THR A 1 435 ? -20.445 25.075 3.503 1.00 79.25 435 THR A C 1
ATOM 3510 O O . THR A 1 435 ? -20.662 26.250 3.807 1.00 79.25 435 THR A O 1
ATOM 3513 N N . PHE A 1 436 ? -19.655 24.289 4.240 1.00 73.12 436 PHE A N 1
ATOM 3514 C CA . PHE A 1 436 ? -19.022 24.717 5.478 1.00 73.12 436 PHE A CA 1
ATOM 3515 C C . PHE A 1 436 ? -18.025 25.855 5.220 1.00 73.12 436 PHE A C 1
ATOM 3517 O O . PHE A 1 436 ? -16.956 25.666 4.640 1.00 73.12 436 PHE A O 1
ATOM 3524 N N . LYS A 1 437 ? -18.374 27.059 5.680 1.00 61.31 437 LYS A N 1
ATOM 3525 C CA . LYS A 1 437 ? -17.448 28.189 5.774 1.00 61.31 437 LYS A CA 1
ATOM 3526 C C . LYS A 1 437 ? -16.840 28.162 7.167 1.00 61.31 437 LYS A C 1
ATOM 3528 O O . LYS A 1 437 ? -17.554 28.384 8.144 1.00 61.31 437 LYS A O 1
ATOM 3533 N N . ALA A 1 438 ? -15.539 27.888 7.258 1.00 54.56 438 ALA A N 1
ATOM 3534 C CA . ALA A 1 438 ? -14.826 27.995 8.524 1.00 54.56 438 ALA A CA 1
ATOM 3535 C C . ALA A 1 438 ? -15.067 29.397 9.120 1.00 54.56 438 ALA A C 1
ATOM 3537 O O . ALA A 1 438 ? -14.982 30.384 8.378 1.00 54.56 438 ALA A O 1
ATOM 3538 N N . PRO A 1 439 ? -15.370 29.521 10.425 1.00 47.84 439 PRO A N 1
ATOM 3539 C CA . PRO A 1 439 ? -15.418 30.825 11.066 1.00 47.84 439 PRO A CA 1
ATOM 3540 C C . PRO A 1 439 ? -14.074 31.519 10.837 1.00 47.84 439 PRO A C 1
ATOM 3542 O O . PRO A 1 439 ? -13.025 30.927 11.106 1.00 47.84 439 PRO A O 1
ATOM 3545 N N . LEU A 1 440 ? -14.096 32.752 10.321 1.00 42.34 440 LEU A N 1
ATOM 3546 C CA . LEU A 1 440 ? -12.913 33.608 10.258 1.00 42.34 440 LEU A CA 1
ATOM 3547 C C . LEU A 1 440 ? -12.323 33.663 11.670 1.00 42.34 440 LEU A C 1
ATOM 3549 O O . LEU A 1 440 ? -12.918 34.262 12.565 1.00 42.34 440 LEU A O 1
ATOM 3553 N N . ARG A 1 441 ? -11.188 32.989 11.896 1.00 44.88 441 ARG A N 1
ATOM 3554 C CA . ARG A 1 441 ? -10.450 33.103 13.157 1.00 44.88 441 ARG A CA 1
ATOM 3555 C C . ARG A 1 441 ? -10.192 34.588 13.386 1.00 44.88 441 ARG A C 1
ATOM 3557 O O . ARG A 1 441 ? -9.559 35.232 12.551 1.00 44.88 441 ARG A O 1
ATOM 3564 N N . ALA A 1 442 ? -10.698 35.117 14.498 1.00 37.88 442 ALA A N 1
ATOM 3565 C CA . ALA A 1 442 ? -10.355 36.448 14.963 1.00 37.88 442 ALA A CA 1
ATOM 3566 C C . ALA A 1 442 ? -8.827 36.522 15.060 1.00 37.88 442 ALA A C 1
ATOM 3568 O O . ALA A 1 442 ? -8.207 35.790 15.832 1.00 37.88 442 ALA A O 1
ATOM 3569 N N . LEU A 1 443 ? -8.224 37.356 14.214 1.00 36.66 443 LEU A N 1
ATOM 3570 C CA . LEU A 1 443 ? -6.836 37.759 14.351 1.00 36.66 443 LEU A CA 1
ATOM 3571 C C . LEU A 1 443 ? -6.671 38.276 15.781 1.00 36.66 443 LEU A C 1
ATOM 3573 O O . LEU A 1 443 ? -7.347 39.229 16.173 1.00 36.66 443 LEU A O 1
ATOM 3577 N N . ASN A 1 444 ? -5.809 37.622 16.560 1.00 35.78 444 ASN A N 1
ATOM 3578 C CA . ASN A 1 444 ? -5.355 38.135 17.843 1.00 35.78 444 ASN A CA 1
ATOM 3579 C C . ASN A 1 444 ? -4.752 39.523 17.601 1.00 35.78 444 ASN A C 1
ATOM 3581 O O . ASN A 1 444 ? -3.601 39.648 17.183 1.00 35.78 444 ASN A O 1
ATOM 3585 N N . TYR A 1 445 ? -5.540 40.568 17.848 1.00 35.91 445 TYR A N 1
ATOM 3586 C CA . TYR A 1 445 ? -5.024 41.909 18.043 1.00 35.91 445 TYR A CA 1
ATOM 3587 C C . TYR A 1 445 ? -4.187 41.865 19.320 1.00 35.91 445 TYR A C 1
ATOM 3589 O O . TYR A 1 445 ? -4.709 41.874 20.435 1.00 35.91 445 TYR A O 1
ATOM 3597 N N . ASN A 1 446 ? -2.869 41.772 19.140 1.00 35.34 446 ASN A N 1
ATOM 3598 C CA . ASN A 1 446 ? -1.899 42.091 20.172 1.00 35.34 446 ASN A CA 1
ATOM 3599 C C . ASN A 1 446 ? -2.180 43.518 20.653 1.00 35.34 446 ASN A C 1
ATOM 3601 O O . ASN A 1 446 ? -1.802 44.494 20.007 1.00 35.34 446 ASN A O 1
ATOM 3605 N N . ASN A 1 447 ? -2.849 43.638 21.798 1.00 34.19 447 ASN A N 1
ATOM 3606 C CA . ASN A 1 447 ? -2.881 44.873 22.563 1.00 34.19 447 ASN A CA 1
ATOM 3607 C C . ASN A 1 447 ? -1.477 45.113 23.126 1.00 34.19 447 ASN A C 1
ATOM 3609 O O . ASN A 1 447 ? -1.144 44.653 24.218 1.00 34.19 447 ASN A O 1
ATOM 3613 N N . GLY A 1 448 ? -0.658 45.842 22.367 1.00 35.38 448 GLY A N 1
ATOM 3614 C CA . GLY A 1 448 ? 0.509 46.527 22.900 1.00 35.38 448 GLY A CA 1
ATOM 3615 C C . GLY A 1 448 ? 0.042 47.528 23.953 1.00 35.38 448 GLY A C 1
ATOM 3616 O O . GLY A 1 448 ? -0.556 48.554 23.626 1.00 35.38 448 GLY A O 1
ATOM 3617 N N . LYS A 1 449 ? 0.262 47.199 25.227 1.00 43.75 449 LYS A N 1
ATOM 3618 C CA . LYS A 1 449 ? 0.140 48.165 26.315 1.00 43.75 449 LYS A CA 1
ATOM 3619 C C . LYS A 1 449 ? 1.348 49.100 26.277 1.00 43.75 449 LYS A C 1
ATOM 3621 O O . LYS A 1 449 ? 2.483 48.642 26.171 1.00 43.75 449 LYS A O 1
ATOM 3626 N N . ARG A 1 450 ? 1.005 50.388 26.317 1.00 36.19 450 ARG A N 1
ATOM 3627 C CA . ARG A 1 450 ? 1.837 51.546 26.653 1.00 36.19 450 ARG A CA 1
ATOM 3628 C C . ARG A 1 450 ? 2.684 51.334 27.896 1.00 36.19 450 ARG A C 1
ATOM 3630 O O . ARG A 1 450 ? 2.188 50.633 28.808 1.00 36.19 450 ARG A O 1
#

Organism: Vespula maculifrons (NCBI:txid7453)

pLDDT: mean 80.35, std 20.64, range [25.66, 98.06]

InterPro domains:
  IPR000704 Casein kinase II, regulatory subunit [PF01214] (8-184)
  IPR000704 Casein kinase II, regulatory subunit [PF01214] (236-420)
  IPR000704 Casein kinase II, regulatory subunit [PR00472] (236-252)
  IPR000704 Casein kinase II, regulatory subunit [PR00472] (253-267)
  IPR000704 Casein kinase II, regulatory subunit [PR00472] (309-330)
  IPR000704 Casein kinase II, regulatory subunit [PR00472] (334-355)
  IPR000704 Casein kinase II, regulatory subunit [PR00472] (356-377)
  IPR000704 Casein kinase II, regulatory subunit [PR00472] (384-401)
  IPR000704 Casein kinase II, regulatory subunit [PS01101] (338-369)
  IPR000704 Casein kinase II, regulatory subunit [PTHR11740] (228-434)
  IPR000704 Casein kinase II, regulatory subunit [SM01085] (8-185)
  IPR000704 Casein kinase II, regulatory subunit [SM01085] (236-420)
  IPR016149 Casein kinase II, regulatory subunit, N-terminal [G3DSA:1.10.1820.10] (1-104)
  IPR016149 Casein kinase II, regulatory subunit, N-terminal [G3DSA:1.10.1820.10] (229-334)
  IPR035991 Casein kinase II subunit beta-like [SSF57798] (7-184)
  IPR035991 Casein kinase II subunit beta-like [SSF57798] (234-430)

Foldseek 3Di:
DDDPPPQAPQNVQCPPVLNVQFDRFDVVCLVPCVLVPPVVVVAPPLVLLSCNNNVNDDDPPDDDPVCVVSSPVSNVVSLLLSLQSRCLDPVNLVRNVVCQVVLSQWFDQFVLSVRARWHWADLDAPFAAIWTAGLQVRATFHGLDPSNRPHGRSSNYQCNVVSSCLVPLLSRDDHRPDFDDQDADDPVQQVPDDDDDPDDDDDDDDDDDDDDDDDDDDPPPPPPDPDPPPVDPPQAPQNVQCPDQLNLQFDRFDPVCLVPVSLLPPVPVVFPPVVLLSCNNGVHDPDPPPDPVDPVVVVSSPVSNLVSLLLSRQSRLLDPVVLVRSVVCQVVLSQWFDRGVLSVRARWHKAAPALDWPPAFIWTAGLQVRGIGRRSDCSNRPHHRNSNYSCNVVSSCVVPVVPRDYHRPDGRFRDDPNDTDDPVSSVVSNVVNVPDDDPPPPDPPPPPDD

Sequence (450 aa):
MSNSEEISYISWFCAVKGNEFFCRIDKDYIRDKFNLTGLSEQVQYYQQALDLILNIEPSYYDIEAIKYDYVIEAARVTYGLIHARYILTNRGLAQMIEKYQAGDFGHCPCVYCESQPTLPLNDTPGKGWVKIYCSKCMDIYKPKSSKRHYIDGAYFGTGFPHMLLMVHPEYRPKGATNHFIPSINVDMTCVVKKIVPIGTSNYISPEVLMDNSENGYSFLMTMLNIRKMSSSEEVSWISWFCGLRGNEFFCEVDEDYIQDKFNLTGLNEQVPHYRQALDMILDLEPLDDDLDDNPNQSDLIEQAAEMLYGLIHARYILTNRGIAQMIEKYQAGDFGHCPRVYCESQPMLPLGLSDVPGEAMVKSYCPKCMDVYTPKSSRHHHTDGAYFGTGFPHMLFMVHPEYRPKRAANQFVPRLYGFKIHPLAYQMQQQSASTFKAPLRALNYNNGKR